Protein AF-A0A0R3WN40-F1 (afdb_monomer_lite)

Sequence (466 aa):
MASSASGSSLDDLSADDAWETELEIALLKGTDFADIKSISQARPVPARLRRDLWRSCLRVSPSIGGMSNFTEIYDLPNQEQLHSVCVTAASKAIASISRAMSSNLFILKEPPNVPQLTSDFESVLTHFCQTYALPFVSDNGWISILSTLYVFLHPIDREDLYVCFTSVYHRFIPSGTQDSHKLAPEAYAKSWLDSLFADCLSDEALPAFWDIYFLLGEPLFGMLVALVLLVNSKERLMEKEMHIDQETKETLPLNENDHVKVAERNATITFSEARNEILVELRGLPKPMRPSDLLALVEITRAYSHKTPSSFNTSYLPFLFGAPSPDSDNHLLDGALSLLISVEDVLSSQVSCRRLHRSPPNLDIEIEGEEEGAVRFFLVDCRPAEQYNAGHLETAFYLDTELMLTNPSEFNISVQVCHLRPSSWMFVLSNIGLKYSPAYSLIPLTFCSVSLHLFCHKFLPSFLAK

Structure (mmCIF, N/CA/C/O backbone):
data_AF-A0A0R3WN40-F1
#
_entry.id   AF-A0A0R3WN40-F1
#
loop_
_atom_site.group_PDB
_atom_site.id
_atom_site.type_symbol
_atom_site.label_atom_id
_atom_site.label_alt_id
_atom_site.label_comp_id
_atom_site.label_asym_id
_atom_site.label_entity_id
_atom_site.label_seq_id
_atom_site.pdbx_PDB_ins_code
_atom_site.Cartn_x
_atom_site.Cartn_y
_atom_site.Cartn_z
_atom_site.occupancy
_atom_site.B_iso_or_equiv
_atom_site.auth_seq_id
_atom_site.auth_comp_id
_atom_site.auth_asym_id
_atom_site.auth_atom_id
_atom_site.pdbx_PDB_model_num
ATOM 1 N N . MET A 1 1 ? -3.817 -43.123 55.091 1.00 34.22 1 MET A N 1
ATOM 2 C CA . MET A 1 1 ? -2.487 -42.978 54.461 1.00 34.22 1 MET A CA 1
ATOM 3 C C . MET A 1 1 ? -2.659 -43.394 53.008 1.00 34.22 1 MET A C 1
ATOM 5 O O . MET A 1 1 ? -2.990 -44.547 52.794 1.00 34.22 1 MET A O 1
ATOM 9 N N . ALA A 1 2 ? -2.913 -42.409 52.137 1.00 33.34 2 ALA A N 1
ATOM 10 C CA . ALA A 1 2 ? -2.016 -41.962 51.049 1.00 33.34 2 ALA A CA 1
ATOM 11 C C . ALA A 1 2 ? -2.042 -42.938 49.850 1.00 33.34 2 ALA A C 1
ATOM 13 O O . ALA A 1 2 ? -1.899 -44.130 50.054 1.00 33.34 2 ALA A O 1
ATOM 14 N N . SER A 1 3 ? -2.209 -42.554 48.587 1.00 32.66 3 SER A N 1
ATOM 15 C CA . SER A 1 3 ? -2.328 -41.260 47.916 1.00 32.66 3 SER A CA 1
ATOM 16 C C . SER A 1 3 ? -2.898 -41.538 46.517 1.00 32.66 3 SER A C 1
ATOM 18 O O . SER A 1 3 ? -2.484 -42.496 45.866 1.00 32.66 3 SER A O 1
ATOM 20 N N . SER A 1 4 ? -3.838 -40.713 46.070 1.00 36.81 4 SER A N 1
ATOM 21 C CA . SER A 1 4 ? -4.290 -40.594 44.685 1.00 36.81 4 SER A CA 1
ATOM 22 C C . SER A 1 4 ? -3.272 -39.779 43.885 1.00 36.81 4 SER A C 1
ATOM 24 O O . SER A 1 4 ? -3.014 -38.630 44.238 1.00 36.81 4 SER A O 1
ATOM 26 N N . ALA A 1 5 ? -2.734 -40.331 42.798 1.00 35.09 5 ALA A N 1
ATOM 27 C CA . ALA A 1 5 ? -1.979 -39.570 41.806 1.00 35.09 5 ALA A CA 1
ATOM 28 C C . ALA A 1 5 ? -2.825 -39.440 40.534 1.00 35.09 5 ALA A C 1
ATOM 30 O O . ALA A 1 5 ? -2.925 -40.358 39.724 1.00 35.09 5 ALA A O 1
ATOM 31 N N . SER A 1 6 ? -3.473 -38.286 40.416 1.00 37.47 6 SER A N 1
ATOM 32 C CA . SER A 1 6 ? -4.017 -37.732 39.184 1.00 37.47 6 SER A CA 1
ATOM 33 C C . SER A 1 6 ? -2.869 -37.436 38.215 1.00 37.47 6 SER A C 1
ATOM 35 O O . SER A 1 6 ? -2.084 -36.516 38.450 1.00 37.47 6 SER A O 1
ATOM 37 N N . GLY A 1 7 ? -2.772 -38.218 37.141 1.00 29.77 7 GLY A N 1
ATOM 38 C CA . GLY A 1 7 ? -1.952 -37.897 35.976 1.00 29.77 7 GLY A CA 1
ATOM 39 C C . GLY A 1 7 ? -2.582 -36.731 35.222 1.00 29.77 7 GLY A C 1
ATOM 40 O O . GLY A 1 7 ? -3.596 -36.889 34.550 1.00 29.77 7 GLY A O 1
ATOM 41 N N . SER A 1 8 ? -1.999 -35.559 35.433 1.00 35.94 8 SER A N 1
ATOM 42 C CA . SER A 1 8 ? -2.254 -34.286 34.768 1.00 35.94 8 SER A CA 1
ATOM 43 C C . SER A 1 8 ? -2.110 -34.408 33.243 1.00 35.94 8 SER A C 1
ATOM 45 O O . SER A 1 8 ? -1.044 -34.784 32.763 1.00 35.94 8 SER A O 1
ATOM 47 N N . SER A 1 9 ? -3.160 -34.066 32.487 1.00 39.53 9 SER A N 1
ATOM 48 C CA . SER A 1 9 ? -3.149 -33.987 31.018 1.00 39.53 9 SER A CA 1
ATOM 49 C C . SER A 1 9 ? -2.490 -32.684 30.540 1.00 39.53 9 SER A C 1
ATOM 51 O O . SER A 1 9 ? -3.172 -31.763 30.092 1.00 39.53 9 SER A O 1
ATOM 53 N N . LEU A 1 10 ? -1.171 -32.580 30.696 1.00 42.41 10 LEU A N 1
ATOM 54 C CA . LEU A 1 10 ? -0.398 -31.383 30.323 1.00 42.41 10 LEU A CA 1
ATOM 55 C C . LEU A 1 10 ? 0.674 -31.637 29.253 1.00 42.41 10 LEU A C 1
ATOM 57 O O . LEU A 1 10 ? 1.443 -30.731 28.961 1.00 42.41 10 LEU A O 1
ATOM 61 N N . ASP A 1 11 ? 0.686 -32.819 28.635 1.00 39.62 11 ASP A N 1
ATOM 62 C CA . ASP A 1 11 ? 1.722 -33.227 27.672 1.00 39.62 11 ASP A CA 1
ATOM 63 C C . ASP A 1 11 ? 1.231 -33.278 26.209 1.00 39.62 11 ASP A C 1
ATOM 65 O O . ASP A 1 11 ? 1.768 -34.041 25.414 1.00 39.62 11 ASP A O 1
ATOM 69 N N . ASP A 1 12 ? 0.224 -32.481 25.830 1.00 41.56 12 ASP A N 1
ATOM 70 C CA . ASP A 1 12 ? -0.267 -32.439 24.435 1.00 41.56 12 ASP A CA 1
ATOM 71 C C . ASP A 1 12 ? -0.455 -31.007 23.897 1.00 41.56 12 ASP A C 1
ATOM 73 O O . ASP A 1 12 ? -1.405 -30.710 23.176 1.00 41.56 12 ASP A O 1
ATOM 77 N N . LEU A 1 13 ? 0.445 -30.086 24.265 1.00 44.22 13 LEU A N 1
ATOM 78 C CA . LEU A 1 13 ? 0.616 -28.841 23.510 1.00 44.22 13 LEU A CA 1
ATOM 79 C C . LEU A 1 13 ? 1.529 -29.149 22.325 1.00 44.22 13 LEU A C 1
ATOM 81 O O . LEU A 1 13 ? 2.733 -29.363 22.487 1.00 44.22 13 LEU A O 1
ATOM 85 N N . SER A 1 14 ? 0.938 -29.220 21.136 1.00 53.94 14 SER A N 1
ATOM 86 C CA . SER A 1 14 ? 1.685 -29.360 19.891 1.00 53.94 14 SER A CA 1
ATOM 87 C C . SER A 1 14 ? 2.719 -28.229 19.770 1.00 53.94 14 SER A C 1
ATOM 89 O O . SER A 1 14 ? 2.489 -27.113 20.235 1.00 53.94 14 SER A O 1
ATOM 91 N N . ALA A 1 15 ? 3.866 -28.495 19.141 1.00 55.59 15 ALA A N 1
ATOM 92 C CA . ALA A 1 15 ? 4.917 -27.492 18.926 1.00 55.59 15 ALA A CA 1
ATOM 93 C C . ALA A 1 15 ? 4.422 -26.221 18.193 1.00 55.59 15 ALA A C 1
ATOM 95 O O . ALA A 1 15 ? 5.088 -25.187 18.250 1.00 55.59 15 ALA A O 1
ATOM 96 N N . ASP A 1 16 ? 3.247 -26.282 17.556 1.00 57.56 16 ASP A N 1
ATOM 97 C CA . ASP A 1 16 ? 2.594 -25.159 16.884 1.00 57.56 16 ASP A CA 1
ATOM 98 C C . ASP A 1 16 ? 1.990 -24.121 17.850 1.00 57.56 16 ASP A C 1
ATOM 100 O O . ASP A 1 16 ? 1.848 -22.971 17.448 1.00 57.56 16 ASP A O 1
ATOM 104 N N . ASP A 1 17 ? 1.740 -24.445 19.125 1.00 68.12 17 ASP A N 1
ATOM 105 C CA . ASP A 1 17 ? 1.223 -23.479 20.121 1.00 68.12 17 ASP A CA 1
ATOM 106 C C . ASP A 1 17 ? 2.341 -22.789 20.932 1.00 68.12 17 ASP A C 1
ATOM 108 O O . ASP A 1 17 ? 2.114 -21.801 21.645 1.00 68.12 17 ASP A O 1
ATOM 112 N N . ALA A 1 18 ? 3.576 -23.295 20.834 1.00 84.25 18 ALA A N 1
ATOM 113 C CA . ALA A 1 18 ? 4.707 -22.796 21.615 1.00 84.25 18 ALA A CA 1
ATOM 114 C C . ALA A 1 18 ? 5.075 -21.350 21.235 1.00 84.25 18 ALA A C 1
ATOM 116 O O . ALA A 1 18 ? 5.207 -20.498 22.114 1.00 84.25 18 ALA A O 1
ATOM 117 N N . TRP A 1 19 ? 5.153 -21.044 19.934 1.00 88.31 19 TRP A N 1
ATOM 118 C CA . TRP A 1 19 ? 5.483 -19.694 19.454 1.00 88.31 19 TRP A CA 1
ATOM 119 C C . TRP A 1 19 ? 4.373 -18.678 19.764 1.00 88.31 19 TRP A C 1
ATOM 121 O O . TRP A 1 19 ? 4.664 -17.513 20.031 1.00 88.31 19 TRP A O 1
ATOM 131 N N . GLU A 1 20 ? 3.101 -19.099 19.779 1.00 89.69 20 GLU A N 1
ATOM 132 C CA . GLU A 1 20 ? 1.993 -18.217 20.165 1.00 89.69 20 GLU A CA 1
ATOM 133 C C . GLU A 1 20 ? 2.087 -17.813 21.635 1.00 89.69 20 GLU A C 1
ATOM 135 O O . GLU A 1 20 ? 1.827 -16.663 21.992 1.00 89.69 20 GLU A O 1
ATOM 140 N N . THR A 1 21 ? 2.468 -18.765 22.489 1.00 88.94 21 THR A N 1
ATOM 141 C CA . THR A 1 21 ? 2.676 -18.528 23.920 1.00 88.94 21 THR A CA 1
ATOM 142 C C . THR A 1 21 ? 3.862 -17.588 24.141 1.00 88.94 21 THR A C 1
ATOM 144 O O . THR A 1 21 ? 3.785 -16.661 24.947 1.00 88.94 21 THR A O 1
ATOM 147 N N . GLU A 1 22 ? 4.954 -17.777 23.396 1.00 90.00 22 GLU A N 1
ATOM 148 C CA . GLU A 1 22 ? 6.104 -16.867 23.419 1.00 90.00 22 GLU A CA 1
ATOM 149 C C . GLU A 1 22 ? 5.724 -15.451 22.973 1.00 90.00 22 GLU A C 1
ATOM 151 O O . GLU A 1 22 ? 6.099 -14.480 23.636 1.00 90.00 22 GLU A O 1
ATOM 156 N N . LEU A 1 23 ? 4.932 -15.327 21.904 1.00 90.44 23 LEU A N 1
ATOM 157 C CA . LEU A 1 23 ? 4.447 -14.042 21.407 1.00 90.44 23 LEU A CA 1
ATOM 158 C C . LEU A 1 23 ? 3.557 -13.341 22.439 1.00 90.44 23 LEU A C 1
ATOM 160 O O . LEU A 1 23 ? 3.718 -12.147 22.681 1.00 90.44 23 LEU A O 1
ATOM 164 N N . GLU A 1 24 ? 2.647 -14.069 23.083 1.00 90.38 24 GLU A N 1
ATOM 165 C CA . GLU A 1 24 ? 1.801 -13.533 24.152 1.00 90.38 24 GLU A CA 1
ATOM 166 C C . GLU A 1 24 ? 2.637 -12.993 25.319 1.00 90.38 24 GLU A C 1
ATOM 168 O O . GLU A 1 24 ? 2.425 -11.870 25.780 1.00 90.38 24 GLU A O 1
ATOM 173 N N . ILE A 1 25 ? 3.646 -13.751 25.757 1.00 89.19 25 ILE A N 1
ATOM 174 C CA . ILE A 1 25 ? 4.567 -13.323 26.816 1.00 89.19 25 ILE A CA 1
ATOM 175 C C . ILE A 1 25 ? 5.352 -12.073 26.393 1.00 89.19 25 ILE A C 1
ATOM 177 O O . ILE A 1 25 ? 5.538 -11.166 27.209 1.00 89.19 25 ILE A O 1
ATOM 181 N N . ALA A 1 26 ? 5.824 -12.019 25.147 1.00 89.50 26 ALA A N 1
ATOM 182 C CA . ALA A 1 26 ? 6.567 -10.886 24.601 1.00 89.50 26 ALA A CA 1
ATOM 183 C C . ALA A 1 26 ? 5.709 -9.606 24.580 1.00 89.50 26 ALA A C 1
ATOM 185 O O . ALA A 1 26 ? 6.123 -8.562 25.095 1.00 89.50 26 ALA A O 1
ATOM 186 N N . LEU A 1 27 ? 4.466 -9.712 24.099 1.00 89.19 27 LEU A N 1
ATOM 187 C CA . LEU A 1 27 ? 3.508 -8.604 24.059 1.00 89.19 27 LEU A CA 1
ATOM 188 C C . LEU A 1 27 ? 3.156 -8.089 25.461 1.00 89.19 27 LEU A C 1
ATOM 190 O O . LEU A 1 27 ? 3.127 -6.878 25.675 1.00 89.19 27 LEU A O 1
ATOM 194 N N . LEU A 1 28 ? 2.969 -8.981 26.439 1.00 87.62 28 LEU A N 1
ATOM 195 C CA . LEU A 1 28 ? 2.700 -8.596 27.831 1.00 87.62 28 LEU A CA 1
ATOM 196 C C . LEU A 1 28 ? 3.883 -7.882 28.499 1.00 87.62 28 LEU A C 1
ATOM 198 O O . LEU A 1 28 ? 3.684 -7.026 29.361 1.00 87.62 28 LEU A O 1
ATOM 202 N N . LYS A 1 29 ? 5.116 -8.236 28.124 1.00 86.25 29 LYS A N 1
ATOM 203 C CA . LYS A 1 29 ? 6.340 -7.621 28.659 1.00 86.25 29 LYS A CA 1
ATOM 204 C C . LYS A 1 29 ? 6.680 -6.280 28.007 1.00 86.25 29 LYS A C 1
ATOM 206 O O . LYS A 1 29 ? 7.517 -5.565 28.553 1.00 86.25 29 LYS A O 1
ATOM 211 N N . GLY A 1 30 ? 6.066 -5.949 26.870 1.00 80.12 30 GLY A N 1
ATOM 212 C CA . GLY A 1 30 ? 6.437 -4.776 26.079 1.00 80.12 30 GLY A CA 1
ATOM 213 C C . GLY A 1 30 ? 7.853 -4.893 25.509 1.00 80.12 30 GLY A C 1
ATOM 214 O O . GLY A 1 30 ? 8.629 -3.944 25.605 1.00 80.12 30 GLY A O 1
ATOM 215 N N . THR A 1 31 ? 8.209 -6.073 24.988 1.00 76.44 31 THR A N 1
ATOM 216 C CA . THR A 1 31 ? 9.500 -6.307 24.319 1.00 76.44 31 THR A CA 1
ATOM 217 C C . THR A 1 31 ? 9.641 -5.461 23.057 1.00 76.44 31 THR A C 1
ATOM 219 O O . THR A 1 31 ? 8.664 -4.908 22.546 1.00 76.44 31 THR A O 1
ATOM 222 N N . ASP A 1 32 ? 10.864 -5.363 22.541 1.00 81.75 32 ASP A N 1
ATOM 223 C CA . ASP A 1 32 ? 11.111 -4.597 21.330 1.00 81.75 32 ASP A CA 1
ATOM 224 C C . ASP A 1 32 ? 10.443 -5.223 20.086 1.00 81.75 32 ASP A C 1
ATOM 226 O O . ASP A 1 32 ? 9.982 -6.370 20.067 1.00 81.75 32 ASP A O 1
ATOM 230 N N . PHE A 1 33 ? 10.361 -4.424 19.023 1.00 82.69 33 PHE A N 1
ATOM 231 C CA . PHE A 1 33 ? 9.759 -4.843 17.760 1.00 82.69 33 PHE A CA 1
ATOM 232 C C . PHE A 1 33 ? 10.559 -5.958 17.059 1.00 82.69 33 PHE A C 1
ATOM 234 O O . PHE A 1 33 ? 9.976 -6.757 16.325 1.00 82.69 33 PHE A O 1
ATOM 241 N N . ALA A 1 34 ? 11.877 -6.032 17.274 1.00 83.25 34 ALA A N 1
ATOM 242 C CA . ALA A 1 34 ? 12.736 -7.021 16.628 1.00 83.25 34 ALA A CA 1
ATOM 243 C C . ALA A 1 34 ? 12.480 -8.428 17.185 1.00 83.25 34 ALA A C 1
ATOM 245 O O . ALA A 1 34 ? 12.360 -9.379 16.409 1.00 83.25 34 ALA A O 1
ATOM 246 N N . ASP A 1 35 ? 12.295 -8.542 18.498 1.00 84.62 35 ASP A N 1
ATOM 247 C CA . ASP A 1 35 ? 11.923 -9.773 19.190 1.00 84.62 35 ASP A CA 1
ATOM 248 C C . ASP A 1 35 ? 10.553 -10.272 18.713 1.00 84.62 35 ASP A C 1
ATOM 250 O O . ASP A 1 35 ? 10.407 -11.431 18.323 1.00 84.62 35 ASP A O 1
ATOM 254 N N . ILE A 1 36 ? 9.555 -9.381 18.644 1.00 86.25 36 ILE A N 1
ATOM 255 C CA . ILE A 1 36 ? 8.203 -9.709 18.152 1.00 86.25 36 ILE A CA 1
ATOM 256 C C . ILE A 1 36 ? 8.253 -10.229 16.706 1.00 86.25 36 ILE A C 1
ATOM 258 O O . ILE A 1 36 ? 7.594 -11.217 16.357 1.00 86.25 36 ILE A O 1
ATOM 262 N N . LYS A 1 37 ? 9.058 -9.590 15.850 1.00 85.62 37 LYS A N 1
ATOM 263 C CA . LYS A 1 37 ? 9.262 -10.006 14.456 1.00 85.62 37 LYS A CA 1
ATOM 264 C C . LYS A 1 37 ? 9.974 -11.362 14.363 1.00 85.62 37 LYS A C 1
ATOM 266 O O . LYS A 1 37 ? 9.603 -12.185 13.527 1.00 85.62 37 LYS A O 1
ATOM 271 N N . SER A 1 38 ? 10.952 -11.608 15.235 1.00 86.81 38 SER A N 1
ATOM 272 C CA . SER A 1 38 ? 11.707 -12.865 15.304 1.00 86.81 38 SER A CA 1
ATOM 273 C C . SER A 1 38 ? 10.832 -14.053 15.719 1.00 86.81 38 SER A C 1
ATOM 275 O O . SER A 1 38 ? 10.898 -15.108 15.091 1.00 86.81 38 SER A O 1
ATOM 277 N N . ILE A 1 39 ? 9.961 -13.865 16.718 1.00 85.75 39 ILE A N 1
ATOM 278 C CA . ILE A 1 39 ? 9.052 -14.909 17.222 1.00 85.75 39 ILE A CA 1
ATOM 279 C C . ILE A 1 39 ? 7.970 -15.243 16.187 1.00 85.75 39 ILE A C 1
ATOM 281 O O . ILE A 1 39 ? 7.695 -16.408 15.910 1.00 85.75 39 ILE A O 1
ATOM 285 N N . SER A 1 40 ? 7.354 -14.217 15.594 1.00 84.50 40 SER A N 1
ATOM 286 C CA . SER A 1 40 ? 6.224 -14.396 14.673 1.00 84.50 40 SER A CA 1
ATOM 287 C C . SER A 1 40 ? 6.625 -14.930 13.295 1.00 84.50 40 SER A C 1
ATOM 289 O O . SER A 1 40 ? 5.806 -15.569 12.641 1.00 84.50 40 SER A O 1
ATOM 291 N N . GLN A 1 41 ? 7.850 -14.661 12.824 1.00 82.31 41 GLN A N 1
ATOM 292 C CA . GLN A 1 41 ? 8.376 -15.110 11.522 1.00 82.31 41 GLN A CA 1
ATOM 293 C C . GLN A 1 41 ? 7.429 -14.851 10.328 1.00 82.31 41 GLN A C 1
ATOM 295 O O . GLN A 1 41 ? 7.398 -15.629 9.375 1.00 82.31 41 GLN A O 1
ATOM 300 N N . ALA A 1 42 ? 6.652 -13.759 10.369 1.00 76.88 42 ALA A N 1
ATOM 301 C CA . ALA A 1 42 ? 5.619 -13.418 9.378 1.00 76.88 42 ALA A CA 1
ATOM 302 C C . ALA A 1 42 ? 4.513 -14.485 9.196 1.00 76.88 42 ALA A C 1
ATOM 304 O O . ALA A 1 42 ? 3.927 -14.607 8.118 1.00 76.88 42 ALA A O 1
ATOM 305 N N . ARG A 1 43 ? 4.218 -15.255 10.250 1.00 81.31 43 ARG A N 1
ATOM 306 C CA . ARG A 1 43 ? 3.090 -16.193 10.301 1.00 81.31 43 ARG A CA 1
ATOM 307 C C . ARG A 1 43 ? 1.770 -15.454 10.578 1.00 81.31 43 ARG A C 1
ATOM 309 O O . ARG A 1 43 ? 1.791 -14.391 11.204 1.00 81.31 43 ARG A O 1
ATOM 316 N N . PRO A 1 44 ? 0.617 -16.007 10.157 1.00 79.81 44 PRO A N 1
ATOM 317 C CA . PRO A 1 44 ? -0.692 -15.467 10.517 1.00 79.81 44 PRO A CA 1
ATOM 318 C C . PRO A 1 44 ? -0.877 -15.452 12.036 1.00 79.81 44 PRO A C 1
ATOM 320 O O . PRO A 1 44 ? -0.659 -16.467 12.695 1.00 79.81 44 PRO A O 1
ATOM 323 N N . VAL A 1 45 ? -1.286 -14.313 12.596 1.00 87.50 45 VAL A N 1
ATOM 324 C CA . VAL A 1 45 ? -1.383 -14.154 14.051 1.00 87.50 45 VAL A CA 1
ATOM 325 C C . VAL A 1 45 ? -2.785 -14.532 14.546 1.00 87.50 45 VAL A C 1
ATOM 327 O O . VAL A 1 45 ? -3.790 -14.159 13.928 1.00 87.50 45 VAL A O 1
ATOM 330 N N . PRO A 1 46 ? -2.899 -15.247 15.680 1.00 87.62 46 PRO A N 1
ATOM 331 C CA . PRO A 1 46 ? -4.185 -15.544 16.297 1.00 87.62 46 PRO A CA 1
ATOM 332 C C . PRO A 1 46 ? -4.992 -14.284 16.601 1.00 87.62 46 PRO A C 1
ATOM 334 O O . PRO A 1 46 ? -4.468 -13.283 17.094 1.00 87.62 46 PRO A O 1
ATOM 337 N N . ALA A 1 47 ? -6.312 -14.356 16.408 1.00 86.31 47 ALA A N 1
ATOM 338 C CA . ALA A 1 47 ? -7.197 -13.206 16.603 1.00 86.31 47 ALA A CA 1
ATOM 339 C C . ALA A 1 47 ? -7.120 -12.591 18.013 1.00 86.31 47 ALA A C 1
ATOM 341 O O . ALA A 1 47 ? -7.282 -11.382 18.157 1.00 86.31 47 ALA A O 1
ATOM 342 N N . ARG A 1 48 ? -6.821 -13.405 19.036 1.00 85.94 48 ARG A N 1
ATOM 343 C CA . ARG A 1 48 ? -6.668 -12.963 20.432 1.00 85.94 48 ARG A CA 1
ATOM 344 C C . ARG A 1 48 ? -5.442 -12.068 20.666 1.00 85.94 48 ARG A C 1
ATOM 346 O O . ARG A 1 48 ? -5.506 -11.199 21.522 1.00 85.94 48 ARG A O 1
ATOM 353 N N . LEU A 1 49 ? -4.358 -12.262 19.907 1.00 89.31 49 LEU A N 1
ATOM 354 C CA . LEU A 1 49 ? -3.100 -11.513 20.055 1.00 89.31 49 LEU A CA 1
ATOM 355 C C . LEU A 1 49 ? -3.013 -10.312 19.106 1.00 89.31 49 LEU A C 1
ATOM 357 O O . LEU A 1 49 ? -2.226 -9.397 19.337 1.00 89.31 49 LEU A O 1
ATOM 361 N N . ARG A 1 50 ? -3.844 -10.287 18.055 1.00 90.62 50 ARG A N 1
ATOM 362 C CA . ARG A 1 50 ? -3.835 -9.264 16.999 1.00 90.62 50 ARG A CA 1
ATOM 363 C C . ARG A 1 50 ? -3.871 -7.836 17.530 1.00 90.62 50 ARG A C 1
ATOM 365 O O . ARG A 1 50 ? -3.091 -6.997 17.094 1.00 90.62 50 ARG A O 1
ATOM 372 N N . ARG A 1 51 ? -4.766 -7.556 18.478 1.00 89.94 51 ARG A N 1
ATOM 373 C CA . ARG A 1 51 ? -4.939 -6.210 19.042 1.00 89.94 51 ARG A CA 1
ATOM 374 C C . ARG A 1 51 ? -3.655 -5.692 19.688 1.00 89.94 51 ARG A C 1
ATOM 376 O O . ARG A 1 51 ? -3.255 -4.556 19.434 1.00 89.94 51 ARG A O 1
ATOM 383 N N . ASP A 1 52 ? -3.025 -6.518 20.513 1.00 89.19 52 ASP A N 1
ATOM 384 C CA . ASP A 1 52 ? -1.817 -6.138 21.245 1.00 89.19 52 ASP A CA 1
ATOM 385 C C . ASP A 1 52 ? -0.602 -6.096 20.313 1.00 89.19 52 ASP A C 1
ATOM 387 O O . ASP A 1 52 ? 0.208 -5.171 20.399 1.00 89.19 52 ASP A O 1
ATOM 391 N N . LEU A 1 53 ? -0.543 -7.011 19.340 1.00 91.50 53 LEU A N 1
ATOM 392 C CA . LEU A 1 53 ? 0.447 -6.990 18.270 1.00 91.50 53 LEU A CA 1
ATOM 393 C C . LEU A 1 53 ? 0.396 -5.681 17.479 1.00 91.50 53 LEU A C 1
ATOM 395 O O . LEU A 1 53 ? 1.395 -4.974 17.407 1.00 91.50 53 LEU A O 1
ATOM 399 N N . TRP A 1 54 ? -0.759 -5.333 16.908 1.00 92.50 54 TRP A N 1
ATOM 400 C CA . TRP A 1 54 ? -0.905 -4.136 16.078 1.00 92.50 54 TRP A CA 1
ATOM 401 C C . TRP A 1 54 ? -0.567 -2.872 16.862 1.00 92.50 54 TRP A C 1
ATOM 403 O O . TRP A 1 54 ? 0.117 -1.992 16.344 1.00 92.50 54 TRP A O 1
ATOM 413 N N . ARG A 1 55 ? -0.976 -2.791 18.134 1.00 89.31 55 ARG A N 1
ATOM 414 C CA . ARG A 1 55 ? -0.578 -1.682 19.010 1.00 89.31 55 ARG A CA 1
ATOM 415 C C . ARG A 1 55 ? 0.929 -1.596 19.181 1.00 89.31 55 ARG A C 1
ATOM 417 O O . ARG A 1 55 ? 1.469 -0.500 19.060 1.00 89.31 55 ARG A O 1
ATOM 424 N N . SER A 1 56 ? 1.595 -2.720 19.428 1.00 88.81 56 SER A N 1
ATOM 425 C CA . SER A 1 56 ? 3.052 -2.756 19.554 1.00 88.81 56 SER A CA 1
ATOM 426 C C . SER A 1 56 ? 3.739 -2.341 18.245 1.00 88.81 56 SER A C 1
ATOM 428 O O . SER A 1 56 ? 4.595 -1.458 18.237 1.00 88.81 56 SER A O 1
ATOM 430 N N . CYS A 1 57 ? 3.289 -2.880 17.107 1.00 88.94 57 CYS A N 1
ATOM 431 C CA . CYS A 1 57 ? 3.858 -2.589 15.792 1.00 88.94 57 CYS A CA 1
ATOM 432 C C . CYS A 1 57 ? 3.624 -1.144 15.325 1.00 88.94 57 CYS A C 1
ATOM 434 O O . CYS A 1 57 ? 4.459 -0.602 14.599 1.00 88.94 57 CYS A O 1
ATOM 436 N N . LEU A 1 58 ? 2.510 -0.507 15.706 1.00 87.19 58 LEU A N 1
ATOM 437 C CA . LEU A 1 58 ? 2.163 0.853 15.274 1.00 87.19 58 LEU A CA 1
ATOM 438 C C . LEU A 1 58 ? 2.666 1.946 16.231 1.00 87.19 58 LEU A C 1
ATOM 440 O O . LEU A 1 58 ? 2.909 3.064 15.778 1.00 87.19 58 LEU A O 1
ATOM 444 N N . ARG A 1 59 ? 2.899 1.658 17.518 1.00 74.38 59 ARG A N 1
ATOM 445 C CA . ARG A 1 59 ? 3.376 2.642 18.520 1.00 74.38 59 ARG A CA 1
ATOM 446 C C . ARG A 1 59 ? 4.897 2.774 18.611 1.00 74.38 59 ARG A C 1
ATOM 448 O O . ARG A 1 59 ? 5.445 3.095 19.660 1.00 74.38 59 ARG A O 1
ATOM 455 N N . VAL A 1 60 ? 5.589 2.559 17.502 1.00 61.56 60 VAL A N 1
ATOM 456 C CA . VAL A 1 60 ? 7.059 2.562 17.458 1.00 61.56 60 VAL A CA 1
ATOM 457 C C . VAL A 1 60 ? 7.642 3.982 17.565 1.00 61.56 60 VAL A C 1
ATOM 459 O O . VAL A 1 60 ? 8.804 4.147 17.928 1.00 61.56 60 VAL A O 1
ATOM 462 N N . SER A 1 61 ? 6.849 5.028 17.303 1.00 58.12 61 SER A N 1
ATOM 463 C CA . SER A 1 61 ? 7.327 6.416 17.269 1.00 58.12 61 SER A CA 1
ATOM 464 C C . SER A 1 61 ? 6.671 7.284 18.352 1.00 58.12 61 SER A C 1
ATOM 466 O O . SER A 1 61 ? 5.527 7.703 18.182 1.00 58.12 61 SER A O 1
ATOM 468 N N . PRO A 1 62 ? 7.389 7.635 19.438 1.00 56.41 62 PRO A N 1
ATOM 469 C CA . PRO A 1 62 ? 6.877 8.523 20.487 1.00 56.41 62 PRO A CA 1
ATOM 470 C C . PRO A 1 62 ? 6.781 9.998 20.048 1.00 56.41 62 PRO A C 1
ATOM 472 O O . PRO A 1 62 ? 6.360 10.845 20.829 1.00 56.41 62 PRO A O 1
ATOM 475 N N . SER A 1 63 ? 7.199 10.323 18.819 1.00 61.16 63 SER A N 1
ATOM 476 C CA . SER A 1 63 ? 7.201 11.675 18.245 1.00 61.16 63 SER A CA 1
ATOM 477 C C . SER A 1 63 ? 5.861 12.108 17.645 1.00 61.16 63 SER A C 1
ATOM 479 O O . SER A 1 63 ? 5.709 13.283 17.311 1.00 61.16 63 SER A O 1
ATOM 481 N N . ILE A 1 64 ? 4.898 11.194 17.486 1.00 68.25 64 ILE A N 1
ATOM 482 C CA . ILE A 1 64 ? 3.561 11.539 16.996 1.00 68.25 64 ILE A CA 1
ATOM 483 C C . ILE A 1 64 ? 2.828 12.259 18.130 1.00 68.25 64 ILE A C 1
ATOM 485 O O . ILE A 1 64 ? 2.460 11.645 19.130 1.00 68.25 64 ILE A O 1
ATOM 489 N N . GLY A 1 65 ? 2.651 13.574 17.988 1.00 68.12 65 GLY A N 1
ATOM 490 C CA . GLY A 1 65 ? 1.858 14.363 18.929 1.00 68.12 65 GLY A CA 1
ATOM 491 C C . GLY A 1 65 ? 0.422 13.849 18.964 1.00 68.12 65 GLY A C 1
ATOM 492 O O . GLY A 1 65 ? -0.140 13.569 17.913 1.00 68.12 65 GLY A O 1
ATOM 493 N N . GLY A 1 66 ? -0.149 13.690 20.157 1.00 76.88 66 GLY A N 1
ATOM 494 C CA . GLY A 1 66 ? -1.543 13.277 20.326 1.00 76.88 66 GLY A CA 1
ATOM 495 C C . GLY A 1 66 ? -2.544 14.362 19.917 1.00 76.88 66 GLY A C 1
ATOM 496 O O . GLY A 1 66 ? -2.183 15.416 19.394 1.00 76.88 66 GLY A O 1
ATOM 497 N N . MET A 1 67 ? -3.821 14.134 20.220 1.00 81.12 67 MET A N 1
ATOM 498 C CA . MET A 1 67 ? -4.912 15.062 19.878 1.00 81.12 67 MET A CA 1
ATOM 499 C C . MET A 1 67 ? -5.135 16.170 20.920 1.00 81.12 67 MET A C 1
ATOM 501 O O . MET A 1 67 ? -6.160 16.850 20.895 1.00 81.12 67 MET A O 1
ATOM 505 N N . SER A 1 68 ? -4.209 16.368 21.858 1.00 78.69 68 SER A N 1
ATOM 506 C CA . SER A 1 68 ? -4.381 17.286 22.995 1.00 78.69 68 SER A CA 1
ATOM 507 C C . SER A 1 68 ? -4.589 18.755 22.601 1.00 78.69 68 SER A C 1
ATOM 509 O O . SER A 1 68 ? -5.192 19.510 23.361 1.00 78.69 68 SER A O 1
ATOM 511 N N . ASN A 1 69 ? -4.143 19.151 21.405 1.00 77.31 69 ASN A N 1
ATOM 512 C CA . ASN A 1 69 ? -4.304 20.506 20.868 1.00 77.31 69 ASN A CA 1
ATOM 513 C C . ASN A 1 69 ? -5.559 20.681 19.991 1.00 77.31 69 ASN A C 1
ATOM 515 O O . ASN A 1 69 ? -5.767 21.766 19.447 1.00 77.31 69 ASN A O 1
ATOM 519 N N . PHE A 1 70 ? -6.374 19.639 19.802 1.00 83.50 70 PHE A N 1
ATOM 520 C CA . PHE A 1 70 ? -7.557 19.725 18.952 1.00 83.50 70 PHE A CA 1
ATOM 521 C C . PHE A 1 70 ? -8.668 20.546 19.622 1.00 83.50 70 PHE A C 1
ATOM 523 O O . PHE A 1 70 ? -9.026 20.315 20.775 1.00 83.50 70 PHE A O 1
ATOM 530 N N . THR A 1 71 ? -9.226 21.510 18.890 1.00 82.19 71 THR A N 1
ATOM 531 C CA . THR A 1 71 ? -10.187 22.500 19.408 1.00 82.19 71 THR A CA 1
ATOM 532 C C . THR A 1 71 ? -11.655 22.100 19.238 1.00 82.19 71 THR A C 1
ATOM 534 O O . THR A 1 71 ? -12.524 22.896 19.585 1.00 82.19 71 THR A O 1
ATOM 537 N N . GLU A 1 72 ? -11.948 20.899 18.718 1.00 88.31 72 GLU A N 1
ATOM 538 C CA . GLU A 1 72 ? -13.310 20.446 18.359 1.00 88.31 72 GLU A CA 1
ATOM 539 C C . GLU A 1 72 ? -14.003 21.355 17.324 1.00 88.31 72 GLU A C 1
ATOM 541 O O . GLU A 1 72 ? -15.229 21.451 17.267 1.00 88.31 72 GLU A O 1
ATOM 546 N N . ILE A 1 73 ? -13.209 22.042 16.498 1.00 85.56 73 ILE A N 1
ATOM 547 C CA . ILE A 1 73 ? -13.694 22.875 15.397 1.00 85.56 73 ILE A CA 1
ATOM 548 C C . ILE A 1 73 ? -13.598 22.073 14.096 1.00 85.56 73 ILE A C 1
ATOM 550 O O . ILE A 1 73 ? -12.521 21.614 13.714 1.00 85.56 73 ILE A O 1
ATOM 554 N N . TYR A 1 74 ? -14.742 21.934 13.427 1.00 90.44 74 TYR A N 1
ATOM 555 C CA . TYR A 1 74 ? -14.928 21.178 12.189 1.00 90.44 74 TYR A CA 1
ATOM 556 C C . TYR A 1 74 ? -15.073 22.137 11.001 1.00 90.44 74 TYR A C 1
ATOM 558 O O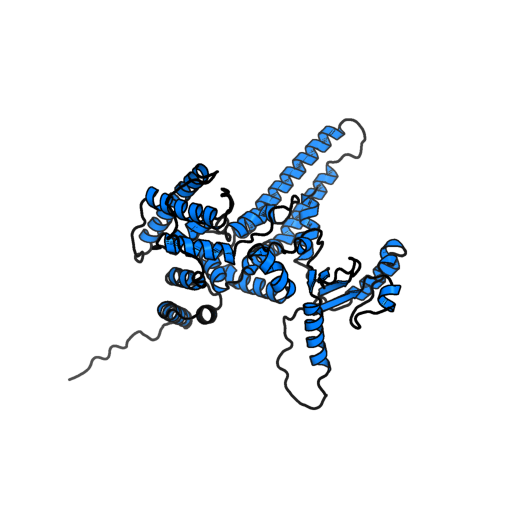 . TYR A 1 74 ? -16.185 22.491 10.613 1.00 90.44 74 TYR A O 1
ATOM 566 N N . ASP A 1 75 ? -13.951 22.620 10.468 1.00 89.12 75 ASP A N 1
ATOM 567 C CA . ASP A 1 75 ? -13.901 23.731 9.506 1.00 89.12 75 ASP A CA 1
ATOM 568 C C . ASP A 1 75 ? -13.184 23.400 8.185 1.00 89.12 75 ASP A C 1
ATOM 570 O O . ASP A 1 75 ? -12.747 24.303 7.465 1.00 89.12 75 ASP A O 1
ATOM 574 N N . LEU A 1 76 ? -13.086 22.117 7.816 1.00 90.81 76 LEU A N 1
ATOM 575 C CA . LEU A 1 76 ? -12.518 21.743 6.521 1.00 90.81 76 LEU A CA 1
ATOM 576 C C . LEU A 1 76 ? -13.429 22.161 5.350 1.00 90.81 76 LEU A C 1
ATOM 578 O O . LEU A 1 76 ? -14.655 22.124 5.470 1.00 90.81 76 LEU A O 1
ATOM 582 N N . PRO A 1 77 ? -12.865 22.438 4.156 1.00 89.81 77 PRO A N 1
ATOM 583 C CA . PRO A 1 77 ? -13.656 22.764 2.965 1.00 89.81 77 PRO A CA 1
ATOM 584 C C . PRO A 1 77 ? -14.701 21.699 2.588 1.00 89.81 77 PRO A C 1
ATOM 586 O O . PRO A 1 77 ? -15.791 22.041 2.140 1.00 89.81 77 PRO A O 1
ATOM 589 N N . ASN A 1 78 ? -14.383 20.417 2.806 1.00 91.12 78 ASN A N 1
ATOM 590 C CA . ASN A 1 78 ? -15.238 19.268 2.481 1.00 91.12 78 ASN A CA 1
ATOM 591 C C . ASN A 1 78 ? -15.815 18.590 3.743 1.00 91.12 78 ASN A C 1
ATOM 593 O O . ASN A 1 78 ? -16.011 17.373 3.758 1.00 91.12 78 ASN A O 1
ATOM 597 N N . GLN A 1 79 ? -16.066 19.350 4.818 1.00 93.38 79 GLN A N 1
ATOM 598 C CA . GLN A 1 79 ? -16.484 18.793 6.112 1.00 93.38 79 GLN A CA 1
ATOM 599 C C . GLN A 1 79 ? -17.796 17.995 6.039 1.00 93.38 79 GLN A C 1
ATOM 601 O O . GLN A 1 79 ? -17.885 16.912 6.607 1.00 93.38 79 GLN A O 1
ATOM 606 N N . GLU A 1 80 ? -18.805 18.471 5.301 1.00 93.31 80 GLU A N 1
ATOM 607 C CA . GLU A 1 80 ? -20.087 17.755 5.165 1.00 93.31 80 GLU A CA 1
ATOM 608 C C . GLU A 1 80 ? -19.914 16.376 4.510 1.00 93.31 80 GLU A C 1
ATOM 610 O O . GLU A 1 80 ? -20.549 15.392 4.905 1.00 93.31 80 GLU A O 1
ATOM 615 N N . GLN A 1 81 ? -19.019 16.290 3.523 1.00 94.31 81 GLN A N 1
ATOM 616 C CA . GLN A 1 81 ? -18.688 15.035 2.860 1.00 94.31 81 GLN A CA 1
ATOM 617 C C . GLN A 1 81 ? -17.954 14.092 3.817 1.00 94.31 81 GLN A C 1
ATOM 619 O O . GLN A 1 81 ? -18.309 12.916 3.898 1.00 94.31 81 GLN A O 1
ATOM 624 N N . LEU A 1 82 ? -16.975 14.612 4.569 1.00 95.06 82 LEU A N 1
ATOM 625 C CA . LEU A 1 82 ? -16.281 13.861 5.615 1.00 95.06 82 LEU A CA 1
ATOM 626 C C . LEU A 1 82 ? -17.280 13.297 6.633 1.00 95.06 82 LEU A C 1
ATOM 628 O O . LEU A 1 82 ? -17.276 12.094 6.885 1.00 95.06 82 LEU A O 1
ATOM 632 N N . HIS A 1 83 ? -18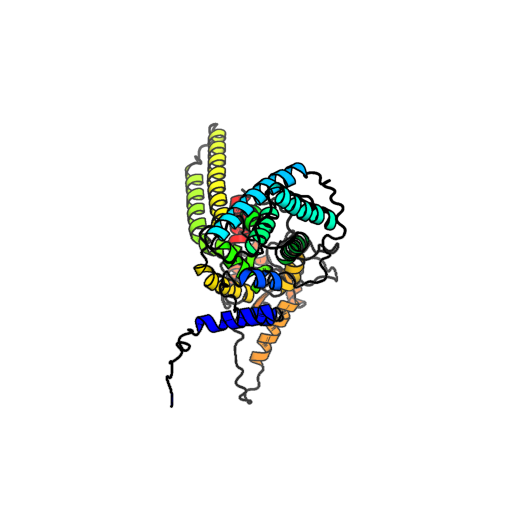.192 14.129 7.138 1.00 95.81 83 HIS A N 1
ATOM 633 C CA . HIS A 1 83 ? -19.227 13.720 8.080 1.00 95.81 83 HIS A CA 1
ATOM 634 C C . HIS A 1 83 ? -20.080 12.565 7.534 1.00 95.81 83 HIS A C 1
ATOM 636 O O . HIS A 1 83 ? -20.227 11.531 8.186 1.00 95.81 83 HIS A O 1
ATOM 642 N N . SER A 1 84 ? -20.602 12.688 6.307 1.00 95.81 84 SER A N 1
ATOM 643 C CA . SER A 1 84 ? -21.431 11.646 5.678 1.00 95.81 84 SER A CA 1
ATOM 644 C C . SER A 1 84 ? -20.703 10.299 5.552 1.00 95.81 84 SER A C 1
ATOM 646 O O . SER A 1 84 ? -21.270 9.230 5.829 1.00 95.81 84 SER A O 1
ATOM 648 N N . VAL A 1 85 ? -19.423 10.344 5.180 1.00 95.69 85 VAL A N 1
ATOM 649 C CA . VAL A 1 85 ? -18.579 9.154 5.060 1.00 95.69 85 VAL A CA 1
ATOM 650 C C . VAL A 1 85 ? -18.283 8.553 6.445 1.00 95.69 85 VAL A C 1
ATOM 652 O O . VAL A 1 85 ? -18.415 7.337 6.616 1.00 95.69 85 VAL A O 1
ATOM 655 N N . CYS A 1 86 ? -18.003 9.381 7.459 1.00 96.81 86 CYS A N 1
ATOM 656 C CA . CYS A 1 86 ? -17.835 8.954 8.853 1.00 96.81 86 CYS A CA 1
ATOM 657 C C . CYS A 1 86 ? -19.091 8.270 9.411 1.00 96.81 86 CYS A C 1
ATOM 659 O O . CYS A 1 86 ? -18.970 7.212 10.026 1.00 96.81 86 CYS A O 1
ATOM 661 N N . VAL A 1 87 ? -20.294 8.799 9.149 1.00 97.19 87 VAL A N 1
ATOM 662 C CA . VAL A 1 87 ? -21.569 8.188 9.585 1.00 97.19 87 VAL A CA 1
ATOM 663 C C . VAL A 1 87 ? -21.716 6.773 9.027 1.00 97.19 87 VAL A C 1
ATOM 665 O O . VAL A 1 87 ? -22.076 5.827 9.741 1.00 97.19 87 VAL A O 1
ATOM 668 N N . THR A 1 88 ? -21.419 6.614 7.737 1.00 96.44 88 THR A N 1
ATOM 669 C CA . THR A 1 88 ? -21.509 5.321 7.052 1.00 96.44 88 THR A CA 1
ATOM 670 C C . THR A 1 88 ? -20.496 4.328 7.622 1.00 96.44 88 THR A C 1
ATOM 672 O O . THR A 1 88 ? -20.847 3.180 7.909 1.00 96.44 88 THR A O 1
ATOM 675 N N . ALA A 1 89 ? -19.251 4.764 7.825 1.00 95.94 89 ALA A N 1
ATOM 676 C CA . ALA A 1 89 ? -18.187 3.938 8.387 1.00 95.94 89 ALA A CA 1
ATOM 677 C C . ALA A 1 89 ? -18.462 3.541 9.846 1.00 95.94 89 ALA A C 1
ATOM 679 O O . ALA A 1 89 ? -18.315 2.372 10.197 1.00 95.94 89 ALA A O 1
ATOM 680 N N . ALA A 1 90 ? -18.930 4.475 10.678 1.00 96.88 90 ALA A N 1
ATOM 681 C CA . ALA A 1 90 ? -19.281 4.229 12.075 1.00 96.88 90 ALA A CA 1
ATOM 682 C C . ALA A 1 90 ? -20.406 3.191 12.202 1.00 96.88 90 ALA A C 1
ATOM 684 O O . ALA A 1 90 ? -20.303 2.243 12.982 1.00 96.88 90 ALA A O 1
ATOM 685 N N . SER A 1 91 ? -21.451 3.319 11.378 1.00 96.44 91 SER A N 1
ATOM 686 C CA . SER A 1 91 ? -22.569 2.367 11.345 1.00 96.44 91 SER A CA 1
ATOM 687 C C . SER A 1 91 ? -22.103 0.950 10.995 1.00 96.44 91 SER A C 1
ATOM 689 O O . SER A 1 91 ? -22.489 -0.017 11.656 1.00 96.44 91 SER A O 1
ATOM 691 N N . LYS A 1 92 ? -21.234 0.819 9.982 1.00 95.06 92 LYS A N 1
ATOM 692 C CA . LYS A 1 92 ? -20.651 -0.469 9.575 1.00 95.06 92 LYS A CA 1
ATOM 693 C C . LYS A 1 92 ? -19.739 -1.050 10.659 1.00 95.06 92 LYS A C 1
ATOM 695 O O . LYS A 1 92 ? -19.866 -2.230 10.977 1.00 95.06 92 LYS A O 1
ATOM 700 N N . ALA A 1 93 ? -18.868 -0.234 11.251 1.00 93.81 93 ALA A N 1
ATOM 701 C CA . ALA A 1 93 ? -17.936 -0.659 12.293 1.00 93.81 93 ALA A CA 1
ATOM 702 C C . ALA A 1 93 ? -18.668 -1.200 13.530 1.00 93.81 93 ALA A C 1
ATOM 704 O O . ALA A 1 93 ? -18.352 -2.292 14.002 1.00 93.81 93 ALA A O 1
ATOM 705 N N . ILE A 1 94 ? -19.699 -0.491 14.004 1.00 93.12 94 ILE A N 1
ATOM 706 C CA . ILE A 1 94 ? -20.526 -0.939 15.133 1.00 93.12 94 ILE A CA 1
ATOM 707 C C . ILE A 1 94 ? -21.214 -2.263 14.800 1.00 93.12 94 ILE A C 1
ATOM 709 O O . ILE A 1 94 ? -21.134 -3.201 15.590 1.00 93.12 94 ILE A O 1
ATOM 713 N N . ALA A 1 95 ? -21.819 -2.390 13.615 1.00 92.06 95 ALA A N 1
ATOM 714 C CA . ALA A 1 95 ? -22.455 -3.638 13.195 1.00 92.06 95 ALA A CA 1
ATOM 715 C C . ALA A 1 95 ? -21.463 -4.818 13.136 1.00 92.06 95 ALA A C 1
ATOM 717 O O . ALA A 1 95 ? -21.815 -5.944 13.494 1.00 92.06 95 ALA A O 1
ATOM 718 N N . SER A 1 96 ? -20.222 -4.578 12.704 1.00 90.00 96 SER A N 1
ATOM 719 C CA . SER A 1 96 ? -19.153 -5.583 12.705 1.00 90.00 96 SER A CA 1
ATOM 720 C C . SER A 1 96 ? -18.742 -5.995 14.116 1.00 90.00 96 SER A C 1
ATOM 722 O O . SER A 1 96 ? -18.692 -7.192 14.404 1.00 90.00 96 SER A O 1
ATOM 724 N N . ILE A 1 97 ? -18.540 -5.034 15.020 1.00 88.19 97 ILE A N 1
ATOM 725 C CA . ILE A 1 97 ? -18.203 -5.313 16.421 1.00 88.19 97 ILE A CA 1
ATOM 726 C C . ILE A 1 97 ? -19.344 -6.072 17.106 1.00 88.19 97 ILE A C 1
ATOM 728 O O . ILE A 1 97 ? -19.092 -7.082 17.756 1.00 88.19 97 ILE A O 1
ATOM 732 N N . SER A 1 98 ? -20.604 -5.669 16.920 1.00 87.50 98 SER A N 1
ATOM 733 C CA . SER A 1 98 ? -21.758 -6.361 17.510 1.00 87.50 98 SER A CA 1
ATOM 734 C C . SER A 1 98 ? -21.889 -7.816 17.033 1.00 87.50 98 SER A C 1
ATOM 736 O O . SER A 1 98 ? -22.214 -8.702 17.830 1.00 87.50 98 SER A O 1
ATOM 738 N N . ARG A 1 99 ? -21.587 -8.103 15.757 1.00 85.44 99 ARG A N 1
ATOM 739 C CA . ARG A 1 99 ? -21.516 -9.486 15.245 1.00 85.44 99 ARG A CA 1
ATOM 740 C C . ARG A 1 99 ? -20.371 -10.276 15.882 1.00 85.44 99 ARG A C 1
ATOM 742 O O . ARG A 1 99 ? -20.563 -11.433 16.257 1.00 85.44 99 ARG A O 1
ATOM 749 N N . ALA A 1 100 ? -19.203 -9.657 16.039 1.00 79.56 100 ALA A N 1
ATOM 750 C CA . ALA A 1 100 ? -18.053 -10.279 16.689 1.00 79.56 100 ALA A CA 1
ATOM 751 C C . ALA A 1 100 ? -18.314 -10.563 18.183 1.00 79.56 100 ALA A C 1
ATOM 753 O O . ALA A 1 100 ? -18.002 -11.650 18.656 1.00 79.56 100 ALA A O 1
ATOM 754 N N . MET A 1 101 ? -18.975 -9.652 18.909 1.00 76.31 101 MET A N 1
ATOM 755 C CA . MET A 1 101 ? -19.403 -9.864 20.306 1.00 76.31 101 MET A CA 1
ATOM 756 C C . MET A 1 101 ? -20.339 -11.058 20.459 1.00 76.31 101 MET A C 1
ATOM 758 O O . MET A 1 101 ? -20.258 -11.801 21.431 1.00 76.31 101 MET A O 1
ATOM 762 N N . SER A 1 102 ? -21.237 -11.238 19.491 1.00 72.81 102 SER A N 1
ATOM 763 C CA . SER A 1 102 ? -22.221 -12.322 19.516 1.00 72.81 102 SER A CA 1
ATOM 764 C C . SER A 1 102 ? -21.589 -13.698 19.267 1.00 72.81 102 SER A C 1
ATOM 766 O O . SER A 1 102 ? -22.186 -14.713 19.615 1.00 72.81 102 SER A O 1
ATOM 768 N N . SER A 1 103 ? -20.399 -13.739 18.656 1.00 68.12 103 SER A N 1
ATOM 769 C CA . SER A 1 103 ? -19.669 -14.969 18.314 1.00 68.12 103 SER A CA 1
ATOM 770 C C . SER A 1 103 ? -18.498 -15.269 19.255 1.00 68.12 103 SER A C 1
ATOM 772 O O . SER A 1 103 ? -18.162 -16.434 19.443 1.00 68.12 103 SER A O 1
ATOM 774 N N . ASN A 1 104 ? -17.906 -14.248 19.881 1.00 58.47 104 ASN A N 1
ATOM 775 C CA . ASN A 1 104 ? -16.788 -14.367 20.812 1.00 58.47 104 ASN A CA 1
ATOM 776 C C . ASN A 1 104 ? -17.075 -13.603 22.114 1.00 58.47 104 ASN A C 1
ATOM 778 O O . ASN A 1 104 ? -17.181 -12.379 22.124 1.00 58.47 104 ASN A O 1
ATOM 782 N N . LEU A 1 105 ? -17.103 -14.326 23.239 1.00 48.44 105 LEU A N 1
ATOM 783 C CA . LEU A 1 105 ? -17.385 -13.803 24.589 1.00 48.44 105 LEU A CA 1
ATOM 784 C C . LEU A 1 105 ? -16.276 -12.885 25.162 1.00 48.44 105 LEU A C 1
ATOM 786 O O . LEU A 1 105 ? -16.371 -12.431 26.296 1.00 48.44 105 LEU A O 1
ATOM 790 N N . PHE A 1 106 ? -15.211 -12.607 24.407 1.00 53.56 106 PHE A N 1
ATOM 791 C CA . PHE A 1 106 ? -14.011 -11.914 24.895 1.00 53.56 106 PHE A CA 1
ATOM 792 C C . PHE A 1 106 ? -13.983 -10.394 24.651 1.00 53.56 106 PHE A C 1
ATOM 794 O O . PHE A 1 106 ? -12.957 -9.764 24.907 1.00 53.56 106 PHE A O 1
ATOM 801 N N . ILE A 1 107 ? -15.063 -9.764 24.167 1.00 54.78 107 ILE A N 1
ATOM 802 C CA . ILE A 1 107 ? -15.004 -8.322 23.874 1.00 54.78 107 ILE A CA 1
ATOM 803 C C . ILE A 1 107 ? -15.118 -7.472 25.148 1.00 54.78 107 ILE A C 1
ATOM 805 O O . ILE A 1 107 ? -16.088 -7.530 25.896 1.00 54.78 107 ILE A O 1
ATOM 809 N N . LEU A 1 108 ? -14.092 -6.643 25.348 1.00 63.19 108 LEU A N 1
ATOM 810 C CA . LEU A 1 108 ? -13.742 -5.949 26.589 1.00 63.19 108 LEU A CA 1
ATOM 811 C C . LEU A 1 108 ? -14.586 -4.694 26.919 1.00 63.19 108 LEU A C 1
ATOM 813 O O . LEU A 1 108 ? -14.386 -4.110 27.982 1.00 63.19 108 LEU A O 1
ATOM 817 N N . LYS A 1 109 ? -15.498 -4.242 26.040 1.00 75.81 109 LYS A N 1
ATOM 818 C CA . LYS A 1 109 ? -16.394 -3.081 26.263 1.00 75.81 109 LYS A CA 1
ATOM 819 C C . LYS A 1 109 ? -17.449 -2.978 25.155 1.00 75.81 109 LYS A C 1
ATOM 821 O O . LYS A 1 109 ? -17.089 -3.197 24.004 1.00 75.81 109 LYS A O 1
ATOM 826 N N . GLU A 1 110 ? -18.693 -2.595 25.453 1.00 80.12 110 GLU A N 1
ATOM 827 C CA . GLU A 1 110 ? -19.704 -2.261 24.426 1.00 80.12 110 GLU A CA 1
ATOM 828 C C . GLU A 1 110 ? -19.221 -1.122 23.503 1.00 80.12 110 GLU A C 1
ATOM 830 O O . GLU A 1 110 ? -18.589 -0.178 23.996 1.00 80.12 110 GLU A O 1
ATOM 835 N N . PRO A 1 111 ? -19.463 -1.190 22.175 1.00 84.38 111 PRO A N 1
ATOM 836 C CA . PRO A 1 111 ? -19.153 -0.075 21.293 1.00 84.38 111 PRO A CA 1
ATOM 837 C C . PRO A 1 111 ? -20.058 1.128 21.617 1.00 84.38 111 PRO A C 1
ATOM 839 O O . PRO A 1 111 ? -21.197 0.953 22.059 1.00 84.38 111 PRO A O 1
ATOM 842 N N . PRO A 1 112 ? -19.578 2.361 21.395 1.00 88.88 112 PRO A N 1
ATOM 843 C CA . PRO A 1 112 ? -20.391 3.559 21.530 1.00 88.88 112 PRO A CA 1
ATOM 844 C C . PRO A 1 112 ? -21.514 3.594 20.480 1.00 88.88 112 PRO A C 1
ATOM 846 O O . PRO A 1 112 ? -21.546 2.813 19.528 1.00 88.88 112 PRO A O 1
ATOM 849 N N . ASN A 1 113 ? -22.450 4.530 20.646 1.00 93.00 113 ASN A N 1
ATOM 850 C CA . ASN A 1 113 ? -23.497 4.760 19.652 1.00 93.00 113 ASN A CA 1
ATOM 851 C C . ASN A 1 113 ? -22.925 5.363 18.350 1.00 93.00 113 ASN A C 1
ATOM 853 O O . ASN A 1 113 ? -21.831 5.929 18.332 1.00 93.00 113 ASN A O 1
ATOM 857 N N . VAL A 1 114 ? -23.688 5.253 17.254 1.00 95.38 114 VAL A N 1
ATOM 858 C CA . VAL A 1 114 ? -23.268 5.732 15.922 1.00 95.38 114 VAL A CA 1
ATOM 859 C C . VAL A 1 114 ? -22.867 7.215 15.928 1.00 95.38 114 VAL A C 1
ATOM 861 O O . VAL A 1 114 ? -21.801 7.511 15.389 1.00 95.38 114 VAL A O 1
ATOM 864 N N . PRO A 1 115 ? -23.626 8.150 16.542 1.00 95.81 115 PRO A N 1
ATOM 865 C CA . PRO A 1 115 ? -23.225 9.558 16.588 1.00 95.81 115 PRO A CA 1
ATOM 866 C C . PRO A 1 115 ? -21.886 9.799 17.289 1.00 95.81 115 PRO A C 1
ATOM 868 O O . PRO A 1 115 ? -21.073 10.569 16.786 1.00 95.81 115 PRO A O 1
ATOM 871 N N . GLN A 1 116 ? -21.626 9.122 18.410 1.00 94.12 116 GLN A N 1
ATOM 872 C CA . GLN A 1 116 ? -20.366 9.269 19.134 1.00 94.12 116 GLN A CA 1
ATOM 873 C C . GLN A 1 116 ? -19.189 8.756 18.303 1.00 94.12 116 GLN A C 1
ATOM 875 O O . GLN A 1 116 ? -18.198 9.462 18.166 1.00 94.12 116 GLN A O 1
ATOM 880 N N . LEU A 1 117 ? -19.308 7.572 17.692 1.00 95.75 117 LEU A N 1
ATOM 881 C CA . LEU A 1 117 ? -18.237 7.043 16.843 1.00 95.75 117 LEU A CA 1
ATOM 882 C C . LEU A 1 117 ? -18.027 7.886 15.577 1.00 95.75 117 LEU A C 1
ATOM 884 O O . LEU A 1 117 ? -16.900 8.047 15.120 1.00 95.75 117 LEU A O 1
ATOM 888 N N . THR A 1 118 ? -19.107 8.445 15.025 1.00 96.69 118 THR A N 1
ATOM 889 C CA . THR A 1 118 ? -19.028 9.403 13.912 1.00 96.69 118 THR A CA 1
ATOM 890 C C . THR A 1 118 ? -18.202 10.614 14.325 1.00 96.69 118 THR A C 1
ATOM 892 O O . THR A 1 118 ? -17.272 10.972 13.609 1.00 96.69 118 THR A O 1
ATOM 895 N N . SER A 1 119 ? -18.507 11.194 15.492 1.00 95.38 119 SER A N 1
ATOM 896 C CA . SER A 1 119 ? -17.751 12.316 16.048 1.00 95.38 119 SER A CA 1
ATOM 897 C C . SER A 1 119 ? -16.286 11.943 16.243 1.00 95.38 119 SER A C 1
ATOM 899 O O . SER A 1 119 ? -15.428 12.710 15.835 1.00 95.38 119 SER A O 1
ATOM 901 N N . ASP A 1 120 ? -15.986 10.765 16.798 1.00 95.19 120 ASP A N 1
ATOM 902 C CA . ASP A 1 120 ? -14.606 10.328 17.019 1.00 95.19 120 ASP A CA 1
ATOM 903 C C . ASP A 1 120 ? -13.830 10.215 15.694 1.00 95.19 120 ASP A C 1
ATOM 905 O O . ASP A 1 120 ? -12.721 10.740 15.588 1.00 95.19 120 ASP A O 1
ATOM 909 N N . PHE A 1 121 ? -14.412 9.587 14.663 1.00 96.69 121 PHE A N 1
ATOM 910 C CA . PHE A 1 121 ? -13.787 9.483 13.338 1.00 96.69 121 PHE A CA 1
ATOM 911 C C . PHE A 1 121 ? -13.588 10.847 12.675 1.00 96.69 121 PHE A C 1
ATOM 913 O O . PHE A 1 121 ? -12.525 11.124 12.116 1.00 96.69 121 PHE A O 1
ATOM 920 N N . GLU A 1 122 ? -14.598 11.709 12.760 1.00 95.75 122 GLU A N 1
ATOM 921 C CA . GLU A 1 122 ? -14.556 13.053 12.204 1.00 95.75 122 GLU A CA 1
ATOM 922 C C . GLU A 1 122 ? -13.504 13.919 12.908 1.00 95.75 122 GLU A C 1
ATOM 924 O O . GLU A 1 122 ? -12.741 14.600 12.224 1.00 95.75 122 GLU A O 1
ATOM 929 N N . SER A 1 123 ? -13.380 13.844 14.241 1.00 95.56 123 SER A N 1
ATOM 930 C CA . SER A 1 123 ? -12.330 14.543 14.993 1.00 95.56 123 SER A CA 1
ATOM 931 C C . SER A 1 123 ? -10.938 14.090 14.553 1.00 95.56 123 SER A C 1
ATOM 933 O O . SER A 1 123 ? -10.072 14.927 14.311 1.00 95.56 123 SER A O 1
ATOM 935 N N . VAL A 1 124 ? -10.718 12.772 14.440 1.00 95.81 124 VAL A N 1
ATOM 936 C CA . VAL A 1 124 ? -9.416 12.190 14.072 1.00 95.81 124 VAL A CA 1
ATOM 937 C C . VAL A 1 124 ? -8.965 12.704 12.708 1.00 95.81 124 VAL A C 1
ATOM 939 O O . VAL A 1 124 ? -7.847 13.201 12.576 1.00 95.81 124 VAL A O 1
ATOM 942 N N . LEU A 1 125 ? -9.839 12.634 11.701 1.00 95.38 125 LEU A N 1
ATOM 943 C CA . LEU A 1 125 ? -9.491 13.049 10.343 1.00 95.38 125 LEU A CA 1
ATOM 944 C C . LEU A 1 125 ? -9.436 14.563 10.183 1.00 95.38 125 LEU A C 1
ATOM 946 O O . LEU A 1 125 ? -8.562 15.052 9.471 1.00 95.38 125 LEU A O 1
ATOM 950 N N . THR A 1 126 ? -10.306 15.310 10.866 1.00 95.12 126 THR A N 1
ATOM 951 C CA . THR A 1 126 ? -10.266 16.778 10.831 1.00 95.12 126 THR A CA 1
ATOM 952 C C . THR A 1 126 ? -8.965 17.291 11.433 1.00 95.12 126 THR A C 1
ATOM 954 O O . THR A 1 126 ? -8.252 18.065 10.792 1.00 95.12 126 THR A O 1
ATOM 957 N N . HIS A 1 127 ? -8.596 16.779 12.610 1.00 94.44 127 HIS A N 1
ATOM 958 C CA . HIS A 1 127 ? -7.332 17.119 13.248 1.00 94.44 127 HIS A CA 1
ATOM 959 C C . HIS A 1 127 ? -6.132 16.727 12.383 1.00 94.44 127 HIS A C 1
ATOM 961 O O . HIS A 1 127 ? -5.206 17.517 12.234 1.00 94.44 127 HIS A O 1
ATOM 967 N N . PHE A 1 128 ? -6.151 15.539 11.773 1.00 93.12 128 PHE A N 1
ATOM 968 C CA . PHE A 1 128 ? -5.091 15.097 10.870 1.00 93.12 128 PHE A CA 1
ATOM 969 C C . PHE A 1 128 ? -4.927 16.039 9.665 1.00 93.12 128 PHE A C 1
ATOM 971 O O . PHE A 1 128 ? -3.821 16.502 9.385 1.00 93.12 128 PHE A O 1
ATOM 978 N N . CYS A 1 129 ? -6.028 16.382 8.989 1.00 92.94 129 CYS A N 1
ATOM 979 C CA . CYS A 1 129 ? -6.019 17.300 7.849 1.00 92.94 129 CYS A CA 1
ATOM 980 C C . CYS A 1 129 ? -5.466 18.680 8.233 1.00 92.94 129 CYS A C 1
ATOM 982 O O . CYS A 1 129 ? -4.656 19.240 7.499 1.00 92.94 129 CYS A O 1
ATOM 984 N N . GLN A 1 130 ? -5.863 19.213 9.394 1.00 91.75 130 GLN A N 1
ATOM 985 C CA . GLN A 1 130 ? -5.366 20.493 9.908 1.00 91.75 130 GLN A CA 1
ATOM 986 C C . GLN A 1 130 ? -3.877 20.426 10.282 1.00 91.75 130 GLN A C 1
ATOM 988 O O . GLN A 1 130 ? -3.108 21.294 9.874 1.00 91.75 130 GLN A O 1
ATOM 993 N N . THR A 1 131 ? -3.457 19.393 11.019 1.00 90.50 131 THR A N 1
ATOM 994 C CA . THR A 1 131 ? -2.070 19.218 11.483 1.00 90.50 131 THR A CA 1
ATOM 995 C C . THR A 1 131 ? -1.084 19.124 10.322 1.00 90.50 131 THR A C 1
ATOM 997 O O . THR A 1 131 ? -0.004 19.710 10.388 1.00 90.50 131 THR A O 1
ATOM 1000 N N . TYR A 1 132 ? -1.454 18.414 9.254 1.00 88.25 132 TYR A N 1
ATOM 1001 C CA . TYR A 1 132 ? -0.584 18.198 8.093 1.00 88.25 132 TYR A CA 1
ATOM 1002 C C . TYR A 1 132 ? -0.910 19.095 6.891 1.00 88.25 132 TYR A C 1
ATOM 1004 O O . TYR A 1 132 ? -0.276 18.957 5.849 1.00 88.25 132 TYR A O 1
ATOM 1012 N N . ALA A 1 133 ? -1.869 20.018 7.028 1.00 89.25 133 ALA A N 1
ATOM 1013 C CA . ALA A 1 133 ? -2.351 20.891 5.954 1.00 89.25 133 ALA A CA 1
ATOM 1014 C C . ALA A 1 133 ? -2.758 20.131 4.670 1.00 89.25 133 ALA A C 1
ATOM 1016 O O . ALA A 1 133 ? -2.487 20.577 3.554 1.00 89.25 133 ALA A O 1
ATOM 1017 N N . LEU A 1 134 ? -3.419 18.981 4.829 1.00 88.44 134 LEU A N 1
ATOM 1018 C CA . LEU A 1 134 ? -3.875 18.131 3.727 1.00 88.44 134 LEU A CA 1
ATOM 1019 C C . LEU A 1 134 ? -5.387 18.286 3.499 1.00 88.44 134 LEU A C 1
ATOM 1021 O O . LEU A 1 134 ? -6.149 18.299 4.467 1.00 88.44 134 LEU A O 1
ATOM 1025 N N . PRO A 1 135 ? -5.861 18.363 2.241 1.00 89.31 135 PRO A N 1
ATOM 1026 C CA . PRO A 1 135 ? -7.289 18.374 1.955 1.00 89.31 135 PRO A CA 1
ATOM 1027 C C . PRO A 1 135 ? -7.896 16.972 2.105 1.00 89.31 135 PRO A C 1
ATOM 1029 O O . PRO A 1 135 ? -7.312 15.974 1.681 1.00 89.31 135 PRO A O 1
ATOM 1032 N N . PHE A 1 136 ? -9.116 16.902 2.639 1.00 89.88 136 PHE A N 1
ATOM 1033 C CA . PHE A 1 136 ? -9.882 15.657 2.656 1.00 89.88 136 PHE A CA 1
ATOM 1034 C C . PHE A 1 136 ? -10.478 15.337 1.274 1.00 89.88 136 PHE A C 1
ATOM 1036 O O . PHE A 1 136 ? -11.089 16.198 0.631 1.00 89.88 136 PHE A O 1
ATOM 1043 N N . VAL A 1 137 ? -10.352 14.072 0.855 1.00 87.94 137 VAL A N 1
ATOM 1044 C CA . VAL A 1 137 ? -10.905 13.522 -0.393 1.00 87.94 137 VAL A CA 1
ATOM 1045 C C . VAL A 1 137 ? -11.623 12.207 -0.079 1.00 87.94 137 VAL A C 1
ATOM 1047 O O . VAL A 1 137 ? -11.047 11.335 0.559 1.00 87.94 137 VAL A O 1
ATOM 1050 N N . SER A 1 138 ? -12.862 12.032 -0.548 1.00 80.50 138 SER A N 1
ATOM 1051 C CA . SER A 1 138 ? -13.740 10.912 -0.154 1.00 80.50 138 SER A CA 1
ATOM 1052 C C . SER A 1 138 ? -13.272 9.505 -0.531 1.00 80.50 138 SER A C 1
ATOM 1054 O O . SER A 1 138 ? -13.769 8.549 0.051 1.00 80.50 138 SER A O 1
ATOM 1056 N N . ASP A 1 139 ? -12.316 9.376 -1.452 1.00 81.81 139 ASP A N 1
ATOM 1057 C CA . ASP A 1 139 ? -11.838 8.093 -1.993 1.00 81.81 139 ASP A CA 1
ATOM 1058 C C . ASP A 1 139 ? -10.316 7.929 -1.835 1.00 81.81 139 ASP A C 1
ATOM 1060 O O . ASP A 1 139 ? -9.636 7.323 -2.664 1.00 81.81 139 ASP A O 1
ATOM 1064 N N . ASN A 1 140 ? -9.752 8.523 -0.783 1.00 85.31 140 ASN A N 1
ATOM 1065 C CA . ASN A 1 140 ? -8.331 8.406 -0.448 1.00 85.31 140 ASN A CA 1
ATOM 1066 C C . ASN A 1 140 ? -8.018 7.232 0.499 1.00 85.31 140 ASN A C 1
ATOM 1068 O O . ASN A 1 140 ? -6.923 7.181 1.043 1.00 85.31 140 ASN A O 1
ATOM 1072 N N . GLY A 1 141 ? -8.979 6.337 0.757 1.00 90.19 141 GLY A N 1
ATOM 1073 C CA . GLY A 1 141 ? -8.801 5.151 1.606 1.00 90.19 141 GLY A CA 1
ATOM 1074 C C . GLY A 1 141 ? -8.667 5.420 3.113 1.00 90.19 141 GLY A C 1
ATOM 1075 O O . GLY A 1 141 ? -8.712 4.476 3.904 1.00 90.19 141 GLY A O 1
ATOM 1076 N N . TRP A 1 142 ? -8.572 6.681 3.556 1.00 94.31 142 TRP A N 1
ATOM 1077 C CA . TRP A 1 142 ? -8.292 7.017 4.960 1.00 94.31 142 TRP A CA 1
ATOM 1078 C C . TRP A 1 142 ? -9.388 6.547 5.912 1.00 94.31 142 TRP A C 1
ATOM 1080 O O . TRP A 1 142 ? -9.100 6.024 6.986 1.00 94.31 142 TRP A O 1
ATOM 1090 N N . ILE A 1 143 ? -10.651 6.690 5.508 1.00 95.38 143 ILE A N 1
ATOM 1091 C CA . ILE A 1 143 ? -11.793 6.222 6.300 1.00 95.38 143 ILE A CA 1
ATOM 1092 C C . ILE A 1 143 ? -11.781 4.700 6.430 1.00 95.38 143 ILE A C 1
ATOM 1094 O O . ILE A 1 143 ? -12.064 4.181 7.509 1.00 95.38 143 ILE A O 1
ATOM 1098 N N . SER A 1 144 ? -11.450 3.983 5.359 1.00 95.38 144 SER A N 1
ATOM 1099 C CA . SER A 1 144 ? -11.386 2.522 5.366 1.00 95.38 144 SER A CA 1
ATOM 1100 C C . SER A 1 144 ? -10.288 2.028 6.301 1.00 95.38 144 SER A C 1
ATOM 1102 O O . SER A 1 144 ? -10.522 1.110 7.091 1.00 95.38 144 SER A O 1
ATOM 1104 N N . ILE A 1 145 ? -9.134 2.701 6.305 1.00 96.50 145 ILE A N 1
ATOM 1105 C CA . ILE A 1 145 ? -8.052 2.426 7.253 1.00 96.50 145 ILE A CA 1
ATOM 1106 C C . ILE A 1 145 ? -8.513 2.688 8.687 1.00 96.50 145 ILE A C 1
ATOM 1108 O O . ILE A 1 145 ? -8.400 1.813 9.544 1.00 96.50 145 ILE A O 1
ATOM 1112 N N . LEU A 1 146 ? -9.071 3.872 8.946 1.00 96.56 146 LEU A N 1
ATOM 1113 C CA . LEU A 1 146 ? -9.520 4.287 10.273 1.00 96.56 146 LEU A CA 1
ATOM 1114 C C . LEU A 1 146 ? -10.594 3.348 10.840 1.00 96.56 146 LEU A C 1
ATOM 1116 O O . LEU A 1 146 ? -10.515 2.926 11.994 1.00 96.56 146 LEU A O 1
ATOM 1120 N N . SER A 1 147 ? -11.573 2.983 10.012 1.00 95.62 147 SER A N 1
ATOM 1121 C CA . SER A 1 147 ? -12.648 2.057 10.367 1.00 95.62 147 SER A CA 1
ATOM 1122 C C . SER A 1 147 ? -12.102 0.662 10.683 1.00 95.62 147 SER A C 1
ATOM 1124 O O . SER A 1 147 ? -12.472 0.077 11.701 1.00 95.62 147 SER A O 1
ATOM 1126 N N . THR A 1 148 ? -11.167 0.161 9.870 1.00 95.81 148 THR A N 1
ATOM 1127 C CA . THR A 1 148 ? -10.513 -1.139 10.080 1.00 95.81 148 THR A CA 1
ATOM 1128 C C . THR A 1 148 ? -9.712 -1.150 11.382 1.00 95.81 148 THR A C 1
ATOM 1130 O O . THR A 1 148 ? -9.887 -2.048 12.208 1.00 95.81 148 THR A O 1
ATOM 1133 N N . LEU A 1 149 ? -8.895 -0.118 11.622 1.00 95.56 149 LEU A N 1
ATOM 1134 C CA . LEU A 1 149 ? -8.149 0.040 12.873 1.00 95.56 149 LEU A CA 1
ATOM 1135 C C . LEU A 1 149 ? -9.088 0.043 14.081 1.00 95.56 149 LEU A C 1
ATOM 1137 O O . LEU A 1 149 ? -8.829 -0.658 15.055 1.00 95.56 149 LEU A O 1
ATOM 1141 N N . TYR A 1 150 ? -10.201 0.776 14.011 1.00 94.75 150 TYR A N 1
ATOM 1142 C CA . TYR A 1 150 ? -11.172 0.811 15.099 1.00 94.75 150 TYR A CA 1
ATOM 1143 C C . TYR A 1 150 ? -11.766 -0.571 15.397 1.00 94.75 150 TYR A C 1
ATOM 1145 O O . TYR A 1 150 ? -11.778 -0.993 16.552 1.00 94.75 150 TYR A O 1
ATOM 1153 N N . VAL A 1 151 ? -12.213 -1.301 14.367 1.00 93.25 151 VAL A N 1
ATOM 1154 C CA . VAL A 1 151 ? -12.843 -2.623 14.524 1.00 93.25 151 VAL A CA 1
ATOM 1155 C C . VAL A 1 151 ? -11.898 -3.630 15.184 1.00 93.25 151 VAL A C 1
ATOM 1157 O O . VAL A 1 151 ? -12.314 -4.334 16.103 1.00 93.25 151 VAL A O 1
ATOM 1160 N N . PHE A 1 152 ? -10.635 -3.693 14.756 1.00 91.56 152 PHE A N 1
ATOM 1161 C CA . PHE A 1 152 ? -9.683 -4.696 15.251 1.00 91.56 152 PHE A CA 1
ATOM 1162 C C . PHE A 1 152 ? -8.946 -4.287 16.534 1.00 91.56 152 PHE A C 1
ATOM 1164 O O . PHE A 1 152 ? -8.476 -5.159 17.267 1.00 91.56 152 PHE A O 1
ATOM 1171 N N . LEU A 1 153 ? -8.859 -2.989 16.845 1.00 91.06 153 LEU A N 1
ATOM 1172 C CA . LEU A 1 153 ? -8.220 -2.498 18.074 1.00 91.06 153 LEU A CA 1
ATOM 1173 C C . LEU A 1 153 ? -9.207 -2.248 19.224 1.00 91.06 153 LEU A C 1
ATOM 1175 O O . LEU A 1 153 ? -8.778 -1.934 20.343 1.00 91.06 153 LEU A O 1
ATOM 1179 N N . HIS A 1 154 ? -10.512 -2.399 18.978 1.00 89.44 154 HIS A N 1
ATOM 1180 C CA . HIS A 1 154 ? -11.559 -2.182 19.974 1.00 89.44 154 HIS A CA 1
ATOM 1181 C C . HIS A 1 154 ? -11.350 -3.040 21.245 1.00 89.44 154 HIS A C 1
ATOM 1183 O O . HIS A 1 154 ? -11.132 -4.248 21.143 1.00 89.44 154 HIS A O 1
ATOM 1189 N N . PRO A 1 155 ? -11.447 -2.462 22.462 1.00 89.81 155 PRO A N 1
ATOM 1190 C CA . PRO A 1 155 ? -11.654 -1.045 22.751 1.00 89.81 155 PRO A CA 1
ATOM 1191 C C . PRO A 1 155 ? -10.374 -0.221 22.573 1.00 89.81 155 PRO A C 1
ATOM 1193 O O . PRO A 1 155 ? -9.320 -0.545 23.138 1.00 89.81 155 PRO A O 1
ATOM 1196 N N . ILE A 1 156 ? -10.501 0.873 21.827 1.00 90.19 156 ILE A N 1
ATOM 1197 C CA . ILE A 1 156 ? -9.482 1.899 21.599 1.00 90.19 156 ILE A CA 1
ATOM 1198 C C . ILE A 1 156 ? -10.120 3.268 21.840 1.00 90.19 156 ILE A C 1
ATOM 1200 O O . ILE A 1 156 ? -11.298 3.457 21.529 1.00 90.19 156 ILE A O 1
ATOM 1204 N N . ASP A 1 157 ? -9.383 4.187 22.458 1.00 90.06 157 ASP A N 1
ATOM 1205 C CA . ASP A 1 157 ? -9.841 5.564 22.609 1.00 90.06 157 ASP A CA 1
ATOM 1206 C C . ASP A 1 157 ? -9.486 6.408 21.376 1.00 90.06 157 ASP A C 1
ATOM 1208 O O . ASP A 1 157 ? -8.786 5.971 20.461 1.00 90.06 157 ASP A O 1
ATOM 1212 N N . ARG A 1 158 ? -10.029 7.624 21.330 1.00 91.75 158 ARG A N 1
ATOM 1213 C CA . ARG A 1 158 ? -9.901 8.522 20.182 1.00 91.75 158 ARG A CA 1
ATOM 1214 C C . ARG A 1 158 ? -8.457 8.969 19.933 1.00 91.75 158 ARG A C 1
ATOM 1216 O O . ARG A 1 158 ? -8.043 9.068 18.782 1.00 91.75 158 ARG A O 1
ATOM 1223 N N . GLU A 1 159 ? -7.697 9.226 20.995 1.00 90.44 159 GLU A N 1
ATOM 1224 C CA . GLU A 1 159 ? -6.312 9.693 20.890 1.00 90.44 159 GLU A CA 1
ATOM 1225 C C . GLU A 1 159 ? -5.395 8.574 20.388 1.00 90.44 159 GLU A C 1
ATOM 1227 O O . GLU A 1 159 ? -4.635 8.762 19.437 1.00 90.44 159 GLU A O 1
ATOM 1232 N N . ASP A 1 160 ? -5.544 7.375 20.943 1.00 90.75 160 ASP A N 1
ATOM 1233 C CA . ASP A 1 160 ? -4.839 6.182 20.500 1.00 90.75 160 ASP A CA 1
ATOM 1234 C C . ASP A 1 160 ? -5.183 5.818 19.053 1.00 90.75 160 ASP A C 1
ATOM 1236 O O . ASP A 1 160 ? -4.305 5.388 18.299 1.00 90.75 160 ASP A O 1
ATOM 1240 N N . LEU A 1 161 ? -6.448 5.985 18.655 1.00 93.88 161 LEU A N 1
ATOM 1241 C CA . LEU A 1 161 ? -6.889 5.762 17.282 1.00 93.88 161 LEU A CA 1
ATOM 1242 C C . LEU A 1 161 ? -6.203 6.739 16.319 1.00 93.88 161 LEU A C 1
ATOM 1244 O O . LEU A 1 161 ? -5.709 6.303 15.279 1.00 93.88 161 LEU A O 1
ATOM 1248 N N . TYR A 1 162 ? -6.111 8.023 16.679 1.00 93.88 162 TYR A N 1
ATOM 1249 C CA . TYR A 1 162 ? -5.379 9.023 15.897 1.00 93.88 162 TYR A CA 1
ATOM 1250 C C . TYR A 1 162 ? -3.896 8.676 15.759 1.00 93.88 162 TYR A C 1
ATOM 1252 O O . TYR A 1 162 ? -3.356 8.739 14.653 1.00 93.88 162 TYR A O 1
ATOM 1260 N N . VAL A 1 163 ? -3.237 8.262 16.846 1.00 92.38 163 VAL A N 1
ATOM 1261 C CA . VAL A 1 163 ? -1.822 7.862 16.808 1.00 92.38 163 VAL A CA 1
ATOM 1262 C C . VAL A 1 163 ? -1.624 6.651 15.894 1.00 92.38 163 VAL A C 1
ATOM 1264 O O . VAL A 1 163 ? -0.711 6.651 15.068 1.00 92.38 163 VAL A O 1
ATOM 1267 N N . CYS A 1 164 ? -2.493 5.638 15.987 1.00 93.44 164 CYS A N 1
ATOM 1268 C CA . CYS A 1 164 ? -2.422 4.460 15.120 1.00 93.44 164 CYS A CA 1
ATOM 1269 C C . CYS A 1 164 ? -2.658 4.826 13.649 1.00 93.44 164 CYS A C 1
ATOM 1271 O O . CYS A 1 164 ? -1.881 4.411 12.794 1.00 93.44 164 CYS A O 1
ATOM 1273 N N . PHE A 1 165 ? -3.680 5.634 13.356 1.00 94.88 165 PHE A N 1
ATOM 1274 C CA . PHE A 1 165 ? -3.973 6.106 12.002 1.00 94.88 165 PHE A CA 1
ATOM 1275 C C . PHE A 1 165 ? -2.800 6.900 11.412 1.00 94.88 165 PHE A C 1
ATOM 1277 O O . PHE A 1 165 ? -2.345 6.610 10.309 1.00 94.88 165 PHE A O 1
ATOM 1284 N N . THR A 1 166 ? -2.258 7.846 12.178 1.00 92.38 166 THR A N 1
ATOM 1285 C CA . THR A 1 166 ? -1.125 8.684 11.769 1.00 92.38 166 THR A CA 1
ATOM 1286 C C . THR A 1 166 ? 0.131 7.843 11.527 1.00 92.38 166 THR A C 1
ATOM 1288 O O . THR A 1 166 ? 0.836 8.054 10.543 1.00 92.38 166 THR A O 1
ATOM 1291 N N . SER A 1 167 ? 0.387 6.847 12.382 1.00 91.75 167 SER A N 1
ATOM 1292 C CA . SER A 1 167 ? 1.482 5.887 12.201 1.00 91.75 167 SER A CA 1
ATOM 1293 C C . SER A 1 167 ? 1.318 5.074 10.919 1.00 91.75 167 SER A C 1
ATOM 1295 O O . SER A 1 167 ? 2.278 4.927 10.165 1.00 91.75 167 SER A O 1
ATOM 1297 N N . VAL A 1 168 ? 0.101 4.594 10.631 1.00 93.31 168 VAL A N 1
ATOM 1298 C CA . VAL A 1 168 ? -0.181 3.877 9.383 1.00 93.31 168 VAL A CA 1
ATOM 1299 C C . VAL A 1 168 ? 0.055 4.775 8.172 1.00 93.31 168 VAL A C 1
ATOM 1301 O O . VAL A 1 168 ? 0.741 4.361 7.239 1.00 93.31 168 VAL A O 1
ATOM 1304 N N . TYR A 1 169 ? -0.457 6.007 8.209 1.00 91.19 169 TYR A N 1
ATOM 1305 C CA . TYR A 1 169 ? -0.313 6.965 7.119 1.00 91.19 169 TYR A CA 1
ATOM 1306 C C . TYR A 1 169 ? 1.160 7.222 6.780 1.00 91.19 169 TYR A C 1
ATOM 1308 O O . TYR A 1 169 ? 1.597 6.925 5.673 1.00 91.19 169 TYR A O 1
ATOM 1316 N N . HIS A 1 170 ? 1.956 7.690 7.744 1.00 87.38 170 HIS A N 1
ATOM 1317 C CA . HIS A 1 170 ? 3.346 8.089 7.476 1.00 87.38 170 HIS A CA 1
ATOM 1318 C C . HIS A 1 170 ? 4.282 6.921 7.163 1.00 87.38 170 HIS A C 1
ATOM 1320 O O . HIS A 1 170 ? 5.370 7.141 6.646 1.00 87.38 170 HIS A O 1
ATOM 1326 N N . ARG A 1 171 ? 3.908 5.683 7.503 1.00 87.94 171 ARG A N 1
ATOM 1327 C CA . ARG A 1 171 ? 4.765 4.511 7.274 1.00 87.94 171 ARG A CA 1
ATOM 1328 C C . ARG A 1 171 ? 4.393 3.722 6.031 1.00 87.94 171 ARG A C 1
ATOM 1330 O O . ARG A 1 171 ? 5.271 3.091 5.456 1.00 87.94 171 ARG A O 1
ATOM 1337 N N . PHE A 1 172 ? 3.123 3.697 5.645 1.00 89.75 172 PHE A N 1
ATOM 1338 C CA . PHE A 1 172 ? 2.643 2.759 4.629 1.00 89.75 172 PHE A CA 1
ATOM 1339 C C . PHE A 1 172 ? 1.879 3.418 3.480 1.00 89.75 172 PHE A C 1
ATOM 1341 O O . PHE A 1 172 ? 1.652 2.745 2.477 1.00 89.75 172 PHE A O 1
ATOM 1348 N N . ILE A 1 173 ? 1.508 4.700 3.585 1.00 87.75 173 ILE A N 1
ATOM 1349 C CA . ILE A 1 173 ? 0.821 5.422 2.508 1.00 87.75 173 ILE A CA 1
ATOM 1350 C C . ILE A 1 173 ? 1.838 6.210 1.677 1.00 87.75 173 ILE A C 1
ATOM 1352 O O . ILE A 1 173 ? 2.523 7.074 2.225 1.00 87.75 173 ILE A O 1
ATOM 1356 N N . PRO A 1 174 ? 1.941 5.953 0.359 1.00 80.25 174 PRO A N 1
ATOM 1357 C CA . PRO A 1 174 ? 2.760 6.773 -0.523 1.00 80.25 174 PRO A CA 1
ATOM 1358 C C . PRO A 1 174 ? 2.185 8.194 -0.661 1.00 80.25 174 PRO A C 1
ATOM 1360 O O . PRO A 1 174 ? 0.991 8.358 -0.905 1.00 80.25 174 PRO A O 1
ATOM 1363 N N . SER A 1 175 ? 3.025 9.224 -0.562 1.00 71.56 175 SER A N 1
ATOM 1364 C CA . SER A 1 175 ? 2.637 10.645 -0.615 1.00 71.56 175 SER A CA 1
ATOM 1365 C C . SER A 1 175 ? 3.061 11.376 -1.906 1.00 71.56 175 SER A C 1
ATOM 1367 O O . SER A 1 175 ? 2.633 12.506 -2.131 1.00 71.56 175 SER A O 1
ATOM 1369 N N . GLY A 1 176 ? 3.873 10.751 -2.772 1.00 56.06 176 GLY A N 1
ATOM 1370 C CA . GLY A 1 176 ? 4.643 11.440 -3.826 1.00 56.06 176 GLY A CA 1
ATOM 1371 C C . GLY A 1 176 ? 4.143 11.405 -5.287 1.00 56.06 176 GLY A C 1
ATOM 1372 O O . GLY A 1 176 ? 4.952 11.669 -6.171 1.00 56.06 176 GLY A O 1
ATOM 1373 N N . THR A 1 177 ? 2.887 11.054 -5.608 1.00 49.78 177 THR A N 1
ATOM 1374 C CA . THR A 1 177 ? 2.489 10.718 -7.009 1.00 49.78 177 THR A CA 1
ATOM 1375 C C . THR A 1 177 ? 1.379 11.570 -7.653 1.00 49.78 177 THR A C 1
ATOM 1377 O O . THR A 1 177 ? 0.764 11.146 -8.629 1.00 49.78 177 THR A O 1
ATOM 1380 N N . GLN A 1 178 ? 1.103 12.782 -7.166 1.00 50.06 178 GLN A N 1
ATOM 1381 C CA . GLN A 1 178 ? -0.131 13.504 -7.526 1.00 50.06 178 GLN A CA 1
ATOM 1382 C C . GLN A 1 178 ? -0.299 13.948 -9.002 1.00 50.06 178 GLN A C 1
ATOM 1384 O O . GLN A 1 178 ? -1.443 14.133 -9.412 1.00 50.06 178 GLN A O 1
ATOM 1389 N N . ASP A 1 179 ? 0.758 14.031 -9.828 1.00 45.84 179 ASP A N 1
ATOM 1390 C CA . ASP A 1 179 ? 0.700 14.798 -11.097 1.00 45.84 179 ASP A CA 1
ATOM 1391 C C . ASP A 1 179 ? 0.953 14.029 -12.421 1.00 45.84 179 ASP A C 1
ATOM 1393 O O . ASP A 1 179 ? 1.118 14.635 -13.484 1.00 45.84 179 ASP A O 1
ATOM 1397 N N . SER A 1 180 ? 0.938 12.692 -12.441 1.00 42.97 180 SER A N 1
ATOM 1398 C CA . SER A 1 180 ? 1.136 11.933 -13.694 1.00 42.97 180 SER A CA 1
ATOM 1399 C C . SER A 1 180 ? -0.180 11.700 -14.460 1.00 42.97 180 SER A C 1
ATOM 1401 O O . SER A 1 180 ? -0.893 10.723 -14.248 1.00 42.97 180 SER A O 1
ATOM 1403 N N . HIS A 1 181 ? -0.511 12.582 -15.409 1.00 42.31 181 HIS A N 1
ATOM 1404 C CA . HIS A 1 181 ? -1.714 12.504 -16.266 1.00 42.31 181 HIS A CA 1
ATOM 1405 C C . HIS A 1 181 ? -1.678 11.436 -17.383 1.00 42.31 181 HIS A C 1
ATOM 1407 O O . HIS A 1 181 ? -2.315 11.585 -18.428 1.00 42.31 181 HIS A O 1
ATOM 1413 N N . LYS A 1 182 ? -0.944 10.341 -17.205 1.00 45.31 182 LYS A N 1
ATOM 1414 C CA . LYS A 1 182 ? -0.935 9.205 -18.144 1.00 45.31 182 LYS A CA 1
ATOM 1415 C C . LYS A 1 182 ? -1.423 7.982 -17.385 1.00 45.31 182 LYS A C 1
ATOM 1417 O O . LYS A 1 182 ? -1.267 7.943 -16.175 1.00 45.31 182 LYS A O 1
ATOM 1422 N N . LEU A 1 183 ? -2.051 7.011 -18.050 1.00 51.34 183 LEU A N 1
ATOM 1423 C CA . LEU A 1 183 ? -2.581 5.814 -17.381 1.00 51.34 183 LEU A CA 1
ATOM 1424 C C . LEU A 1 183 ? -1.468 4.907 -16.864 1.00 51.34 183 LEU A C 1
ATOM 1426 O O . LEU A 1 183 ? -1.105 3.893 -17.457 1.00 51.34 183 LEU A O 1
ATOM 1430 N N . ALA A 1 184 ? -0.942 5.351 -15.742 1.00 60.81 184 ALA A N 1
ATOM 1431 C CA . ALA A 1 184 ? 0.062 4.763 -14.907 1.00 60.81 184 ALA A CA 1
ATOM 1432 C C . ALA A 1 184 ? -0.645 3.935 -13.804 1.00 60.81 184 ALA A C 1
ATOM 1434 O O . ALA A 1 184 ? -1.885 3.823 -13.801 1.00 60.81 184 ALA A O 1
ATOM 1435 N N . PRO A 1 185 ? 0.109 3.256 -12.922 1.00 68.31 185 PRO A N 1
ATOM 1436 C CA . PRO A 1 185 ? -0.441 2.356 -11.908 1.00 68.31 185 PRO A CA 1
ATOM 1437 C C . PRO A 1 185 ? -1.559 2.949 -11.039 1.00 68.31 185 PRO A C 1
ATOM 1439 O O . PRO A 1 185 ? -2.389 2.206 -10.517 1.00 68.31 185 PRO A O 1
ATOM 1442 N N . GLU A 1 186 ? -1.658 4.272 -10.932 1.00 70.94 186 GLU A N 1
ATOM 1443 C CA . GLU A 1 186 ? -2.685 4.994 -10.185 1.00 70.94 186 GLU A CA 1
ATOM 1444 C C . GLU A 1 186 ? -4.108 4.662 -10.665 1.00 70.94 186 GLU A C 1
ATOM 1446 O O . GLU A 1 186 ? -5.041 4.620 -9.864 1.00 70.94 186 GLU A O 1
ATOM 1451 N N . ALA A 1 187 ? -4.302 4.358 -11.953 1.00 74.88 187 ALA A N 1
ATOM 1452 C CA . ALA A 1 187 ? -5.632 4.082 -12.503 1.00 74.88 187 ALA A CA 1
ATOM 1453 C C . ALA A 1 187 ? -6.290 2.813 -11.920 1.00 74.88 187 ALA A C 1
ATOM 1455 O O . ALA A 1 187 ? -7.526 2.711 -11.890 1.00 74.88 187 ALA A O 1
ATOM 1456 N N . TYR A 1 188 ? -5.484 1.848 -11.464 1.00 81.75 188 TYR A N 1
ATOM 1457 C CA . TYR A 1 188 ? -5.962 0.559 -10.955 1.00 81.75 188 TYR A CA 1
ATOM 1458 C C . TYR A 1 188 ? -5.464 0.223 -9.543 1.00 81.75 188 TYR A C 1
ATOM 1460 O O . TYR A 1 188 ? -6.221 -0.375 -8.785 1.00 81.75 188 TYR A O 1
ATOM 1468 N N . ALA A 1 189 ? -4.249 0.632 -9.167 1.00 83.94 189 ALA A N 1
ATOM 1469 C CA . ALA A 1 189 ? -3.622 0.281 -7.893 1.00 83.94 189 ALA A CA 1
ATOM 1470 C C . ALA A 1 189 ? -3.736 1.366 -6.813 1.00 83.94 189 ALA A C 1
ATOM 1472 O O . ALA A 1 189 ? -3.514 1.055 -5.645 1.00 83.94 189 ALA A O 1
ATOM 1473 N N . LYS A 1 190 ? -4.130 2.606 -7.152 1.00 83.44 190 LYS A N 1
ATOM 1474 C CA . LYS A 1 190 ? -4.274 3.699 -6.167 1.00 83.44 190 LYS A CA 1
ATOM 1475 C C . LYS A 1 190 ? -5.170 3.294 -5.001 1.00 83.44 190 LYS A C 1
ATOM 1477 O O . LYS A 1 190 ? -4.754 3.353 -3.856 1.00 83.44 190 LYS A O 1
ATOM 1482 N N . SER A 1 191 ? -6.360 2.772 -5.305 1.00 87.69 191 SER A N 1
ATOM 1483 C CA . SER A 1 191 ? -7.299 2.289 -4.280 1.00 87.69 191 SER A CA 1
ATOM 1484 C C . SER A 1 191 ? -6.738 1.164 -3.402 1.00 87.69 191 SER A C 1
ATOM 1486 O O . SER A 1 191 ? -7.183 0.998 -2.271 1.00 87.69 191 SER A O 1
ATOM 1488 N N . TRP A 1 192 ? -5.763 0.390 -3.894 1.00 91.56 192 TRP A N 1
ATOM 1489 C CA . TRP A 1 192 ? -5.130 -0.664 -3.105 1.00 91.56 192 TRP A CA 1
ATOM 1490 C C . TRP A 1 192 ? -4.134 -0.074 -2.116 1.00 91.56 192 TRP A C 1
ATOM 1492 O O . TRP A 1 192 ? -4.170 -0.418 -0.944 1.00 91.56 192 TRP A O 1
ATOM 1502 N N . LEU A 1 193 ? -3.257 0.820 -2.572 1.00 89.38 193 LEU A N 1
ATOM 1503 C CA . LEU A 1 193 ? -2.201 1.375 -1.726 1.00 89.38 193 LEU A CA 1
ATOM 1504 C C . LEU A 1 193 ? -2.762 2.394 -0.725 1.00 89.38 193 LEU A C 1
ATOM 1506 O O . LEU A 1 193 ? -2.451 2.308 0.458 1.00 89.38 193 LEU A O 1
ATOM 1510 N N . ASP A 1 194 ? -3.667 3.268 -1.164 1.00 89.00 194 ASP A N 1
ATOM 1511 C CA . ASP A 1 194 ? -4.255 4.331 -0.337 1.00 89.00 194 ASP A CA 1
ATOM 1512 C C . ASP A 1 194 ? -5.122 3.808 0.817 1.00 89.00 194 ASP A C 1
ATOM 1514 O O . ASP A 1 194 ? -5.286 4.484 1.830 1.00 89.00 194 ASP A O 1
ATOM 1518 N N . SER A 1 195 ? -5.692 2.608 0.671 1.00 93.06 195 SER A N 1
ATOM 1519 C CA . SER A 1 195 ? -6.511 1.957 1.702 1.00 93.06 195 SER A CA 1
ATOM 1520 C C . SER A 1 195 ? -5.777 0.834 2.441 1.00 93.06 195 SER A C 1
ATOM 1522 O O . SER A 1 195 ? -6.395 0.134 3.244 1.00 93.06 195 SER A O 1
ATOM 1524 N N . LEU A 1 196 ? -4.486 0.601 2.158 1.00 93.81 196 LEU A N 1
ATOM 1525 C CA . LEU A 1 196 ? -3.758 -0.611 2.577 1.00 93.81 196 LEU A CA 1
ATOM 1526 C C . LEU A 1 196 ? -4.552 -1.894 2.260 1.00 93.81 196 LEU A C 1
ATOM 1528 O O . LEU A 1 196 ? -4.612 -2.833 3.051 1.00 93.81 196 LEU A O 1
ATOM 1532 N N . PHE A 1 197 ? -5.171 -1.933 1.083 1.00 95.12 197 PHE A N 1
ATOM 1533 C CA . PHE A 1 197 ? -5.999 -3.020 0.572 1.00 95.12 197 PHE A CA 1
ATOM 1534 C C . PHE A 1 197 ? -7.306 -3.265 1.358 1.00 95.12 197 PHE A C 1
ATOM 1536 O O . PHE A 1 197 ? -8.010 -4.240 1.081 1.00 95.12 197 PHE A O 1
ATOM 1543 N N . ALA A 1 198 ? -7.687 -2.380 2.289 1.00 94.62 198 ALA A N 1
ATOM 1544 C CA . ALA A 1 198 ? -8.927 -2.507 3.061 1.00 94.62 198 ALA A CA 1
ATOM 1545 C C . ALA A 1 198 ? -10.190 -2.440 2.189 1.00 94.62 198 ALA A C 1
ATOM 1547 O O . ALA A 1 198 ? -11.184 -3.091 2.498 1.00 94.62 198 ALA A O 1
ATOM 1548 N N . ASP A 1 199 ? -10.146 -1.707 1.073 1.00 92.06 199 ASP A N 1
ATOM 1549 C CA . ASP A 1 199 ? -11.294 -1.578 0.165 1.00 92.06 199 ASP A CA 1
ATOM 1550 C C . ASP A 1 199 ? -11.481 -2.780 -0.776 1.00 92.06 199 ASP A C 1
ATOM 1552 O O . ASP A 1 199 ? -12.501 -2.882 -1.465 1.00 92.06 199 ASP A O 1
ATOM 1556 N N . CYS A 1 200 ? -10.501 -3.688 -0.853 1.00 92.31 200 CYS A N 1
ATOM 1557 C CA . CYS A 1 200 ? -10.501 -4.777 -1.831 1.00 92.31 200 CYS A CA 1
ATOM 1558 C C . CYS A 1 200 ? -10.357 -6.182 -1.236 1.00 92.31 200 CYS A C 1
ATOM 1560 O O . CYS A 1 200 ? -10.835 -7.129 -1.864 1.00 92.31 200 CYS A O 1
ATOM 1562 N N . LEU A 1 201 ? -9.739 -6.342 -0.065 1.00 95.50 201 LEU A N 1
ATOM 1563 C CA . LEU A 1 201 ? -9.625 -7.638 0.607 1.00 95.50 201 LEU A CA 1
ATOM 1564 C C . LEU A 1 201 ? -10.902 -8.002 1.372 1.00 95.50 201 LEU A C 1
ATOM 1566 O O . LEU A 1 201 ? -11.695 -7.148 1.757 1.00 95.50 201 LEU A O 1
ATOM 1570 N N . SER A 1 202 ? -11.104 -9.302 1.581 1.00 93.69 202 SER A N 1
ATOM 1571 C CA . SER A 1 202 ? -12.222 -9.829 2.368 1.00 93.69 202 SER A CA 1
ATOM 1572 C C . SER A 1 202 ? -12.004 -9.641 3.874 1.00 93.69 202 SER A C 1
ATOM 1574 O O . SER A 1 202 ? -10.865 -9.544 4.330 1.00 93.69 202 SER A O 1
ATOM 1576 N N . ASP A 1 203 ? -13.088 -9.693 4.658 1.00 89.69 203 ASP A N 1
ATOM 1577 C CA . ASP A 1 203 ? -13.056 -9.610 6.132 1.00 89.69 203 ASP A CA 1
ATOM 1578 C C . ASP A 1 203 ? -12.155 -10.682 6.788 1.00 89.69 203 ASP A C 1
ATOM 1580 O O . ASP A 1 203 ? -11.695 -10.503 7.915 1.00 89.69 203 ASP A O 1
ATOM 1584 N N . GLU A 1 204 ? -11.894 -11.794 6.092 1.00 90.06 204 GLU A N 1
ATOM 1585 C CA . GLU A 1 204 ? -11.007 -12.872 6.548 1.00 90.06 204 GLU A CA 1
ATOM 1586 C C . GLU A 1 204 ? -9.541 -12.625 6.162 1.00 90.06 204 GLU A C 1
ATOM 1588 O O . GLU A 1 204 ? -8.642 -12.824 6.979 1.00 90.06 204 GLU A O 1
ATOM 1593 N N . ALA A 1 205 ? -9.284 -12.192 4.922 1.00 94.06 205 ALA A N 1
ATOM 1594 C CA . ALA A 1 205 ? -7.930 -12.000 4.404 1.00 94.06 205 ALA A CA 1
ATOM 1595 C C . ALA A 1 205 ? -7.284 -10.702 4.900 1.00 94.06 205 ALA A C 1
ATOM 1597 O O . ALA A 1 205 ? -6.088 -10.692 5.184 1.00 94.06 205 ALA A O 1
ATOM 1598 N N . LEU A 1 206 ? -8.065 -9.628 5.036 1.00 94.94 206 LEU A N 1
ATOM 1599 C CA . LEU A 1 206 ? -7.590 -8.309 5.450 1.00 94.94 206 LEU A CA 1
ATOM 1600 C C . LEU A 1 206 ? -6.831 -8.322 6.791 1.00 94.94 206 LEU A C 1
ATOM 1602 O O . LEU A 1 206 ? -5.690 -7.859 6.810 1.00 94.94 206 LEU A O 1
ATOM 1606 N N . PRO A 1 207 ? -7.380 -8.858 7.903 1.00 93.44 207 PRO A N 1
ATOM 1607 C CA . PRO A 1 207 ? -6.656 -8.865 9.171 1.00 93.44 207 PRO A CA 1
ATOM 1608 C C . PRO A 1 207 ? -5.370 -9.691 9.110 1.00 93.44 207 PRO A C 1
ATOM 1610 O O . PRO A 1 207 ? -4.352 -9.250 9.630 1.00 93.44 207 PRO A O 1
ATOM 1613 N N . ALA A 1 208 ? -5.381 -10.844 8.436 1.00 93.62 208 ALA A N 1
ATOM 1614 C CA . ALA A 1 208 ? -4.181 -11.666 8.278 1.00 93.62 208 ALA A CA 1
ATOM 1615 C C . ALA A 1 208 ? -3.116 -10.969 7.406 1.00 93.62 208 ALA A C 1
ATOM 1617 O O . ALA A 1 208 ? -1.920 -11.066 7.680 1.00 93.62 208 ALA A O 1
ATOM 1618 N N . PHE A 1 209 ? -3.543 -10.225 6.382 1.00 95.12 209 PHE A N 1
ATOM 1619 C CA . PHE A 1 209 ? -2.659 -9.410 5.553 1.00 95.12 209 PHE A CA 1
ATOM 1620 C C . PHE A 1 209 ? -2.022 -8.274 6.366 1.00 95.12 209 PHE A C 1
ATOM 1622 O O . PHE A 1 209 ? -0.811 -8.077 6.294 1.00 95.12 209 PHE A O 1
ATOM 1629 N N . TRP A 1 210 ? -2.805 -7.563 7.186 1.00 95.44 210 TRP A N 1
ATOM 1630 C CA . TRP A 1 210 ? -2.308 -6.485 8.050 1.00 95.44 210 TRP A CA 1
ATOM 1631 C C . TRP A 1 210 ? -1.431 -6.982 9.201 1.00 95.44 210 TRP A C 1
ATOM 1633 O O . TRP A 1 210 ? -0.467 -6.296 9.536 1.00 95.44 210 TRP A O 1
ATOM 1643 N N . ASP A 1 211 ? -1.689 -8.179 9.748 1.00 93.25 211 ASP A N 1
ATOM 1644 C CA . ASP A 1 211 ? -0.788 -8.830 10.711 1.00 93.25 211 ASP A CA 1
ATOM 1645 C C . ASP A 1 211 ? 0.634 -8.878 10.139 1.00 93.25 211 ASP A C 1
ATOM 1647 O O . ASP A 1 211 ? 1.579 -8.387 10.754 1.00 93.25 211 ASP A O 1
ATOM 1651 N N . ILE A 1 212 ? 0.774 -9.390 8.915 1.00 92.00 212 ILE A N 1
ATOM 1652 C CA . ILE A 1 212 ? 2.058 -9.495 8.219 1.00 92.00 212 ILE A CA 1
ATOM 1653 C C . ILE A 1 212 ? 2.598 -8.116 7.842 1.00 92.00 212 ILE A C 1
ATOM 1655 O O . ILE A 1 212 ? 3.778 -7.852 8.057 1.00 92.00 212 ILE A O 1
ATOM 1659 N N . TYR A 1 213 ? 1.766 -7.226 7.297 1.00 92.62 213 TYR A N 1
ATOM 1660 C CA . TYR A 1 213 ? 2.215 -5.904 6.855 1.00 92.62 213 TYR A CA 1
ATOM 1661 C C . TYR A 1 213 ? 2.825 -5.112 8.028 1.00 92.62 213 TYR A C 1
ATOM 1663 O O . TYR A 1 213 ? 3.935 -4.582 7.921 1.00 92.62 213 TYR A O 1
ATOM 1671 N N . PHE A 1 214 ? 2.163 -5.109 9.188 1.00 92.69 214 PHE A N 1
ATOM 1672 C CA . PHE A 1 214 ? 2.659 -4.429 10.385 1.00 92.69 214 PHE A CA 1
ATOM 1673 C C . PHE A 1 214 ? 3.842 -5.151 11.041 1.00 92.69 214 PHE A C 1
ATOM 1675 O O . PHE A 1 214 ? 4.753 -4.473 11.519 1.00 92.69 214 PHE A O 1
ATOM 1682 N N . LEU A 1 215 ? 3.881 -6.490 11.016 1.00 90.12 215 LEU A N 1
ATOM 1683 C CA . LEU A 1 215 ? 5.029 -7.284 11.480 1.00 90.12 215 LEU A CA 1
ATOM 1684 C C . LEU A 1 215 ? 6.288 -7.056 10.644 1.00 90.12 215 LEU A C 1
ATOM 1686 O O . LEU A 1 215 ? 7.395 -6.986 11.177 1.00 90.12 215 LEU A O 1
ATOM 1690 N N . LEU A 1 216 ? 6.141 -6.960 9.322 1.00 88.75 216 LEU A N 1
ATOM 1691 C CA . LEU A 1 216 ? 7.258 -6.644 8.443 1.00 88.75 216 LEU A CA 1
ATOM 1692 C C . LEU A 1 216 ? 7.726 -5.214 8.705 1.00 88.75 216 LEU A C 1
ATOM 1694 O O . LEU A 1 216 ? 8.930 -5.002 8.858 1.00 88.75 216 LEU A O 1
ATOM 1698 N N . GLY A 1 217 ? 6.786 -4.269 8.808 1.00 87.31 217 GLY A N 1
ATOM 1699 C CA . GLY A 1 217 ? 7.078 -2.855 9.035 1.00 87.31 217 GLY A CA 1
ATOM 1700 C C . GLY A 1 217 ? 7.735 -2.165 7.836 1.00 87.31 217 GLY A C 1
ATOM 1701 O O . GLY A 1 217 ? 8.238 -1.057 7.991 1.00 87.31 217 GLY A O 1
ATOM 1702 N N . GLU A 1 218 ? 7.725 -2.815 6.669 1.00 85.06 218 GLU A N 1
ATOM 1703 C CA . GLU A 1 218 ? 8.391 -2.378 5.441 1.00 85.06 218 GLU A CA 1
ATOM 1704 C C . GLU A 1 218 ? 7.383 -1.691 4.498 1.00 85.06 218 GLU A C 1
ATOM 1706 O O . GLU A 1 218 ? 6.466 -2.362 4.010 1.00 85.06 218 GLU A O 1
ATOM 1711 N N . PRO A 1 219 ? 7.551 -0.398 4.161 1.00 80.38 219 PRO A N 1
ATOM 1712 C CA . PRO A 1 219 ? 6.647 0.317 3.249 1.00 80.38 219 PRO A CA 1
ATOM 1713 C C . PRO A 1 219 ? 6.551 -0.340 1.860 1.00 80.38 219 PRO A C 1
ATOM 1715 O O . PRO A 1 219 ? 5.484 -0.392 1.248 1.00 80.38 219 PRO A O 1
ATOM 1718 N N . LEU A 1 220 ? 7.667 -0.915 1.393 1.00 83.50 220 LEU A N 1
ATOM 1719 C CA . LEU A 1 220 ? 7.806 -1.566 0.087 1.00 83.50 220 LEU A CA 1
ATOM 1720 C C . LEU A 1 220 ? 6.893 -2.791 -0.092 1.00 83.50 220 LEU A C 1
ATOM 1722 O O . LEU A 1 220 ? 6.549 -3.135 -1.224 1.00 83.50 220 LEU A O 1
ATOM 1726 N N . PHE A 1 221 ? 6.481 -3.448 0.997 1.00 89.56 221 PHE A N 1
ATOM 1727 C CA . PHE A 1 221 ? 5.730 -4.702 0.925 1.00 89.56 221 PHE A CA 1
ATOM 1728 C C . PHE A 1 221 ? 4.450 -4.573 0.087 1.00 89.56 221 PHE A C 1
ATOM 1730 O O . PHE A 1 221 ? 4.260 -5.354 -0.842 1.00 89.56 221 PHE A O 1
ATOM 1737 N N . GLY A 1 222 ? 3.622 -3.549 0.320 1.00 88.81 222 GLY A N 1
ATOM 1738 C CA . GLY A 1 222 ? 2.380 -3.346 -0.439 1.00 88.81 222 GLY A CA 1
ATOM 1739 C C . GLY A 1 222 ? 2.605 -3.124 -1.938 1.00 88.81 222 GLY A C 1
ATOM 1740 O O . GLY A 1 222 ? 1.845 -3.639 -2.759 1.00 88.81 222 GLY A O 1
ATOM 1741 N N . MET A 1 223 ? 3.688 -2.438 -2.320 1.00 85.81 223 MET A N 1
ATOM 1742 C CA . MET A 1 223 ? 4.050 -2.256 -3.732 1.00 85.81 223 MET A CA 1
ATOM 1743 C C . MET A 1 223 ? 4.502 -3.571 -4.378 1.00 85.81 223 MET A C 1
ATOM 1745 O O . MET A 1 223 ? 4.143 -3.857 -5.520 1.00 85.81 223 MET A O 1
ATOM 1749 N N . LEU A 1 224 ? 5.245 -4.407 -3.646 1.00 88.31 224 LEU A N 1
ATOM 1750 C CA . LEU A 1 224 ? 5.634 -5.736 -4.122 1.00 88.31 224 LEU A CA 1
ATOM 1751 C C . LEU A 1 224 ? 4.437 -6.685 -4.212 1.00 88.31 224 LEU A C 1
ATOM 1753 O O . LEU A 1 224 ? 4.368 -7.480 -5.142 1.00 88.31 224 LEU A O 1
ATOM 1757 N N . VAL A 1 225 ? 3.465 -6.582 -3.304 1.00 91.38 225 VAL A N 1
ATOM 1758 C CA . VAL A 1 225 ? 2.201 -7.323 -3.406 1.00 91.38 225 VAL A CA 1
ATOM 1759 C C . VAL A 1 225 ? 1.449 -6.910 -4.668 1.00 91.38 225 VAL A C 1
ATOM 1761 O O . VAL A 1 225 ? 1.055 -7.778 -5.446 1.00 91.38 225 VAL A O 1
ATOM 1764 N N . ALA A 1 226 ? 1.313 -5.604 -4.925 1.00 88.12 226 ALA A N 1
ATOM 1765 C CA . ALA A 1 226 ? 0.707 -5.107 -6.158 1.00 88.12 226 ALA A CA 1
ATOM 1766 C C . ALA A 1 226 ? 1.428 -5.666 -7.394 1.00 88.12 226 ALA A C 1
ATOM 1768 O O . ALA A 1 226 ? 0.780 -6.163 -8.311 1.00 88.12 226 ALA A O 1
ATOM 1769 N N . LEU A 1 227 ? 2.763 -5.679 -7.391 1.00 85.19 227 LEU A N 1
ATOM 1770 C CA . LEU A 1 227 ? 3.543 -6.300 -8.454 1.00 85.19 227 LEU A CA 1
ATOM 1771 C C . LEU A 1 227 ? 3.223 -7.791 -8.624 1.00 85.19 227 LEU A C 1
ATOM 1773 O O . LEU A 1 227 ? 2.985 -8.230 -9.745 1.00 85.19 227 LEU A O 1
ATOM 1777 N N . VAL A 1 228 ? 3.221 -8.577 -7.548 1.00 88.69 228 VAL A N 1
ATOM 1778 C CA . VAL A 1 228 ? 2.957 -10.022 -7.620 1.00 88.69 228 VAL A CA 1
ATOM 1779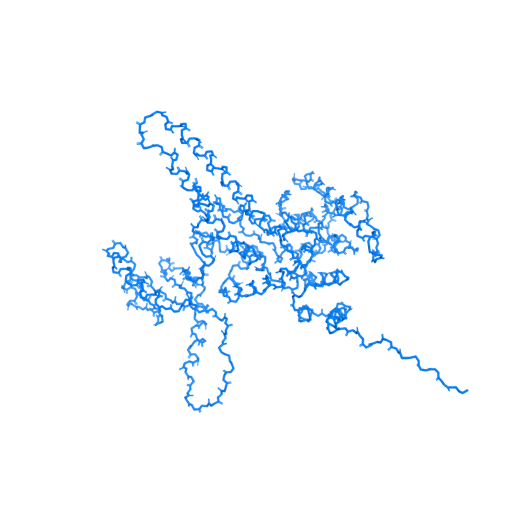 C C . VAL A 1 228 ? 1.572 -10.296 -8.207 1.00 88.69 228 VAL A C 1
ATOM 1781 O O . VAL A 1 228 ? 1.437 -11.160 -9.071 1.00 88.69 228 VAL A O 1
ATOM 1784 N N . LEU A 1 229 ? 0.557 -9.518 -7.821 1.00 88.94 229 LEU A N 1
ATOM 1785 C CA . LEU A 1 229 ? -0.792 -9.623 -8.388 1.00 88.94 229 LEU A CA 1
ATOM 1786 C C . LEU A 1 229 ? -0.807 -9.368 -9.905 1.00 88.94 229 LEU A C 1
ATOM 1788 O O . LEU A 1 229 ? -1.480 -10.078 -10.657 1.00 88.94 229 LEU A O 1
ATOM 1792 N N . LEU A 1 230 ? -0.035 -8.384 -10.367 1.00 84.94 230 LEU A N 1
ATOM 1793 C CA . LEU A 1 230 ? 0.099 -8.067 -11.790 1.00 84.94 230 LEU A CA 1
ATOM 1794 C C . LEU A 1 230 ? 0.858 -9.159 -12.552 1.00 84.94 230 LEU A C 1
ATOM 1796 O O . LEU A 1 230 ? 0.440 -9.576 -13.628 1.00 84.94 230 LEU A O 1
ATOM 1800 N N . VAL A 1 231 ? 1.950 -9.671 -11.982 1.00 84.19 231 VAL A N 1
ATOM 1801 C CA . VAL A 1 231 ? 2.740 -10.753 -12.587 1.00 84.19 231 VAL A CA 1
ATOM 1802 C C . VAL A 1 231 ? 1.906 -12.025 -12.718 1.00 84.19 231 VAL A C 1
ATOM 1804 O O . VAL A 1 231 ? 1.929 -12.651 -13.774 1.00 84.19 231 VAL A O 1
ATOM 1807 N N . ASN A 1 232 ? 1.117 -12.363 -11.698 1.00 87.38 232 ASN A N 1
ATOM 1808 C CA . ASN A 1 232 ? 0.257 -13.546 -11.705 1.00 87.38 232 ASN A CA 1
ATOM 1809 C C . ASN A 1 232 ? -0.898 -13.447 -12.712 1.00 87.38 232 ASN A C 1
ATOM 1811 O O . ASN A 1 232 ? -1.391 -14.466 -13.186 1.00 87.38 232 ASN A O 1
ATOM 1815 N N . SER A 1 233 ? -1.343 -12.233 -13.045 1.00 84.38 233 SER A N 1
ATOM 1816 C CA . SER A 1 233 ? -2.410 -11.999 -14.029 1.00 84.38 233 SER A CA 1
ATOM 1817 C C . SER A 1 233 ? -1.891 -11.703 -15.439 1.00 84.38 233 SER A C 1
ATOM 1819 O O . SER A 1 233 ? -2.685 -11.630 -16.375 1.00 84.38 233 SER A O 1
ATOM 1821 N N . LYS A 1 234 ? -0.568 -11.585 -15.609 1.00 80.06 234 LYS A N 1
ATOM 1822 C CA . LYS A 1 234 ? 0.100 -11.163 -16.846 1.00 80.06 234 LYS A CA 1
ATOM 1823 C C . LYS A 1 234 ? -0.366 -11.934 -18.077 1.00 80.06 234 LYS A C 1
ATOM 1825 O O . LYS A 1 234 ? -0.757 -11.310 -19.054 1.00 80.06 234 LYS A O 1
ATOM 1830 N N . GLU A 1 235 ? -0.302 -13.264 -18.043 1.00 77.88 235 GLU A N 1
ATOM 1831 C CA . GLU A 1 235 ? -0.610 -14.101 -19.213 1.00 77.88 235 GLU A CA 1
ATOM 1832 C C . GLU A 1 235 ? -2.068 -13.921 -19.647 1.00 77.88 235 GLU A C 1
ATOM 1834 O O . GLU A 1 235 ? -2.333 -13.595 -20.801 1.00 77.88 235 GLU A O 1
ATOM 1839 N N . ARG A 1 236 ? -3.000 -13.982 -18.688 1.00 82.50 236 ARG A N 1
ATOM 1840 C CA . ARG A 1 236 ? -4.436 -13.781 -18.928 1.00 82.50 236 ARG A CA 1
ATOM 1841 C C . ARG A 1 236 ? -4.748 -12.397 -19.503 1.00 82.50 236 ARG A C 1
ATOM 1843 O O . ARG A 1 236 ? -5.583 -12.273 -20.395 1.00 82.50 236 ARG A O 1
ATOM 1850 N N . LEU A 1 237 ? -4.099 -11.355 -18.986 1.00 78.31 237 LEU A N 1
ATOM 1851 C CA . LEU A 1 237 ? -4.288 -9.985 -19.468 1.00 78.31 237 LEU A CA 1
ATOM 1852 C C . LEU A 1 237 ? -3.719 -9.804 -20.884 1.00 78.31 237 LEU A C 1
ATOM 1854 O O . LEU A 1 237 ? -4.363 -9.168 -21.714 1.00 78.31 237 LEU A O 1
ATOM 1858 N N . MET A 1 238 ? -2.563 -10.410 -21.181 1.00 71.88 238 MET A N 1
ATOM 1859 C CA . MET A 1 238 ? -1.945 -10.366 -22.513 1.00 71.88 238 MET A CA 1
ATOM 1860 C C . MET A 1 238 ? -2.775 -11.097 -23.573 1.00 71.88 238 MET A C 1
ATOM 1862 O O . MET A 1 238 ? -2.889 -10.614 -24.698 1.00 71.88 238 MET A O 1
ATOM 1866 N N . GLU A 1 239 ? -3.377 -12.236 -23.227 1.00 77.19 239 GLU A N 1
ATOM 1867 C CA . GLU A 1 239 ? -4.282 -12.959 -24.128 1.00 77.19 239 GLU A CA 1
ATOM 1868 C C . GLU A 1 239 ? -5.500 -12.105 -24.496 1.00 77.19 239 GLU A C 1
ATOM 1870 O O . GLU A 1 239 ? 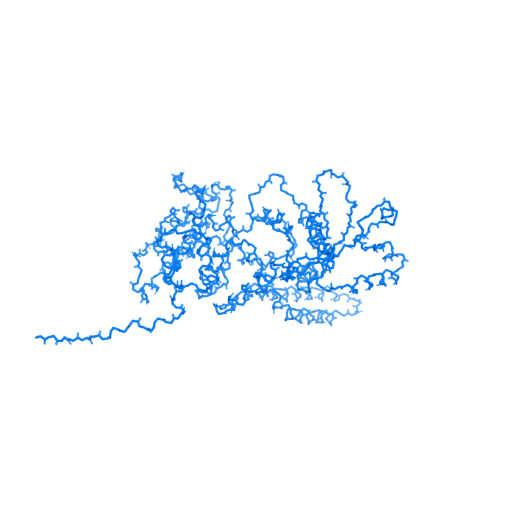-5.834 -11.973 -25.675 1.00 77.19 239 GLU A O 1
ATOM 1875 N N . LYS A 1 240 ? -6.128 -11.468 -23.500 1.00 73.00 240 LYS A N 1
ATOM 1876 C CA . LYS A 1 240 ? -7.272 -10.575 -23.720 1.00 73.00 240 LYS A CA 1
ATOM 1877 C C . LYS A 1 240 ? -6.914 -9.371 -24.587 1.00 73.00 240 LYS A C 1
ATOM 1879 O O . LYS A 1 240 ? -7.671 -9.037 -25.492 1.00 73.00 240 LYS A O 1
ATOM 1884 N N . GLU A 1 241 ? -5.760 -8.753 -24.353 1.00 68.06 241 GLU A N 1
ATOM 1885 C CA . GLU A 1 241 ? -5.285 -7.635 -25.174 1.00 68.06 241 GLU A CA 1
ATOM 1886 C C . GLU A 1 241 ? -5.080 -8.049 -26.635 1.00 68.06 241 GLU A C 1
ATOM 1888 O O . GLU A 1 241 ? -5.539 -7.360 -27.545 1.00 68.06 241 GLU A O 1
ATOM 1893 N N . MET A 1 242 ? -4.468 -9.213 -26.874 1.00 66.88 242 MET A N 1
ATOM 1894 C CA . MET A 1 242 ? -4.251 -9.713 -28.232 1.00 66.88 242 MET A CA 1
ATOM 1895 C C . MET A 1 242 ? -5.572 -9.956 -28.980 1.00 66.88 242 MET A C 1
ATOM 1897 O O . MET A 1 242 ? -5.653 -9.668 -30.176 1.00 66.88 242 MET A O 1
ATOM 1901 N N . HIS A 1 243 ? -6.604 -10.454 -28.292 1.00 68.12 243 HIS A N 1
ATOM 1902 C CA . HIS A 1 243 ? -7.941 -10.617 -28.867 1.00 68.12 243 HIS A CA 1
ATOM 1903 C C . HIS A 1 243 ? -8.583 -9.270 -29.235 1.00 68.12 243 HIS A C 1
ATOM 1905 O O . HIS A 1 243 ? -9.111 -9.134 -30.338 1.00 68.12 243 HIS A O 1
ATOM 1911 N N . ILE A 1 244 ? -8.463 -8.256 -28.372 1.00 67.56 244 ILE A N 1
ATOM 1912 C CA . ILE A 1 244 ? -8.988 -6.905 -28.632 1.00 67.56 244 ILE A CA 1
ATOM 1913 C C . ILE A 1 244 ? -8.286 -6.269 -29.843 1.00 67.56 244 ILE A C 1
ATOM 1915 O O . ILE A 1 244 ? -8.937 -5.708 -30.728 1.00 67.56 244 ILE A O 1
ATOM 1919 N N . ASP A 1 245 ? -6.962 -6.401 -29.935 1.00 63.44 245 ASP A N 1
ATOM 1920 C CA . ASP A 1 245 ? -6.172 -5.890 -31.060 1.00 63.44 245 ASP A CA 1
ATOM 1921 C C . ASP A 1 245 ? -6.519 -6.570 -32.395 1.00 63.44 245 ASP A C 1
ATOM 1923 O O . ASP A 1 245 ? -6.419 -5.945 -33.457 1.00 63.44 245 ASP A O 1
ATOM 1927 N N . GLN A 1 246 ? -6.908 -7.848 -32.367 1.00 63.06 246 GLN A N 1
ATOM 1928 C CA . GLN A 1 246 ? -7.363 -8.584 -33.550 1.00 63.06 246 GLN A CA 1
ATOM 1929 C C . GLN A 1 246 ? -8.759 -8.128 -33.992 1.00 63.06 246 GLN A C 1
ATOM 1931 O O . GLN A 1 246 ? -8.927 -7.765 -35.157 1.00 63.06 246 GLN A O 1
ATOM 1936 N N . GLU A 1 247 ? -9.724 -8.042 -33.072 1.00 61.38 247 GLU A N 1
ATOM 1937 C CA . GLU A 1 247 ? -11.087 -7.567 -33.369 1.00 61.38 247 GLU A CA 1
ATOM 1938 C C . GLU A 1 247 ? -11.096 -6.121 -33.898 1.00 61.38 247 GLU A C 1
ATOM 1940 O O . GLU A 1 247 ? -11.843 -5.777 -34.821 1.00 61.38 247 GLU A O 1
ATOM 1945 N N . THR A 1 248 ? -10.206 -5.268 -33.381 1.00 60.53 248 THR A N 1
ATOM 1946 C CA . THR A 1 248 ? -10.084 -3.868 -33.824 1.00 60.53 248 THR A CA 1
ATOM 1947 C C . THR A 1 248 ? -9.499 -3.761 -35.240 1.00 60.53 248 THR A C 1
ATOM 1949 O O . THR A 1 248 ? -9.878 -2.880 -36.012 1.00 60.53 248 THR A O 1
ATOM 1952 N N . LYS A 1 249 ? -8.597 -4.673 -35.631 1.00 59.47 249 LYS A N 1
ATOM 1953 C CA . LYS A 1 249 ? -8.024 -4.711 -36.991 1.00 59.47 249 LYS A CA 1
ATOM 1954 C C . LYS A 1 249 ? -8.994 -5.274 -38.027 1.00 59.47 249 LYS A C 1
ATOM 1956 O O . LYS A 1 249 ? -8.964 -4.824 -39.168 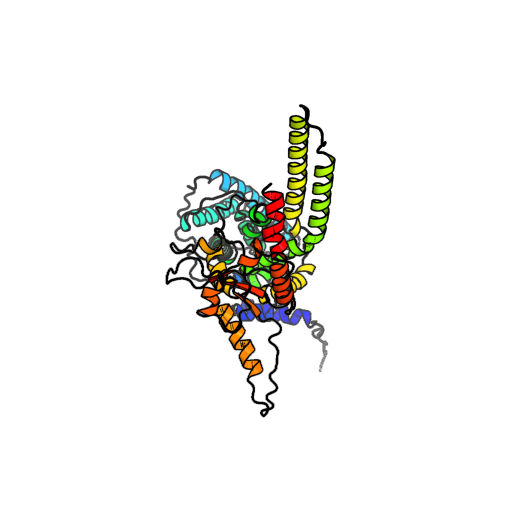1.00 59.47 249 LYS A O 1
ATOM 1961 N N . GLU A 1 250 ? -9.850 -6.220 -37.649 1.00 58.56 250 GLU A N 1
ATOM 1962 C CA . GLU A 1 250 ? -10.861 -6.793 -38.551 1.00 58.56 250 GLU A CA 1
ATOM 1963 C C . GLU A 1 250 ? -12.034 -5.839 -38.832 1.00 58.56 250 GLU A C 1
ATOM 1965 O O . GLU A 1 250 ? -12.680 -5.937 -39.876 1.00 58.56 250 GLU A O 1
ATOM 1970 N N . THR A 1 251 ? -12.294 -4.880 -37.940 1.00 56.50 251 THR A N 1
ATOM 1971 C CA . THR A 1 251 ? -13.420 -3.935 -38.044 1.00 56.50 251 THR A CA 1
ATOM 1972 C C . THR A 1 251 ? -13.110 -2.642 -38.813 1.00 56.50 251 THR A C 1
ATOM 1974 O O . THR A 1 251 ? -14.043 -1.913 -39.155 1.00 56.50 251 THR A O 1
ATOM 1977 N N . LEU A 1 252 ? -11.843 -2.364 -39.151 1.00 54.44 252 LEU A N 1
ATOM 1978 C CA . LEU A 1 252 ? -11.414 -1.232 -39.990 1.00 54.44 252 LEU A CA 1
ATOM 1979 C C . LEU A 1 252 ? -11.421 -1.627 -41.487 1.00 54.44 252 LEU A C 1
ATOM 1981 O O . LEU A 1 252 ? -10.525 -2.349 -41.929 1.00 54.44 252 LEU A O 1
ATOM 1985 N N . PRO A 1 253 ? -12.377 -1.165 -42.319 1.00 50.62 253 PRO A N 1
ATOM 1986 C CA . PRO A 1 253 ? -12.401 -1.511 -43.737 1.00 50.62 253 PRO A CA 1
ATOM 1987 C C . PRO A 1 253 ? -11.363 -0.692 -44.519 1.00 50.62 253 PRO A C 1
ATOM 1989 O O . PRO A 1 253 ? -11.291 0.525 -44.375 1.00 50.62 253 PRO A O 1
ATOM 1992 N N . LEU A 1 254 ? -10.633 -1.338 -45.434 1.00 48.69 254 LEU A N 1
ATOM 1993 C CA . LEU A 1 254 ? -9.629 -0.741 -46.338 1.00 48.69 254 LEU A CA 1
ATOM 1994 C C . LEU A 1 254 ? -10.185 0.236 -47.404 1.00 48.69 254 LEU A C 1
ATOM 1996 O O . LEU A 1 254 ? -9.469 0.558 -48.349 1.00 48.69 254 LEU A O 1
ATOM 2000 N N . ASN A 1 255 ? -11.437 0.698 -47.308 1.00 51.97 255 ASN A N 1
ATOM 2001 C CA . ASN A 1 255 ? -12.045 1.529 -48.352 1.00 51.97 255 ASN A CA 1
ATOM 2002 C C . ASN A 1 255 ? -12.263 2.978 -47.903 1.00 51.97 255 ASN A C 1
ATOM 2004 O O . ASN A 1 255 ? -13.123 3.280 -47.074 1.00 51.97 255 ASN A O 1
ATOM 2008 N N . GLU A 1 256 ? -11.510 3.877 -48.536 1.00 51.53 256 GLU A N 1
ATOM 2009 C CA . GLU A 1 256 ? -11.744 5.317 -48.554 1.00 51.53 256 GLU A CA 1
ATOM 2010 C C . GLU A 1 256 ? -13.113 5.599 -49.196 1.00 51.53 256 GLU A C 1
ATOM 2012 O O . GLU A 1 256 ? -13.273 5.403 -50.399 1.00 51.53 256 GLU A O 1
ATOM 2017 N N . ASN A 1 257 ? -14.119 5.972 -48.392 1.00 51.97 257 ASN A N 1
ATOM 2018 C CA . ASN A 1 257 ? -15.127 7.016 -48.675 1.00 51.97 257 ASN A CA 1
ATOM 2019 C C . ASN A 1 257 ? -16.250 7.028 -47.613 1.00 51.97 257 ASN A C 1
ATOM 2021 O O . ASN A 1 257 ? -16.855 5.997 -47.329 1.00 51.97 257 ASN A O 1
ATOM 2025 N N . ASP A 1 258 ? -16.515 8.218 -47.053 1.00 53.28 258 ASP A N 1
ATOM 2026 C CA . ASP A 1 258 ? -17.642 8.728 -46.232 1.00 53.28 258 ASP A CA 1
ATOM 2027 C C . ASP A 1 258 ? -18.256 7.910 -45.064 1.00 53.28 258 ASP A C 1
ATOM 2029 O O . ASP A 1 258 ? -18.789 8.513 -44.130 1.00 53.28 258 ASP A O 1
ATOM 2033 N N . HIS A 1 259 ? -18.116 6.584 -44.995 1.00 53.03 259 HIS A N 1
ATOM 2034 C CA . HIS A 1 259 ? -18.531 5.751 -43.850 1.00 53.03 259 HIS A CA 1
ATOM 2035 C C . HIS A 1 259 ? -17.488 5.687 -42.717 1.00 53.03 259 HIS A C 1
ATOM 2037 O O . HIS A 1 259 ? -17.782 5.220 -41.612 1.00 53.03 259 HIS A O 1
ATOM 2043 N N . VAL A 1 260 ? -16.289 6.217 -42.970 1.00 54.88 260 VAL A N 1
ATOM 2044 C CA . VAL A 1 260 ? -15.117 6.184 -42.081 1.00 54.88 260 VAL A CA 1
ATOM 2045 C C . VAL A 1 260 ? -15.413 6.820 -40.716 1.00 54.88 260 VAL A C 1
ATOM 2047 O O . VAL A 1 260 ? -15.111 6.232 -39.688 1.00 54.88 260 VAL A O 1
ATOM 2050 N N . LYS A 1 261 ? -16.142 7.944 -40.666 1.00 52.69 261 LYS A N 1
ATOM 2051 C CA . LYS A 1 261 ? -16.428 8.662 -39.405 1.00 52.69 261 LYS A CA 1
ATOM 2052 C C . LYS A 1 261 ? -17.394 7.951 -38.449 1.00 52.69 261 LYS A C 1
ATOM 2054 O O . LYS A 1 261 ? -17.484 8.349 -37.285 1.00 52.69 261 LYS A O 1
ATOM 2059 N N . VAL A 1 262 ? -18.185 6.991 -38.936 1.00 55.56 262 VAL A N 1
ATOM 2060 C CA . VAL A 1 262 ? -19.100 6.186 -38.104 1.00 55.56 262 VAL A CA 1
ATOM 2061 C C . VAL A 1 262 ? -18.393 4.911 -37.650 1.00 55.56 262 VAL A C 1
ATOM 2063 O O . VAL A 1 262 ? -18.482 4.564 -36.477 1.00 55.56 262 VAL A O 1
ATOM 2066 N N . ALA A 1 263 ? -17.624 4.275 -38.539 1.00 53.94 263 ALA A N 1
ATOM 2067 C CA . ALA A 1 263 ? -16.788 3.125 -38.199 1.00 53.94 263 ALA A CA 1
ATOM 2068 C C . ALA A 1 263 ? -15.687 3.489 -37.183 1.00 53.94 263 ALA A C 1
ATOM 2070 O O . ALA A 1 263 ? -15.539 2.793 -36.186 1.00 53.94 263 ALA A O 1
ATOM 2071 N N . GLU A 1 264 ? -15.001 4.624 -37.355 1.00 55.16 264 GLU A N 1
ATOM 2072 C CA . GLU A 1 264 ? -14.001 5.134 -36.401 1.00 55.16 264 GLU A CA 1
ATOM 2073 C C . GLU A 1 264 ? -14.607 5.444 -35.030 1.00 55.16 264 GLU A C 1
ATOM 2075 O O . GLU A 1 264 ? -14.021 5.111 -34.002 1.00 55.16 264 GLU A O 1
ATOM 2080 N N . ARG A 1 265 ? -15.801 6.052 -34.986 1.00 57.72 265 ARG A N 1
ATOM 2081 C CA . ARG A 1 265 ? -16.507 6.304 -33.720 1.00 57.72 265 ARG A CA 1
ATOM 2082 C C . ARG A 1 265 ? -16.908 5.008 -33.027 1.00 57.72 265 ARG A C 1
ATOM 2084 O O . ARG A 1 265 ? -16.705 4.901 -31.825 1.00 57.72 265 ARG A O 1
ATOM 2091 N N . ASN A 1 266 ? -17.433 4.033 -33.767 1.00 58.44 266 ASN A N 1
ATOM 2092 C CA . ASN A 1 266 ? -17.816 2.743 -33.200 1.00 58.44 266 ASN A CA 1
ATOM 2093 C C . ASN A 1 266 ? -16.590 1.964 -32.699 1.00 58.44 266 ASN A C 1
ATOM 2095 O O . ASN A 1 266 ? -16.641 1.449 -31.590 1.00 58.44 266 ASN A O 1
ATOM 2099 N N . ALA A 1 267 ? -15.477 1.973 -33.441 1.00 58.94 267 ALA A N 1
ATOM 2100 C CA . ALA A 1 267 ? -14.212 1.363 -33.023 1.00 58.94 267 ALA A CA 1
ATOM 2101 C C . ALA A 1 267 ? -13.605 2.046 -31.779 1.00 58.94 267 ALA A C 1
ATOM 2103 O O . ALA A 1 267 ? -13.062 1.387 -30.896 1.00 58.94 267 ALA A O 1
ATOM 2104 N N . THR A 1 268 ? -13.740 3.373 -31.673 1.00 60.59 268 THR A N 1
ATOM 2105 C CA . THR A 1 268 ? -13.305 4.139 -30.489 1.00 60.59 268 THR A CA 1
ATOM 2106 C C . THR A 1 268 ? -14.155 3.795 -29.259 1.00 60.59 268 THR A C 1
ATOM 2108 O O . THR A 1 268 ? -13.629 3.683 -28.152 1.00 60.59 268 THR A O 1
ATOM 2111 N N . ILE A 1 269 ? -15.467 3.604 -29.441 1.00 63.75 269 ILE A N 1
ATOM 2112 C CA . ILE A 1 269 ? -16.389 3.205 -28.368 1.00 63.75 269 ILE A CA 1
ATOM 2113 C C . ILE A 1 269 ? -16.070 1.781 -27.889 1.00 63.75 269 ILE A C 1
ATOM 2115 O O . ILE A 1 269 ? -15.884 1.584 -26.691 1.00 63.75 269 ILE A O 1
ATOM 2119 N N . THR A 1 270 ? -15.906 0.816 -28.799 1.00 64.50 270 THR A N 1
ATOM 2120 C CA . THR A 1 270 ? -15.585 -0.577 -28.438 1.00 64.50 270 THR A CA 1
ATOM 2121 C C . THR A 1 270 ? -14.227 -0.703 -27.747 1.00 64.50 270 THR A C 1
ATOM 2123 O O . THR A 1 270 ? -14.096 -1.436 -26.770 1.00 64.50 270 THR A O 1
ATOM 2126 N N . PHE A 1 271 ? -13.222 0.060 -28.188 1.00 65.50 271 PHE A N 1
ATOM 2127 C CA . PHE A 1 271 ? -11.913 0.096 -27.534 1.00 65.50 271 PHE A CA 1
ATOM 2128 C C . PHE A 1 271 ? -11.997 0.652 -26.102 1.00 65.50 271 PHE A C 1
ATOM 2130 O O . PHE A 1 271 ? -11.387 0.114 -25.177 1.00 65.50 271 PHE A O 1
ATOM 2137 N N . SER A 1 272 ? -12.801 1.701 -25.890 1.00 69.31 272 SER A N 1
ATOM 2138 C CA . SER A 1 272 ? -13.034 2.272 -24.559 1.00 69.31 272 SER A CA 1
ATOM 2139 C C . SER A 1 272 ? -13.746 1.292 -23.618 1.00 69.31 272 SER A C 1
ATOM 2141 O O . SER A 1 272 ? -13.397 1.211 -22.439 1.00 69.31 272 SER A O 1
ATOM 2143 N N . GLU A 1 273 ? -14.702 0.513 -24.125 1.00 73.38 273 GLU A N 1
ATOM 2144 C CA . GLU A 1 273 ? -15.418 -0.509 -23.354 1.00 73.38 273 GLU A CA 1
ATOM 2145 C C . GLU A 1 273 ? -14.504 -1.672 -22.942 1.00 73.38 273 GLU A C 1
ATOM 2147 O O . GLU A 1 273 ? -14.436 -1.996 -21.754 1.00 73.38 273 GLU A O 1
ATOM 2152 N N . ALA A 1 274 ? -13.726 -2.229 -23.875 1.00 71.44 274 ALA A N 1
ATOM 2153 C CA . ALA A 1 274 ? -12.783 -3.318 -23.596 1.00 71.44 274 ALA A CA 1
ATOM 2154 C C . ALA A 1 274 ? -11.694 -2.902 -22.591 1.00 71.44 274 ALA A C 1
ATOM 2156 O O . ALA A 1 274 ? -11.333 -3.628 -21.663 1.00 71.44 274 ALA A O 1
ATOM 2157 N N . ARG A 1 275 ? -11.214 -1.666 -22.717 1.00 73.94 275 ARG A N 1
ATOM 2158 C CA . ARG A 1 275 ? -10.303 -1.052 -21.755 1.00 73.94 275 ARG A CA 1
ATOM 2159 C C . ARG A 1 275 ? -10.905 -0.933 -20.357 1.00 73.94 275 ARG A C 1
ATOM 2161 O O . ARG A 1 275 ? -10.219 -1.199 -19.370 1.00 73.94 275 ARG A O 1
ATOM 2168 N N . ASN A 1 276 ? -12.158 -0.496 -20.257 1.00 81.00 276 ASN A N 1
ATOM 2169 C CA . ASN A 1 276 ? -12.842 -0.399 -18.972 1.00 81.00 276 ASN A CA 1
ATOM 2170 C C . ASN A 1 276 ? -13.019 -1.785 -18.339 1.00 81.00 276 ASN A C 1
ATOM 2172 O O . ASN A 1 276 ? -12.857 -1.911 -17.127 1.00 81.00 276 ASN A O 1
ATOM 2176 N N . GLU A 1 277 ? -13.265 -2.824 -19.139 1.00 83.12 277 GLU A N 1
ATOM 2177 C CA . GLU A 1 277 ? -13.309 -4.209 -18.661 1.00 83.12 277 GLU A CA 1
ATOM 2178 C C . GLU A 1 277 ? -11.965 -4.645 -18.059 1.00 83.12 277 GLU A C 1
ATOM 2180 O O . GLU A 1 277 ? -11.926 -5.128 -16.924 1.00 83.12 277 GLU A O 1
ATOM 2185 N N . ILE A 1 278 ? -10.853 -4.387 -18.758 1.00 81.19 278 ILE A N 1
ATOM 2186 C CA . ILE A 1 278 ? -9.501 -4.665 -18.248 1.00 81.19 278 ILE A CA 1
ATOM 2187 C C . ILE A 1 278 ? -9.239 -3.892 -16.950 1.00 81.19 278 ILE A C 1
ATOM 2189 O O . ILE A 1 278 ? -8.721 -4.458 -15.991 1.00 81.19 278 ILE A O 1
ATOM 2193 N N . LEU A 1 279 ? -9.621 -2.614 -16.873 1.00 83.19 279 LEU A N 1
ATOM 2194 C CA . LEU A 1 279 ? -9.455 -1.812 -15.656 1.00 83.19 279 LEU A CA 1
ATOM 2195 C C . LEU A 1 279 ? -10.276 -2.354 -14.479 1.00 83.19 279 LEU A C 1
ATOM 2197 O O . LEU A 1 279 ? -9.795 -2.344 -13.344 1.00 83.19 279 LEU A O 1
ATOM 2201 N N . VAL A 1 280 ? -11.498 -2.829 -14.726 1.00 87.38 280 VAL A N 1
ATOM 2202 C CA . VAL A 1 280 ? -12.338 -3.469 -13.703 1.00 87.38 280 VAL A CA 1
ATOM 2203 C C . VAL A 1 280 ? -11.701 -4.769 -13.219 1.00 87.38 280 VAL A C 1
ATOM 2205 O O . VAL A 1 280 ? -11.647 -5.005 -12.009 1.00 87.38 280 VAL A O 1
ATOM 2208 N N . GLU A 1 281 ? -11.181 -5.586 -14.135 1.00 88.19 281 GLU A N 1
ATOM 2209 C CA . GLU A 1 281 ? -10.472 -6.819 -13.796 1.00 88.19 281 GLU A CA 1
ATOM 2210 C C . GLU A 1 281 ? -9.208 -6.534 -12.980 1.00 88.19 281 GLU A C 1
ATOM 2212 O O . GLU A 1 281 ? -9.023 -7.139 -11.922 1.00 88.19 281 GLU A O 1
ATOM 2217 N N . LEU A 1 282 ? -8.390 -5.572 -13.425 1.00 88.19 282 LEU A N 1
ATOM 2218 C CA . LEU A 1 282 ? -7.192 -5.123 -12.722 1.00 88.19 282 LEU A CA 1
ATOM 2219 C C . LEU A 1 282 ? -7.547 -4.717 -11.295 1.00 88.19 282 LEU A C 1
ATOM 2221 O O . LEU A 1 282 ? -7.042 -5.328 -10.362 1.00 88.19 282 LEU A O 1
ATOM 2225 N N . ARG A 1 283 ? -8.481 -3.773 -11.107 1.00 90.19 283 ARG A N 1
ATOM 2226 C CA . ARG A 1 283 ? -8.943 -3.309 -9.780 1.00 90.19 283 ARG A CA 1
ATOM 2227 C C . ARG A 1 283 ? -9.444 -4.444 -8.882 1.00 90.19 283 ARG A C 1
ATOM 2229 O O . ARG A 1 283 ? -9.390 -4.320 -7.660 1.00 90.19 283 ARG A O 1
ATOM 2236 N N . GLY A 1 284 ? -9.939 -5.529 -9.477 1.00 92.75 284 GLY A N 1
ATOM 2237 C CA . GLY A 1 284 ? -10.428 -6.718 -8.788 1.00 92.75 284 GLY A CA 1
ATOM 2238 C C . GLY A 1 284 ? -9.363 -7.752 -8.413 1.00 92.75 284 GLY A C 1
ATOM 2239 O O . GLY A 1 284 ? -9.709 -8.695 -7.704 1.00 92.75 284 GLY A O 1
ATOM 2240 N N . LEU A 1 285 ? -8.103 -7.598 -8.835 1.00 92.62 285 LEU A N 1
ATOM 2241 C CA . LEU A 1 285 ? -7.041 -8.589 -8.609 1.00 92.62 285 LEU A CA 1
ATOM 2242 C C . LEU A 1 285 ? -6.798 -8.972 -7.140 1.00 92.62 285 LEU A C 1
ATOM 2244 O O . LEU A 1 285 ? -6.546 -10.152 -6.905 1.00 92.62 285 LEU A O 1
ATOM 2248 N N . PRO A 1 286 ? -6.890 -8.065 -6.146 1.00 95.06 286 PRO A N 1
ATOM 2249 C CA . PRO A 1 286 ? -6.687 -8.455 -4.749 1.00 95.06 286 PRO A CA 1
ATOM 2250 C C . PRO A 1 286 ? -7.834 -9.291 -4.156 1.00 95.06 286 PRO A C 1
ATOM 2252 O O . PRO A 1 286 ? -7.610 -10.060 -3.227 1.00 95.06 286 PRO A O 1
ATOM 2255 N N . LYS A 1 287 ? -9.061 -9.171 -4.685 1.00 93.94 287 LYS A N 1
ATOM 2256 C CA . LYS A 1 287 ? -10.283 -9.750 -4.086 1.00 93.94 287 LYS A CA 1
ATOM 2257 C C . LYS A 1 287 ? -10.228 -11.262 -3.810 1.00 93.94 287 LYS A C 1
ATOM 2259 O O . LYS A 1 287 ? -10.790 -11.681 -2.801 1.00 93.94 287 LYS A O 1
ATOM 2264 N N . PRO A 1 288 ? -9.617 -12.104 -4.668 1.00 93.81 288 PRO A N 1
ATOM 2265 C CA . PRO A 1 288 ? -9.570 -13.548 -4.448 1.00 93.81 288 PRO A CA 1
ATOM 2266 C C . PRO A 1 288 ? -8.575 -13.999 -3.370 1.00 93.81 288 PRO A C 1
ATOM 2268 O O . PRO A 1 288 ? -8.554 -15.192 -3.074 1.00 93.81 288 PRO A O 1
ATOM 2271 N N . MET A 1 289 ? -7.747 -13.095 -2.829 1.00 94.69 289 MET A N 1
ATOM 2272 C CA . MET A 1 289 ? -6.698 -13.425 -1.862 1.00 94.69 289 MET A CA 1
ATOM 2273 C C . MET A 1 289 ? -7.285 -14.046 -0.591 1.00 94.69 289 MET A C 1
ATOM 2275 O O . MET A 1 289 ? -8.239 -13.523 -0.009 1.00 94.69 289 MET A O 1
ATOM 2279 N N . ARG A 1 290 ? -6.691 -15.155 -0.148 1.00 93.94 290 ARG A N 1
ATOM 2280 C CA . ARG A 1 290 ? -7.068 -15.875 1.073 1.00 93.94 290 ARG A CA 1
ATOM 2281 C C . ARG A 1 290 ? -5.945 -15.819 2.108 1.00 93.94 290 ARG A C 1
ATOM 2283 O O . ARG A 1 290 ? -4.779 -15.704 1.730 1.00 93.94 290 ARG A O 1
ATOM 2290 N N . PRO A 1 291 ? -6.250 -16.005 3.406 1.00 92.00 291 PRO A N 1
ATOM 2291 C CA . PRO A 1 291 ? -5.222 -16.098 4.445 1.00 92.00 291 PRO A CA 1
ATOM 2292 C C . PRO A 1 291 ? -4.151 -17.169 4.172 1.00 92.00 291 PRO A C 1
ATOM 2294 O O . PRO A 1 291 ? -2.987 -16.972 4.507 1.00 92.00 291 PRO A O 1
ATOM 2297 N N . SER A 1 292 ? -4.524 -18.279 3.522 1.00 92.19 292 SER A N 1
ATOM 2298 C CA . SER A 1 292 ? -3.605 -19.362 3.141 1.00 92.19 292 SER A CA 1
ATOM 2299 C C . SER A 1 292 ? -2.533 -18.941 2.135 1.00 92.19 292 SER A C 1
ATOM 2301 O O . SER A 1 292 ? -1.469 -19.551 2.087 1.00 92.19 292 SER A O 1
ATOM 2303 N N . ASP A 1 293 ? -2.803 -17.911 1.334 1.00 92.69 293 ASP A N 1
ATOM 2304 C CA . ASP A 1 293 ? -1.920 -17.483 0.246 1.00 92.69 293 ASP A CA 1
ATOM 2305 C C . ASP A 1 293 ? -0.787 -16.583 0.761 1.00 92.69 293 ASP A C 1
ATOM 2307 O O . ASP A 1 293 ? 0.223 -16.380 0.087 1.00 92.69 293 ASP A O 1
ATOM 2311 N N . LEU A 1 294 ? -0.945 -16.037 1.971 1.00 90.94 294 LEU A N 1
ATOM 2312 C CA . LEU A 1 294 ? -0.088 -14.985 2.502 1.00 90.94 294 LEU A CA 1
ATOM 2313 C C . LEU A 1 294 ? 1.345 -15.444 2.772 1.00 90.94 294 LEU A C 1
ATOM 2315 O O . LEU A 1 294 ? 2.274 -14.675 2.547 1.00 90.94 294 LEU A O 1
ATOM 2319 N N . LEU A 1 295 ? 1.549 -16.692 3.200 1.00 90.06 295 LEU A N 1
ATOM 2320 C CA . LEU A 1 295 ? 2.894 -17.221 3.443 1.00 90.06 295 LEU A CA 1
ATOM 2321 C C . LEU A 1 295 ? 3.702 -17.288 2.139 1.00 90.06 295 LEU A C 1
ATOM 2323 O O . LEU A 1 295 ? 4.808 -16.753 2.066 1.00 90.06 295 LEU A O 1
ATOM 2327 N N . ALA A 1 296 ? 3.102 -17.838 1.080 1.00 91.75 296 ALA A N 1
ATOM 2328 C CA . ALA A 1 296 ? 3.709 -17.854 -0.249 1.00 91.75 296 ALA A CA 1
ATOM 2329 C C . ALA A 1 296 ? 3.917 -16.429 -0.788 1.00 91.75 296 ALA A C 1
ATOM 2331 O O . ALA A 1 296 ? 4.955 -16.122 -1.375 1.00 91.75 296 ALA A O 1
ATOM 2332 N N . LEU A 1 297 ? 2.962 -15.524 -0.552 1.00 92.19 297 LEU A N 1
ATOM 2333 C CA . LEU A 1 297 ? 3.085 -14.119 -0.940 1.00 92.19 297 LEU A CA 1
ATOM 2334 C C . LEU A 1 297 ? 4.282 -13.440 -0.255 1.00 92.19 297 LEU A C 1
ATOM 2336 O O . LEU A 1 297 ? 5.028 -12.710 -0.910 1.00 92.19 297 LEU A O 1
ATOM 2340 N N . VAL A 1 298 ? 4.511 -13.697 1.034 1.00 91.88 298 VAL A N 1
ATOM 2341 C CA . VAL A 1 298 ? 5.675 -13.186 1.775 1.00 91.88 298 VAL A CA 1
ATOM 2342 C C . VAL A 1 298 ? 6.983 -13.729 1.203 1.00 91.88 298 VAL A C 1
ATOM 2344 O O . VAL A 1 298 ? 7.935 -12.970 1.032 1.00 91.88 298 VAL A O 1
ATOM 2347 N N . GLU A 1 299 ? 7.050 -15.014 0.865 1.00 91.06 299 GLU A N 1
ATOM 2348 C CA . GLU A 1 299 ? 8.243 -15.608 0.248 1.00 91.06 299 GLU A CA 1
ATOM 2349 C C . GLU A 1 299 ? 8.551 -14.991 -1.120 1.00 91.06 299 GLU A C 1
ATOM 2351 O O . GLU A 1 299 ? 9.687 -14.586 -1.383 1.00 91.06 299 GLU A O 1
ATOM 2356 N N . ILE A 1 300 ? 7.532 -14.847 -1.971 1.00 88.69 300 ILE A N 1
ATOM 2357 C CA . ILE A 1 300 ? 7.674 -14.257 -3.306 1.00 88.69 300 ILE A CA 1
ATOM 2358 C C . ILE A 1 300 ? 8.100 -12.789 -3.196 1.00 88.69 300 ILE A C 1
ATOM 2360 O O . ILE A 1 300 ? 9.059 -12.370 -3.845 1.00 88.69 300 ILE A O 1
ATOM 2364 N N . THR A 1 301 ? 7.423 -11.995 -2.365 1.00 88.75 301 THR A N 1
ATOM 2365 C CA . THR A 1 301 ? 7.766 -10.576 -2.171 1.00 88.75 301 THR A CA 1
ATOM 2366 C C . THR A 1 301 ? 9.158 -10.408 -1.565 1.00 88.75 301 THR A C 1
ATOM 2368 O O . THR A 1 301 ? 9.906 -9.546 -2.019 1.00 88.75 301 THR A O 1
ATOM 2371 N N . ARG A 1 302 ? 9.579 -11.275 -0.635 1.00 88.31 302 ARG A N 1
ATOM 2372 C CA . ARG A 1 302 ? 10.960 -11.303 -0.129 1.00 88.31 302 ARG A CA 1
ATOM 2373 C C . ARG A 1 302 ? 11.962 -11.577 -1.251 1.00 88.31 302 ARG A C 1
ATOM 2375 O O . ARG A 1 302 ? 12.958 -10.866 -1.358 1.00 88.31 302 ARG A O 1
ATOM 2382 N N . ALA A 1 303 ? 11.682 -12.536 -2.132 1.00 84.31 303 ALA A N 1
ATOM 2383 C CA . ALA A 1 303 ? 12.534 -12.817 -3.286 1.00 84.31 303 ALA A CA 1
ATOM 2384 C C . ALA A 1 303 ? 12.627 -11.628 -4.263 1.00 84.31 303 ALA A C 1
ATOM 2386 O O . ALA A 1 303 ? 13.708 -11.353 -4.787 1.00 84.31 303 ALA A O 1
ATOM 2387 N N . TYR A 1 304 ? 11.531 -10.895 -4.495 1.00 84.25 304 TYR A N 1
ATOM 2388 C CA . TYR A 1 304 ? 11.565 -9.650 -5.276 1.00 84.25 304 TYR A CA 1
ATOM 2389 C C . TYR A 1 304 ? 12.348 -8.540 -4.572 1.00 84.25 304 TYR A C 1
ATOM 2391 O O . TYR A 1 304 ? 13.121 -7.842 -5.226 1.00 84.25 304 TYR A O 1
ATOM 2399 N N . SER A 1 305 ? 12.191 -8.403 -3.255 1.00 84.50 305 SER A N 1
ATOM 2400 C CA . SER A 1 305 ? 12.931 -7.429 -2.452 1.00 84.50 305 SER A CA 1
ATOM 2401 C C . SER A 1 305 ? 14.443 -7.656 -2.552 1.00 84.50 305 SER A C 1
ATOM 2403 O O . SER A 1 305 ? 15.174 -6.737 -2.906 1.00 84.50 305 SER A O 1
ATOM 2405 N N . HIS A 1 306 ? 14.914 -8.901 -2.395 1.00 82.62 306 HIS A N 1
ATOM 2406 C CA . HIS A 1 306 ? 16.337 -9.237 -2.560 1.00 82.62 306 HIS A CA 1
ATOM 2407 C C . HIS A 1 306 ? 16.872 -8.976 -3.974 1.00 82.62 306 HIS A C 1
ATOM 2409 O O . HIS A 1 306 ? 18.054 -8.701 -4.144 1.00 82.62 306 HIS A O 1
ATOM 2415 N N . LYS A 1 307 ? 16.009 -9.025 -4.995 1.00 80.38 307 LYS A N 1
ATOM 2416 C CA . LYS A 1 307 ? 16.366 -8.707 -6.387 1.00 80.38 307 LYS A CA 1
ATOM 2417 C C . LYS A 1 307 ? 16.181 -7.228 -6.745 1.00 80.38 307 LYS A C 1
ATOM 2419 O O . LYS A 1 307 ? 16.376 -6.864 -7.905 1.00 80.38 307 LYS A O 1
ATOM 2424 N N . THR A 1 308 ? 15.798 -6.385 -5.789 1.00 82.12 308 THR A N 1
ATOM 2425 C CA . THR A 1 308 ? 15.628 -4.943 -5.983 1.00 82.12 308 THR A CA 1
ATOM 2426 C C . THR A 1 308 ? 16.904 -4.215 -5.536 1.00 82.12 308 THR A C 1
ATOM 2428 O O . THR A 1 308 ? 17.392 -4.478 -4.439 1.00 82.12 308 THR A O 1
ATOM 2431 N N . PRO A 1 309 ? 17.477 -3.309 -6.351 1.00 83.25 309 PRO A N 1
ATOM 2432 C CA . PRO A 1 309 ? 18.683 -2.558 -5.984 1.00 83.25 309 PRO A CA 1
ATOM 2433 C C . PRO A 1 309 ? 18.499 -1.731 -4.712 1.00 83.25 309 PRO A C 1
ATOM 2435 O O . PRO A 1 309 ? 17.435 -1.142 -4.510 1.00 83.25 309 PRO A O 1
ATOM 2438 N N . SER A 1 310 ? 19.554 -1.589 -3.906 1.00 83.56 310 SER A N 1
ATOM 2439 C CA . SER A 1 310 ? 19.530 -0.766 -2.688 1.00 83.56 310 SER A CA 1
ATOM 2440 C C . SER A 1 310 ? 19.219 0.707 -2.958 1.00 83.56 310 SER A C 1
ATOM 2442 O O . SER A 1 310 ? 18.612 1.349 -2.106 1.00 83.56 310 SER A O 1
ATOM 2444 N N . SER A 1 311 ? 19.518 1.215 -4.155 1.00 81.06 311 SER A N 1
ATOM 2445 C CA . SER A 1 311 ? 19.158 2.560 -4.624 1.00 81.06 311 SER A CA 1
ATOM 2446 C C . SER A 1 311 ? 17.655 2.797 -4.588 1.00 81.06 311 SER A C 1
ATOM 2448 O O . SER A 1 311 ? 17.216 3.913 -4.331 1.00 81.06 311 SER A O 1
ATOM 2450 N N . PHE A 1 312 ? 16.843 1.751 -4.782 1.00 82.62 312 PHE A N 1
ATOM 2451 C CA . PHE A 1 312 ? 15.403 1.866 -4.581 1.00 82.62 312 PHE A CA 1
ATOM 2452 C C . PHE A 1 312 ? 15.092 2.259 -3.130 1.00 82.62 312 PHE A C 1
ATOM 2454 O O . PHE A 1 312 ? 14.345 3.200 -2.868 1.00 82.62 312 PHE A O 1
ATOM 2461 N N . ASN A 1 313 ? 15.724 1.580 -2.175 1.00 81.06 313 ASN A N 1
ATOM 2462 C CA . ASN A 1 313 ? 15.485 1.802 -0.755 1.00 81.06 313 ASN A CA 1
ATOM 2463 C C . ASN A 1 313 ? 16.073 3.124 -0.253 1.00 81.06 313 ASN A C 1
ATOM 2465 O O . ASN A 1 313 ? 15.483 3.753 0.617 1.00 81.06 313 ASN A O 1
ATOM 2469 N N . THR A 1 314 ? 17.217 3.558 -0.782 1.00 82.69 314 THR A N 1
ATOM 2470 C CA . THR A 1 314 ? 17.899 4.774 -0.314 1.00 82.69 314 THR A CA 1
ATOM 2471 C C . THR A 1 314 ? 17.437 6.043 -1.021 1.00 82.69 314 THR A C 1
ATOM 2473 O O . THR A 1 314 ? 17.494 7.110 -0.416 1.00 82.69 314 THR A O 1
ATOM 2476 N N . SER A 1 315 ? 16.968 5.955 -2.270 1.00 76.56 315 SER A N 1
ATOM 2477 C CA . SER A 1 315 ? 16.551 7.122 -3.061 1.00 76.56 315 SER A CA 1
ATOM 2478 C C . SER A 1 315 ? 15.036 7.206 -3.250 1.00 76.56 315 SER A C 1
ATOM 2480 O O . SER A 1 315 ? 14.463 8.278 -3.080 1.00 76.56 315 SER A O 1
ATOM 2482 N N . TYR A 1 316 ? 14.364 6.091 -3.558 1.00 78.06 316 TYR A N 1
ATOM 2483 C CA . TYR A 1 316 ? 12.940 6.107 -3.915 1.00 78.06 316 TYR A CA 1
ATOM 2484 C C . TYR A 1 316 ? 12.019 5.971 -2.704 1.00 78.06 316 TYR A C 1
ATOM 2486 O O . TYR A 1 316 ? 11.018 6.675 -2.635 1.00 78.06 316 TYR A O 1
ATOM 2494 N N . LEU A 1 317 ? 12.329 5.111 -1.726 1.00 77.88 317 LEU A N 1
ATOM 2495 C CA . LEU A 1 317 ? 11.470 4.975 -0.540 1.00 77.88 317 LEU A CA 1
ATOM 2496 C C . LEU A 1 317 ? 11.341 6.274 0.275 1.00 77.88 317 LEU A C 1
ATOM 2498 O O . LEU A 1 317 ? 10.209 6.616 0.614 1.00 77.88 317 LEU A O 1
ATOM 2502 N N . PRO A 1 318 ? 12.418 7.038 0.554 1.00 79.88 318 PRO A N 1
ATOM 2503 C CA . PRO A 1 318 ? 12.287 8.316 1.251 1.00 79.88 318 PRO A CA 1
ATOM 2504 C C . PRO A 1 318 ? 11.498 9.343 0.438 1.00 79.88 318 PRO A C 1
ATOM 2506 O O . PRO A 1 318 ? 10.800 10.164 1.016 1.00 79.88 318 PRO A O 1
ATOM 2509 N N . PHE A 1 319 ? 11.574 9.280 -0.892 1.00 76.44 319 PHE A N 1
ATOM 2510 C CA . PHE A 1 319 ? 10.772 10.130 -1.765 1.00 76.44 319 PHE A CA 1
ATOM 2511 C C . PHE A 1 319 ? 9.283 9.743 -1.738 1.00 76.44 319 PHE A C 1
ATOM 2513 O O . PHE A 1 319 ? 8.419 10.610 -1.677 1.00 76.44 319 PHE A O 1
ATOM 2520 N N . LEU A 1 320 ? 8.971 8.443 -1.769 1.00 77.00 320 LEU A N 1
ATOM 2521 C CA . LEU A 1 320 ? 7.598 7.939 -1.848 1.00 77.00 320 LEU A CA 1
ATOM 2522 C C . LEU A 1 320 ? 6.856 7.971 -0.507 1.00 77.00 320 LEU A C 1
ATOM 2524 O O . LEU A 1 320 ? 5.657 8.218 -0.507 1.00 77.00 320 LEU A O 1
ATOM 2528 N N . PHE A 1 321 ? 7.539 7.689 0.604 1.00 78.25 321 PHE A N 1
ATOM 2529 C CA . PHE A 1 321 ? 6.932 7.531 1.936 1.00 78.25 321 PHE A CA 1
ATOM 2530 C C . PHE A 1 321 ? 7.476 8.518 2.975 1.00 78.25 321 PHE A C 1
ATOM 2532 O O . PHE A 1 321 ? 6.986 8.566 4.099 1.00 78.25 321 PHE A O 1
ATOM 2539 N N . GLY A 1 322 ? 8.520 9.278 2.643 1.00 74.19 322 GLY A N 1
ATOM 2540 C CA . GLY A 1 322 ? 9.084 10.270 3.549 1.00 74.19 322 GLY A CA 1
ATOM 2541 C C . GLY A 1 322 ? 8.325 11.593 3.523 1.00 74.19 322 GLY A C 1
ATOM 2542 O O . GLY A 1 322 ? 7.401 11.818 2.739 1.00 74.19 322 GLY A O 1
ATOM 2543 N N . ALA A 1 323 ? 8.740 12.497 4.410 1.00 66.00 323 ALA A N 1
ATOM 2544 C CA . ALA A 1 323 ? 8.246 13.862 4.391 1.00 66.00 323 ALA A CA 1
ATOM 2545 C C . ALA A 1 323 ? 8.752 14.570 3.121 1.00 66.00 323 ALA A C 1
ATOM 2547 O O . ALA A 1 323 ? 9.952 14.488 2.834 1.00 66.00 323 ALA A O 1
ATOM 2548 N N . PRO A 1 324 ? 7.885 15.288 2.387 1.00 60.94 324 PRO A N 1
ATOM 2549 C CA . PRO A 1 324 ? 8.303 16.043 1.215 1.00 60.94 324 PRO A CA 1
ATOM 2550 C C . PRO A 1 324 ? 9.346 17.083 1.639 1.00 60.94 324 PRO A C 1
ATOM 2552 O O . PRO A 1 324 ? 9.058 17.987 2.427 1.00 60.94 324 PRO A O 1
ATOM 2555 N N . SER A 1 325 ? 10.582 16.933 1.162 1.00 59.44 325 SER A N 1
ATOM 2556 C CA . SER A 1 325 ? 11.618 17.947 1.335 1.00 59.44 325 SER A CA 1
ATOM 2557 C C . SER A 1 325 ? 11.525 18.953 0.184 1.00 59.44 325 SER A C 1
ATOM 2559 O O . SER A 1 325 ? 11.211 18.574 -0.936 1.00 59.44 325 SER A O 1
ATOM 2561 N N . PRO A 1 326 ? 11.801 20.247 0.398 1.00 56.97 326 PRO A N 1
ATOM 2562 C CA . PRO A 1 326 ? 11.812 21.223 -0.696 1.00 56.97 326 PRO A CA 1
ATOM 2563 C C . PRO A 1 326 ? 12.885 20.922 -1.761 1.00 56.97 326 PRO A C 1
ATOM 2565 O O . PRO A 1 326 ? 12.767 21.398 -2.887 1.00 56.97 326 PRO A O 1
ATOM 2568 N N . ASP A 1 327 ? 13.888 20.109 -1.413 1.00 54.56 327 ASP A N 1
ATOM 2569 C CA . ASP A 1 327 ? 14.931 19.604 -2.312 1.00 54.56 327 ASP A CA 1
ATOM 2570 C C . ASP A 1 327 ? 14.579 18.228 -2.916 1.00 54.56 327 ASP A C 1
ATOM 2572 O O . ASP A 1 327 ? 15.441 17.579 -3.505 1.00 54.56 327 ASP A O 1
ATOM 2576 N N . SER A 1 328 ? 13.348 17.728 -2.730 1.00 56.28 328 SER A N 1
ATOM 2577 C CA . SER A 1 328 ? 12.970 16.392 -3.188 1.00 56.28 328 SER A CA 1
ATOM 2578 C C . SER A 1 328 ? 13.029 16.316 -4.710 1.00 56.28 328 SER A C 1
ATOM 2580 O O . SER A 1 328 ? 12.328 17.024 -5.436 1.00 56.28 328 SER A O 1
ATOM 2582 N N . ASP A 1 329 ? 13.897 15.428 -5.166 1.00 53.59 329 ASP A N 1
ATOM 2583 C CA . ASP A 1 329 ? 14.314 15.242 -6.540 1.00 53.59 329 ASP A CA 1
ATOM 2584 C C . ASP A 1 329 ? 13.187 14.681 -7.428 1.00 53.59 329 ASP A C 1
ATOM 2586 O O . ASP A 1 329 ? 13.156 13.496 -7.762 1.00 53.59 329 ASP A O 1
ATOM 2590 N N . ASN A 1 330 ? 12.280 15.551 -7.891 1.00 57.66 330 ASN A N 1
ATOM 2591 C CA . ASN A 1 330 ? 11.239 15.207 -8.878 1.00 57.66 330 ASN A CA 1
ATOM 2592 C C . ASN A 1 330 ? 11.812 14.564 -10.160 1.00 57.66 330 ASN A C 1
ATOM 2594 O O . ASN A 1 330 ? 11.093 13.890 -10.895 1.00 57.66 330 ASN A O 1
ATOM 2598 N N . HIS A 1 331 ? 13.116 14.721 -10.409 1.00 60.53 331 HIS A N 1
ATOM 2599 C CA . HIS A 1 331 ? 13.834 14.124 -11.533 1.00 60.53 331 HIS A CA 1
ATOM 2600 C C . HIS A 1 331 ? 13.946 12.587 -11.472 1.00 60.53 331 HIS A C 1
ATOM 2602 O O . HIS A 1 331 ? 14.260 11.968 -12.487 1.00 60.53 331 HIS A O 1
ATOM 2608 N N . LEU A 1 332 ? 13.725 11.955 -10.309 1.00 62.25 332 LEU A N 1
ATOM 2609 C CA . LEU A 1 332 ? 13.774 10.490 -10.181 1.00 62.25 332 LEU A CA 1
ATOM 2610 C C . LEU A 1 332 ? 12.625 9.793 -10.920 1.00 62.25 332 LEU A C 1
ATOM 2612 O O . LEU A 1 332 ? 12.784 8.648 -11.350 1.00 62.25 332 LEU A O 1
ATOM 2616 N N . LEU A 1 333 ? 11.476 10.467 -11.032 1.00 64.38 333 LEU A N 1
ATOM 2617 C CA . LEU A 1 333 ? 10.266 9.947 -11.671 1.00 64.38 333 LEU A CA 1
ATOM 2618 C C . LEU A 1 333 ? 9.904 10.723 -12.941 1.00 64.38 333 LEU A C 1
ATOM 2620 O O . LEU A 1 333 ? 9.419 10.121 -13.899 1.00 64.38 333 LEU A O 1
ATOM 2624 N N . ASP A 1 334 ? 10.160 12.034 -12.987 1.00 60.81 334 ASP A N 1
ATOM 2625 C CA . ASP A 1 334 ? 9.847 12.843 -14.162 1.00 60.81 334 ASP A CA 1
ATOM 2626 C C . ASP A 1 334 ? 10.825 12.562 -15.313 1.00 60.81 334 ASP A C 1
ATOM 2628 O O . ASP A 1 334 ? 12.040 12.714 -15.195 1.00 60.81 334 ASP A O 1
ATOM 2632 N N . GLY A 1 335 ? 10.288 12.106 -16.445 1.00 60.56 335 GLY A N 1
ATOM 2633 C CA . GLY A 1 335 ? 11.070 11.753 -17.634 1.00 60.56 335 GLY A CA 1
ATOM 2634 C C . GLY A 1 335 ? 11.915 10.476 -17.518 1.00 60.56 335 GLY A C 1
ATOM 2635 O O . GLY A 1 335 ? 12.562 10.096 -18.499 1.00 60.56 335 GLY A O 1
ATOM 2636 N N . ALA A 1 336 ? 11.895 9.782 -16.376 1.00 63.56 336 ALA A N 1
ATOM 2637 C CA . ALA A 1 336 ? 12.594 8.515 -16.203 1.00 63.56 336 ALA A CA 1
ATOM 2638 C C . ALA A 1 336 ? 11.908 7.401 -17.016 1.00 63.56 336 ALA A C 1
ATOM 2640 O O . ALA A 1 336 ? 10.713 7.141 -16.891 1.00 63.56 336 ALA A O 1
ATOM 2641 N N . LEU A 1 337 ? 12.671 6.718 -17.873 1.00 66.69 337 LEU A N 1
ATOM 2642 C CA . LEU A 1 337 ? 12.181 5.566 -18.649 1.00 66.69 337 LEU A CA 1
ATOM 2643 C C . LEU A 1 337 ? 12.376 4.235 -17.910 1.00 66.69 337 LEU A C 1
ATOM 2645 O O . LEU A 1 337 ? 11.869 3.195 -18.341 1.00 66.69 337 LEU A O 1
ATOM 2649 N N . SER A 1 338 ? 13.157 4.266 -16.834 1.00 70.31 338 SER A N 1
ATOM 2650 C CA . SER A 1 338 ? 13.554 3.112 -16.050 1.00 70.31 338 SER A CA 1
ATOM 2651 C C . SER A 1 338 ? 14.087 3.524 -14.677 1.00 70.31 338 SER A C 1
ATOM 2653 O O . SER A 1 338 ? 14.305 4.706 -14.415 1.00 70.31 338 SER A O 1
ATOM 2655 N N . LEU A 1 339 ? 14.303 2.539 -13.801 1.00 73.44 339 LEU A N 1
ATOM 2656 C CA . LEU A 1 339 ? 14.869 2.773 -12.476 1.00 73.44 339 LEU A CA 1
ATOM 2657 C C . LEU A 1 339 ? 16.301 3.326 -12.583 1.00 73.44 339 LEU A C 1
ATOM 2659 O O . LEU A 1 339 ? 17.140 2.747 -13.276 1.00 73.44 339 LEU A O 1
ATOM 2663 N N . LEU A 1 340 ? 16.582 4.415 -11.872 1.00 74.44 340 LEU A N 1
ATOM 2664 C CA . LEU A 1 340 ? 17.919 4.983 -11.728 1.00 74.44 340 LEU A CA 1
ATOM 2665 C C . LEU A 1 340 ? 18.629 4.335 -10.537 1.00 74.44 340 LEU A C 1
ATOM 2667 O O . LEU A 1 340 ? 18.022 4.063 -9.502 1.00 74.44 340 LEU A O 1
ATOM 2671 N N . ILE A 1 341 ? 19.926 4.080 -10.682 1.00 79.00 341 ILE A N 1
ATOM 2672 C CA . ILE A 1 341 ? 20.757 3.435 -9.662 1.00 79.00 341 ILE A CA 1
ATOM 2673 C C . ILE A 1 341 ? 21.960 4.310 -9.368 1.00 79.00 341 ILE A C 1
ATOM 2675 O O . ILE A 1 341 ? 22.556 4.896 -10.271 1.00 79.00 341 ILE A O 1
ATOM 2679 N N . SER A 1 342 ? 22.338 4.379 -8.101 1.00 82.12 342 SER A N 1
ATOM 2680 C CA . SER A 1 342 ? 23.539 5.075 -7.672 1.00 82.12 342 SER A CA 1
ATOM 2681 C C . SER A 1 342 ? 24.810 4.367 -8.135 1.00 82.12 342 SER A C 1
ATOM 2683 O O . SER A 1 342 ? 24.901 3.141 -8.196 1.00 82.12 342 SER A O 1
ATOM 2685 N N . VAL A 1 343 ? 25.845 5.152 -8.424 1.00 81.94 343 VAL A N 1
ATOM 2686 C CA . VAL A 1 343 ? 27.179 4.596 -8.694 1.00 81.94 343 VAL A CA 1
ATOM 2687 C C . VAL A 1 343 ? 27.685 3.760 -7.507 1.00 81.94 343 VAL A C 1
ATOM 2689 O O . VAL A 1 343 ? 28.380 2.7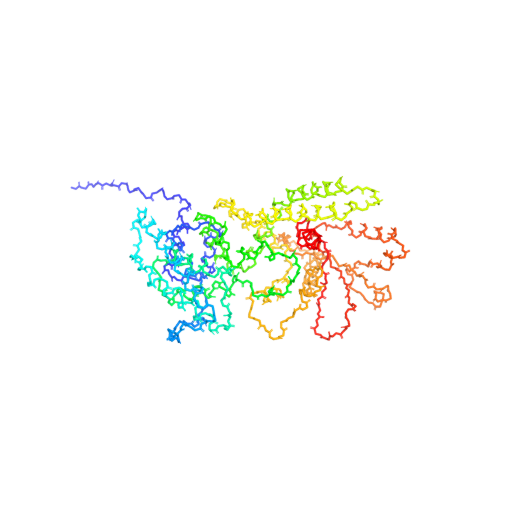70 -7.719 1.00 81.94 343 VAL A O 1
ATOM 2692 N N . GLU A 1 344 ? 27.299 4.097 -6.275 1.00 83.25 344 GLU A N 1
ATOM 2693 C CA . GLU A 1 344 ? 27.696 3.364 -5.066 1.00 83.25 344 GLU A CA 1
ATOM 2694 C C . GLU A 1 344 ? 27.177 1.914 -5.059 1.00 83.25 344 GLU A C 1
ATOM 2696 O O . GLU A 1 344 ? 27.936 0.986 -4.775 1.00 83.25 344 GLU A O 1
ATOM 2701 N N . ASP A 1 345 ? 25.923 1.684 -5.457 1.00 80.88 345 ASP A N 1
ATOM 2702 C CA . ASP A 1 345 ? 25.352 0.335 -5.615 1.00 80.88 345 ASP A CA 1
ATOM 2703 C C . ASP A 1 345 ? 26.125 -0.499 -6.642 1.00 80.88 345 ASP A C 1
ATOM 2705 O O . ASP A 1 345 ? 26.427 -1.679 -6.440 1.00 80.88 345 ASP A O 1
ATOM 2709 N N . VAL A 1 346 ? 26.473 0.132 -7.764 1.00 81.06 346 VAL A N 1
ATOM 2710 C CA . VAL A 1 346 ? 27.251 -0.513 -8.818 1.00 81.06 346 VAL A CA 1
ATOM 2711 C C . VAL A 1 346 ? 28.628 -0.900 -8.286 1.00 81.06 346 VAL A C 1
ATOM 2713 O O . VAL A 1 346 ? 29.043 -2.051 -8.430 1.00 81.06 346 VAL A O 1
ATOM 2716 N N . LEU A 1 347 ? 29.344 0.034 -7.658 1.00 81.50 347 LEU A N 1
ATOM 2717 C CA . LEU A 1 347 ? 30.706 -0.196 -7.179 1.00 81.50 347 LEU A CA 1
ATOM 2718 C C . LEU A 1 347 ? 30.751 -1.222 -6.042 1.00 81.50 347 LEU A C 1
ATOM 2720 O O . LEU A 1 347 ? 31.594 -2.122 -6.071 1.00 81.50 347 LEU A O 1
ATOM 2724 N N . SER A 1 348 ? 29.831 -1.138 -5.080 1.00 79.44 348 SER A N 1
ATOM 2725 C CA . SER A 1 348 ? 29.738 -2.081 -3.959 1.00 79.44 348 SER A CA 1
ATOM 2726 C C . SER A 1 348 ? 29.507 -3.519 -4.440 1.00 79.44 348 SER A C 1
ATOM 2728 O O . SER A 1 348 ? 30.239 -4.422 -4.025 1.00 79.44 348 SER A O 1
ATOM 2730 N N . SER A 1 349 ? 28.610 -3.731 -5.411 1.00 75.12 349 SER A N 1
ATOM 2731 C CA . SER A 1 349 ? 28.384 -5.058 -6.009 1.00 75.12 349 SER A CA 1
ATOM 2732 C C . SER A 1 349 ? 29.637 -5.640 -6.691 1.00 75.12 349 SER A C 1
ATOM 2734 O O . SER A 1 349 ? 29.906 -6.845 -6.623 1.00 75.12 349 SER A O 1
ATOM 2736 N N . GLN A 1 350 ? 30.446 -4.787 -7.331 1.00 71.38 350 GLN A N 1
ATOM 2737 C CA . GLN A 1 350 ? 31.648 -5.209 -8.048 1.00 71.38 350 GLN A CA 1
ATOM 2738 C C . GLN A 1 350 ? 32.801 -5.534 -7.096 1.00 71.38 350 GLN A C 1
ATOM 2740 O O . GLN A 1 350 ? 33.572 -6.462 -7.360 1.00 71.38 350 GLN A O 1
ATOM 2745 N N . VAL A 1 351 ? 32.916 -4.813 -5.976 1.00 70.25 351 VAL A N 1
ATOM 2746 C CA . VAL A 1 351 ? 33.902 -5.106 -4.925 1.00 70.25 351 VAL A CA 1
ATOM 2747 C C . VAL A 1 351 ? 33.643 -6.480 -4.308 1.00 70.25 351 VAL A C 1
ATOM 2749 O O . VAL A 1 351 ? 34.593 -7.254 -4.159 1.00 70.25 351 VAL A O 1
ATOM 2752 N N . SER A 1 352 ? 32.384 -6.820 -4.020 1.00 62.22 352 SER A N 1
ATOM 2753 C CA . SER A 1 352 ? 32.010 -8.147 -3.509 1.00 62.22 352 SER A CA 1
ATOM 2754 C C . SER A 1 352 ? 32.408 -9.265 -4.482 1.00 62.22 352 SER A C 1
ATOM 2756 O O . SER A 1 352 ? 33.021 -10.252 -4.075 1.00 62.22 352 SER A O 1
ATOM 2758 N N . CYS A 1 353 ? 32.208 -9.065 -5.790 1.00 57.41 353 CYS A N 1
ATOM 2759 C CA . CYS A 1 353 ? 32.627 -10.030 -6.815 1.00 57.41 353 CYS A CA 1
ATOM 2760 C C . CYS A 1 353 ? 34.160 -10.183 -6.922 1.00 57.41 353 CYS A C 1
ATOM 2762 O O . CYS A 1 353 ? 34.663 -11.285 -7.153 1.00 57.41 353 CYS A O 1
ATOM 2764 N N . ARG A 1 354 ? 34.928 -9.096 -6.735 1.00 57.06 354 ARG A N 1
ATOM 2765 C CA . ARG A 1 354 ? 36.403 -9.119 -6.799 1.00 57.06 354 ARG A CA 1
ATOM 2766 C C . ARG A 1 354 ? 37.045 -9.825 -5.601 1.00 57.06 354 ARG A C 1
ATOM 2768 O O . ARG A 1 354 ? 38.103 -10.426 -5.770 1.00 57.06 354 ARG A O 1
ATOM 2775 N N . ARG A 1 355 ? 36.431 -9.779 -4.411 1.00 54.69 355 ARG A N 1
ATOM 2776 C CA . ARG A 1 355 ? 36.945 -10.467 -3.208 1.00 54.69 355 ARG A CA 1
ATOM 2777 C C . ARG A 1 355 ? 36.915 -11.991 -3.355 1.00 54.69 355 ARG A C 1
ATOM 2779 O O . ARG A 1 355 ? 37.895 -12.632 -2.997 1.00 54.69 355 ARG A O 1
ATOM 2786 N N . LEU A 1 356 ? 35.875 -12.540 -3.986 1.00 50.53 356 LEU A N 1
ATOM 2787 C CA . LEU A 1 356 ? 35.755 -13.977 -4.280 1.00 50.53 356 LEU A CA 1
ATOM 2788 C C . LEU A 1 356 ? 36.848 -14.495 -5.233 1.00 50.53 356 LEU A C 1
ATOM 2790 O O . LEU A 1 356 ? 37.266 -15.641 -5.133 1.00 50.53 356 LEU A O 1
ATOM 2794 N N . HIS A 1 357 ? 37.342 -13.653 -6.145 1.00 49.78 357 HIS A N 1
ATOM 2795 C CA . HIS A 1 357 ? 38.345 -14.042 -7.148 1.00 49.78 357 HIS A CA 1
ATOM 2796 C C . HIS A 1 357 ? 39.800 -13.797 -6.714 1.00 49.78 357 HIS A C 1
ATOM 2798 O O . HIS A 1 357 ? 40.719 -14.126 -7.464 1.00 49.78 357 HIS A O 1
ATOM 2804 N N . ARG A 1 358 ? 40.040 -13.198 -5.537 1.00 42.41 358 ARG A N 1
ATOM 2805 C CA . ARG A 1 358 ? 41.393 -12.831 -5.070 1.00 42.41 358 ARG A CA 1
ATOM 2806 C C . ARG A 1 358 ? 41.896 -13.629 -3.870 1.00 42.41 358 ARG A C 1
ATOM 2808 O O . ARG A 1 358 ? 42.982 -13.319 -3.379 1.00 42.41 358 ARG A O 1
ATOM 2815 N N . SER A 1 359 ? 41.155 -14.635 -3.412 1.00 39.03 359 SER A N 1
ATOM 2816 C CA . SER A 1 359 ? 41.643 -15.554 -2.383 1.00 39.03 359 SER A CA 1
ATOM 2817 C C . SER A 1 359 ? 42.919 -16.254 -2.884 1.00 39.03 359 SER A C 1
ATOM 2819 O O . SER A 1 359 ? 42.901 -16.846 -3.967 1.00 39.03 359 SER A O 1
ATOM 2821 N N . PRO A 1 360 ? 44.050 -16.172 -2.159 1.00 46.66 360 PRO A N 1
ATOM 2822 C CA . PRO A 1 360 ? 45.238 -16.939 -2.504 1.00 46.66 360 PRO A CA 1
ATOM 2823 C C . PRO A 1 360 ? 44.928 -18.440 -2.378 1.00 46.66 360 PRO A C 1
ATOM 2825 O O . PRO A 1 360 ? 44.209 -18.824 -1.458 1.00 46.66 360 PRO A O 1
ATOM 2828 N N . PRO A 1 361 ? 45.489 -19.310 -3.237 1.00 49.22 361 PRO A N 1
ATOM 2829 C CA . PRO A 1 361 ? 45.138 -20.734 -3.297 1.00 49.22 361 PRO A CA 1
ATOM 2830 C C . PRO A 1 361 ? 45.641 -21.577 -2.104 1.00 49.22 361 PRO A C 1
ATOM 2832 O O . PRO A 1 361 ? 45.766 -22.783 -2.241 1.00 49.22 361 PRO A O 1
ATOM 2835 N N . ASN A 1 362 ? 45.979 -20.976 -0.956 1.00 43.66 362 ASN A N 1
ATOM 2836 C CA . ASN A 1 362 ? 46.617 -21.671 0.173 1.00 43.66 362 ASN A CA 1
ATOM 2837 C C . ASN A 1 362 ? 46.147 -21.176 1.551 1.00 43.66 362 ASN A C 1
ATOM 2839 O O . ASN A 1 362 ? 46.958 -20.953 2.448 1.00 43.66 362 ASN A O 1
ATOM 2843 N N . LEU A 1 363 ? 44.843 -21.014 1.738 1.00 42.00 363 LEU A N 1
ATOM 2844 C CA . LEU A 1 363 ? 44.233 -21.163 3.057 1.00 42.00 363 LEU A CA 1
ATOM 2845 C C . LEU A 1 363 ? 42.839 -21.744 2.846 1.00 42.00 363 LEU A C 1
ATOM 2847 O O . LEU A 1 363 ? 41.981 -21.076 2.273 1.00 42.00 363 LEU A O 1
ATOM 2851 N N . ASP A 1 364 ? 42.648 -22.979 3.309 1.00 37.31 364 ASP A N 1
ATOM 2852 C CA . ASP A 1 364 ? 41.348 -23.625 3.464 1.00 37.31 364 ASP A CA 1
ATOM 2853 C C . ASP A 1 364 ? 40.547 -22.851 4.521 1.00 37.31 364 ASP A C 1
ATOM 2855 O O . ASP A 1 364 ? 40.470 -23.220 5.691 1.00 37.31 364 ASP A O 1
ATOM 2859 N N . ILE A 1 365 ? 40.021 -21.697 4.126 1.00 43.38 365 ILE A N 1
ATOM 2860 C CA . ILE A 1 365 ? 38.871 -21.098 4.778 1.00 43.38 365 ILE A CA 1
ATOM 2861 C C . ILE A 1 365 ? 37.705 -21.571 3.928 1.00 43.38 365 ILE A C 1
ATOM 2863 O O . ILE A 1 365 ? 37.544 -21.128 2.790 1.00 43.38 365 ILE A O 1
ATOM 2867 N N . GLU A 1 366 ? 36.933 -22.514 4.460 1.00 36.53 366 GLU A N 1
ATOM 2868 C CA . GLU A 1 366 ? 35.585 -22.797 3.984 1.00 36.53 366 GLU A CA 1
ATOM 2869 C C . GLU A 1 366 ? 34.805 -21.476 4.068 1.00 36.53 366 GLU A C 1
ATOM 2871 O O . GLU A 1 366 ? 34.332 -21.079 5.130 1.00 36.53 366 GLU A O 1
ATOM 2876 N N . ILE A 1 367 ? 34.774 -20.715 2.971 1.00 40.72 367 ILE A N 1
ATOM 2877 C CA . ILE A 1 367 ? 33.910 -19.542 2.864 1.00 40.72 367 ILE A CA 1
ATOM 2878 C C . ILE A 1 367 ? 32.514 -20.103 2.634 1.00 40.72 367 ILE A C 1
ATOM 2880 O O . ILE A 1 367 ? 32.154 -20.490 1.522 1.00 40.72 367 ILE A O 1
ATOM 2884 N N . GLU A 1 368 ? 31.762 -20.202 3.724 1.00 34.16 368 GLU A N 1
ATOM 2885 C CA . GLU A 1 368 ? 30.321 -20.391 3.697 1.00 34.16 368 GLU A CA 1
ATOM 2886 C C . GLU A 1 368 ? 29.685 -19.314 2.800 1.00 34.16 368 GLU A C 1
ATOM 2888 O O . GLU A 1 368 ? 29.837 -18.118 3.041 1.00 34.16 368 GLU A O 1
ATOM 2893 N N . GLY A 1 369 ? 28.968 -19.764 1.767 1.00 37.38 369 GLY A N 1
ATOM 2894 C CA . GLY A 1 369 ? 27.969 -18.985 1.039 1.00 37.38 369 GLY A CA 1
ATOM 2895 C C . GLY A 1 369 ? 28.488 -18.140 -0.125 1.00 37.38 369 GLY A C 1
ATOM 2896 O O . GLY A 1 369 ? 29.022 -17.047 0.051 1.00 37.38 369 GLY A O 1
ATOM 2897 N N . GLU A 1 370 ? 28.168 -18.554 -1.354 1.00 43.19 370 GLU A N 1
ATOM 2898 C CA . GLU A 1 370 ? 27.690 -17.555 -2.313 1.00 43.19 370 GLU A CA 1
ATOM 2899 C C . GLU A 1 370 ? 26.549 -16.794 -1.612 1.00 43.19 370 GLU A C 1
ATOM 2901 O O . GLU A 1 370 ? 25.644 -17.433 -1.077 1.00 43.19 370 GLU A O 1
ATOM 2906 N N . GLU A 1 371 ? 26.575 -15.457 -1.561 1.00 50.06 371 GLU A N 1
ATOM 2907 C CA . GLU A 1 371 ? 25.380 -14.689 -1.186 1.00 50.06 371 GLU A CA 1
ATOM 2908 C C . GLU A 1 371 ? 24.326 -14.909 -2.286 1.00 50.06 371 GLU A C 1
ATOM 2910 O O . GLU A 1 371 ? 24.197 -14.120 -3.228 1.00 50.06 371 GLU A O 1
ATOM 2915 N N . GLU A 1 372 ? 23.621 -16.040 -2.204 1.00 49.69 372 GLU A N 1
ATOM 2916 C CA . GLU A 1 372 ? 22.477 -16.442 -3.017 1.00 49.69 372 GLU A CA 1
ATOM 2917 C C . GLU A 1 372 ? 21.372 -15.389 -2.839 1.00 49.69 372 GLU A C 1
ATOM 2919 O O . GLU A 1 372 ? 20.466 -15.510 -2.021 1.00 49.69 372 GLU A O 1
ATOM 2924 N N . GLY A 1 373 ? 21.486 -14.274 -3.561 1.00 55.44 373 GLY A N 1
ATOM 2925 C CA . GLY A 1 373 ? 20.535 -13.169 -3.456 1.00 55.44 373 GLY A CA 1
ATOM 2926 C C . GLY A 1 373 ? 21.089 -11.778 -3.741 1.00 55.44 373 GLY A C 1
ATOM 2927 O O . GLY A 1 373 ? 20.288 -10.876 -3.960 1.00 55.44 373 GLY A O 1
ATOM 2928 N N . ALA A 1 374 ? 22.410 -11.576 -3.787 1.00 68.62 374 ALA A N 1
ATOM 2929 C CA . ALA A 1 374 ? 22.965 -10.245 -4.034 1.00 68.62 374 ALA A CA 1
ATOM 2930 C C . ALA A 1 374 ? 22.721 -9.764 -5.481 1.00 68.62 374 ALA A C 1
ATOM 2932 O O . ALA A 1 374 ? 22.977 -10.479 -6.458 1.00 68.62 374 ALA A O 1
ATOM 2933 N N . VAL A 1 375 ? 22.253 -8.519 -5.624 1.00 77.12 375 VAL A N 1
ATOM 2934 C CA . VAL A 1 375 ? 22.041 -7.873 -6.928 1.00 77.12 375 VAL A CA 1
ATOM 2935 C C . VAL A 1 375 ? 23.388 -7.625 -7.608 1.00 77.12 375 VAL A C 1
ATOM 2937 O O . VAL A 1 375 ? 24.279 -6.985 -7.051 1.00 77.12 375 VAL A O 1
ATOM 2940 N N . ARG A 1 376 ? 23.536 -8.117 -8.843 1.00 78.62 376 ARG A N 1
ATOM 2941 C CA . ARG A 1 376 ? 24.736 -7.926 -9.670 1.00 78.62 376 ARG A CA 1
ATOM 2942 C C . ARG A 1 376 ? 24.412 -7.093 -10.895 1.00 78.62 376 ARG A C 1
ATOM 2944 O O . ARG A 1 376 ? 23.395 -7.321 -11.549 1.00 78.62 376 ARG A O 1
ATOM 2951 N N . PHE A 1 377 ? 25.316 -6.184 -11.243 1.00 78.44 377 PHE A N 1
ATOM 2952 C CA . PHE A 1 377 ? 25.137 -5.283 -12.375 1.00 78.44 377 PHE A CA 1
ATOM 2953 C C . PHE A 1 377 ? 26.101 -5.630 -13.506 1.00 78.44 377 PHE A C 1
ATOM 2955 O O . PHE A 1 377 ? 27.306 -5.782 -13.297 1.00 78.44 377 PHE A O 1
ATOM 2962 N N . PHE A 1 378 ? 25.563 -5.714 -14.718 1.00 79.81 378 PHE A N 1
ATOM 2963 C CA . PHE A 1 378 ? 26.341 -5.697 -15.944 1.00 79.81 378 PHE A CA 1
ATOM 2964 C C . PHE A 1 378 ? 26.342 -4.274 -16.487 1.00 79.81 378 PHE A C 1
ATOM 2966 O O . PHE A 1 378 ? 25.295 -3.734 -16.845 1.00 79.81 378 PHE A O 1
ATOM 2973 N N . LEU A 1 379 ? 27.512 -3.646 -16.509 1.00 81.56 379 LEU A N 1
ATOM 2974 C CA . LEU A 1 379 ? 27.632 -2.274 -16.979 1.00 81.56 379 LEU A CA 1
ATOM 2975 C C . LEU A 1 379 ? 27.753 -2.249 -18.494 1.00 81.56 379 LEU A C 1
ATOM 2977 O O . LEU A 1 379 ? 28.583 -2.959 -19.057 1.00 81.56 379 LEU A O 1
ATOM 2981 N N . VAL A 1 380 ? 26.957 -1.399 -19.131 1.00 83.12 380 VAL A N 1
ATOM 2982 C CA . VAL A 1 380 ? 27.016 -1.129 -20.563 1.00 83.12 380 VAL A CA 1
ATOM 2983 C C . VAL A 1 380 ? 27.286 0.358 -20.753 1.00 83.12 380 VAL A C 1
ATOM 2985 O O . VAL A 1 380 ? 26.470 1.200 -20.375 1.00 83.12 380 VAL A O 1
ATOM 2988 N N . ASP A 1 381 ? 28.438 0.695 -21.324 1.00 82.69 381 ASP A N 1
ATOM 2989 C CA . ASP A 1 381 ? 28.770 2.074 -21.670 1.00 82.69 381 ASP A CA 1
ATOM 2990 C C . ASP A 1 381 ? 28.213 2.393 -23.057 1.00 82.69 381 ASP A C 1
ATOM 2992 O O . ASP A 1 381 ? 28.602 1.764 -24.038 1.00 82.69 381 ASP A O 1
ATOM 2996 N N . CYS A 1 382 ? 27.271 3.334 -23.116 1.00 84.69 382 CYS A N 1
ATOM 2997 C CA . CYS A 1 382 ? 26.581 3.734 -24.347 1.00 84.69 382 CYS A CA 1
ATOM 2998 C C . CYS A 1 382 ? 27.049 5.092 -24.884 1.00 84.69 382 CYS A C 1
ATOM 3000 O O . CYS A 1 382 ? 26.438 5.628 -25.815 1.00 84.69 382 CYS A O 1
ATOM 3002 N N . ARG A 1 383 ? 28.083 5.689 -24.274 1.00 83.62 383 ARG A N 1
ATOM 3003 C CA . ARG A 1 383 ? 28.634 6.979 -24.706 1.00 83.62 383 ARG A CA 1
ATOM 3004 C C . ARG A 1 383 ? 29.339 6.836 -26.062 1.00 83.62 383 ARG A C 1
ATOM 3006 O O . ARG A 1 383 ? 29.723 5.732 -26.424 1.00 83.62 383 ARG A O 1
ATOM 3013 N N . PRO A 1 384 ? 29.581 7.934 -26.796 1.00 84.75 384 PRO A N 1
ATOM 3014 C CA . PRO A 1 384 ? 30.366 7.887 -28.029 1.00 84.75 384 PRO A CA 1
ATOM 3015 C C . PRO A 1 384 ? 31.775 7.312 -27.818 1.00 84.75 384 PRO A C 1
ATOM 3017 O O . PRO A 1 384 ? 32.383 7.514 -26.759 1.00 84.75 384 PRO A O 1
ATOM 3020 N N . ALA A 1 385 ? 32.332 6.681 -28.857 1.00 86.12 385 ALA A N 1
ATOM 3021 C CA . ALA A 1 385 ? 33.630 6.000 -28.814 1.00 86.12 385 ALA A CA 1
ATOM 3022 C C . ALA A 1 385 ? 34.761 6.889 -28.276 1.00 86.12 385 ALA A C 1
ATOM 3024 O O . ALA A 1 385 ? 35.601 6.435 -27.501 1.00 86.12 385 ALA A O 1
ATOM 3025 N N . GLU A 1 386 ? 34.778 8.173 -28.644 1.00 86.50 386 GLU A N 1
ATOM 3026 C CA . GLU A 1 386 ? 35.774 9.134 -28.158 1.00 86.50 386 GLU A CA 1
ATOM 3027 C C . GLU A 1 386 ? 35.748 9.274 -26.627 1.00 86.50 386 GLU A C 1
ATOM 3029 O O . GLU A 1 386 ? 36.800 9.291 -25.990 1.00 86.50 386 GLU A O 1
ATOM 3034 N N . GLN A 1 387 ? 34.556 9.312 -26.019 1.00 85.19 387 GLN A N 1
ATOM 3035 C CA . GLN A 1 387 ? 34.397 9.439 -24.567 1.00 85.19 387 GLN A CA 1
ATOM 3036 C C . GLN A 1 387 ? 34.739 8.141 -23.837 1.00 85.19 387 GLN A C 1
ATOM 3038 O O . GLN A 1 387 ? 35.350 8.186 -22.769 1.00 85.19 387 GLN A O 1
ATOM 3043 N N . TYR A 1 388 ? 34.367 6.995 -24.410 1.00 84.75 388 TYR A N 1
ATOM 3044 C CA . TYR A 1 388 ? 34.744 5.688 -23.878 1.00 84.75 388 TYR A CA 1
ATOM 3045 C C . TYR A 1 388 ? 36.270 5.513 -23.876 1.00 84.75 388 TYR A C 1
ATOM 3047 O O . TYR A 1 388 ? 36.867 5.156 -22.857 1.00 84.75 388 TYR A O 1
ATOM 3055 N N . ASN A 1 389 ? 36.921 5.843 -24.994 1.00 88.06 389 ASN A N 1
ATOM 3056 C CA . ASN A 1 389 ? 38.371 5.733 -25.152 1.00 88.06 389 ASN A CA 1
ATOM 3057 C C . ASN A 1 389 ? 39.147 6.751 -24.300 1.00 88.06 389 ASN A C 1
ATOM 3059 O O . ASN A 1 389 ? 40.273 6.465 -23.898 1.00 88.06 389 ASN A O 1
ATOM 3063 N N . ALA A 1 390 ? 38.557 7.910 -23.984 1.00 89.62 390 ALA A N 1
ATOM 3064 C CA . ALA A 1 390 ? 39.140 8.881 -23.056 1.00 89.62 390 ALA A CA 1
ATOM 3065 C C . ALA A 1 390 ? 39.168 8.384 -21.596 1.00 89.62 390 ALA A C 1
ATOM 3067 O O . ALA A 1 390 ? 39.990 8.845 -20.805 1.00 89.62 390 ALA A O 1
ATOM 3068 N N . GLY A 1 391 ? 38.286 7.447 -21.237 1.00 83.00 391 GLY A N 1
ATOM 3069 C CA . GLY A 1 391 ? 38.238 6.817 -19.921 1.00 83.00 391 GLY A CA 1
ATOM 3070 C C . GLY A 1 391 ? 36.888 6.155 -19.649 1.00 83.00 391 GLY A C 1
ATOM 3071 O O . GLY A 1 391 ? 35.828 6.757 -19.846 1.00 83.00 391 GLY A O 1
ATOM 3072 N N . HIS A 1 392 ? 36.922 4.918 -19.158 1.00 83.12 392 HIS A N 1
ATOM 3073 C CA . HIS A 1 392 ? 35.737 4.114 -18.858 1.00 83.12 392 HIS A CA 1
ATOM 3074 C C . HIS A 1 392 ? 35.965 3.219 -17.636 1.00 83.12 392 HIS A C 1
ATOM 3076 O O . HIS A 1 392 ? 37.092 3.028 -17.173 1.00 83.12 392 HIS A O 1
ATOM 3082 N N . LEU A 1 393 ? 34.871 2.668 -17.108 1.00 80.56 393 LEU A N 1
ATOM 3083 C CA . LEU A 1 393 ? 34.930 1.638 -16.076 1.00 80.56 393 LEU A CA 1
ATOM 3084 C C . LEU A 1 393 ? 35.419 0.330 -16.703 1.00 80.56 393 LEU A C 1
ATOM 3086 O O . LEU A 1 393 ? 34.827 -0.154 -17.658 1.00 80.56 393 LEU A O 1
ATOM 3090 N N . GLU A 1 394 ? 36.467 -0.258 -16.131 1.00 78.12 394 GLU A N 1
ATOM 3091 C CA . GLU A 1 394 ? 37.134 -1.471 -16.639 1.00 78.12 394 GLU A CA 1
ATOM 3092 C C . GLU A 1 394 ? 36.175 -2.656 -16.871 1.00 78.12 394 GLU A C 1
ATOM 3094 O O . GLU A 1 394 ? 36.398 -3.497 -17.734 1.00 78.12 394 GLU A O 1
ATOM 3099 N N . THR A 1 395 ? 35.100 -2.734 -16.089 1.00 79.56 395 THR A N 1
ATOM 3100 C CA . THR A 1 395 ? 34.097 -3.806 -16.132 1.00 79.56 395 THR A CA 1
ATOM 3101 C C . THR A 1 395 ? 32.927 -3.516 -17.075 1.00 79.56 395 THR A C 1
ATOM 3103 O O . THR A 1 395 ? 32.034 -4.357 -17.193 1.00 79.56 395 THR A O 1
ATOM 3106 N N . ALA A 1 396 ? 32.896 -2.347 -17.722 1.00 82.50 396 ALA A N 1
ATOM 3107 C CA . ALA A 1 396 ? 31.819 -1.953 -18.620 1.00 82.50 396 ALA A CA 1
ATOM 3108 C C . ALA A 1 396 ? 32.009 -2.523 -20.029 1.00 82.50 396 ALA A C 1
ATOM 3110 O O . ALA A 1 396 ? 33.087 -2.465 -20.615 1.00 82.50 396 ALA A O 1
ATOM 3111 N N . PHE A 1 397 ? 30.926 -3.050 -20.589 1.00 84.50 397 PHE A N 1
ATOM 3112 C CA . PHE A 1 397 ? 30.838 -3.438 -21.986 1.00 84.50 397 PHE A CA 1
ATOM 3113 C C . PHE A 1 397 ? 30.495 -2.217 -22.831 1.00 84.50 397 PHE A C 1
ATOM 3115 O O . PHE A 1 397 ? 29.464 -1.584 -22.622 1.00 84.50 397 PHE A O 1
ATOM 3122 N N . TYR A 1 398 ? 31.344 -1.887 -23.792 1.00 86.31 398 TYR A N 1
ATOM 3123 C CA . TYR A 1 398 ? 31.057 -0.809 -24.727 1.00 86.31 398 TYR A CA 1
ATOM 3124 C C . TYR A 1 398 ? 29.981 -1.227 -25.733 1.00 86.31 398 TYR A C 1
ATOM 3126 O O . TYR A 1 398 ? 30.138 -2.235 -26.425 1.00 86.31 398 TYR A O 1
ATOM 3134 N N . LEU A 1 399 ? 28.914 -0.437 -25.838 1.00 85.62 399 LEU A N 1
ATOM 3135 C CA . LEU A 1 399 ? 27.886 -0.576 -26.861 1.00 85.62 399 LEU A CA 1
ATOM 3136 C C . LEU A 1 399 ? 27.791 0.725 -27.657 1.00 85.62 399 LEU A C 1
ATOM 3138 O O . LEU A 1 399 ? 27.272 1.728 -27.175 1.00 85.62 399 LEU A O 1
ATOM 3142 N N . ASP A 1 400 ? 28.251 0.682 -28.903 1.00 82.44 400 ASP A N 1
ATOM 3143 C CA . ASP A 1 400 ? 28.173 1.827 -29.800 1.00 82.44 400 ASP A CA 1
ATOM 3144 C C . ASP A 1 400 ? 26.726 2.069 -30.252 1.00 82.44 400 ASP A C 1
ATOM 3146 O O . ASP A 1 400 ? 26.153 1.299 -31.028 1.00 82.44 400 ASP A O 1
ATOM 3150 N N . THR A 1 401 ? 26.119 3.140 -29.746 1.00 82.31 401 THR A N 1
ATOM 3151 C CA . THR A 1 401 ? 24.730 3.489 -30.054 1.00 82.31 401 THR A CA 1
ATOM 3152 C C . THR A 1 401 ? 24.570 4.207 -31.392 1.00 82.31 401 THR A C 1
ATOM 3154 O O . THR A 1 401 ? 23.464 4.212 -31.935 1.00 82.31 401 THR A O 1
ATOM 3157 N N . GLU A 1 402 ? 25.641 4.739 -31.993 1.00 82.44 402 GLU A N 1
ATOM 3158 C CA . GLU A 1 402 ? 25.576 5.336 -33.333 1.00 82.44 402 GLU A CA 1
ATOM 3159 C C . GLU A 1 402 ? 25.287 4.265 -34.393 1.00 82.44 402 GLU A C 1
ATOM 3161 O O . GLU A 1 402 ? 24.591 4.529 -35.384 1.00 82.44 402 GLU A O 1
ATOM 3166 N N . LEU A 1 403 ? 25.725 3.023 -34.147 1.00 80.69 403 LEU A N 1
ATOM 3167 C CA . LEU A 1 403 ? 25.401 1.865 -34.985 1.00 80.69 403 LEU A CA 1
ATOM 3168 C C . LEU A 1 403 ? 23.893 1.609 -35.073 1.00 80.69 403 LEU A C 1
ATOM 3170 O O . LEU A 1 403 ? 23.432 1.088 -36.086 1.00 80.69 403 LEU A O 1
ATOM 3174 N N . MET A 1 404 ? 23.097 2.019 -34.079 1.00 79.62 404 MET A N 1
ATOM 3175 C CA . MET A 1 404 ? 21.640 1.847 -34.112 1.00 79.62 404 MET A CA 1
ATOM 3176 C C . MET A 1 404 ? 20.999 2.556 -35.315 1.00 79.62 404 MET A C 1
ATOM 3178 O O . MET A 1 404 ? 20.015 2.064 -35.865 1.00 79.62 404 MET A O 1
ATOM 3182 N N . LEU A 1 405 ? 21.554 3.700 -35.729 1.00 81.31 405 LEU A N 1
ATOM 3183 C CA . LEU A 1 405 ? 21.062 4.481 -36.867 1.00 81.31 405 LEU A CA 1
ATOM 3184 C C . LEU A 1 405 ? 21.882 4.240 -38.138 1.00 81.31 405 LEU A C 1
ATOM 3186 O O . LEU A 1 405 ? 21.333 4.282 -39.237 1.00 81.31 405 LEU A O 1
ATOM 3190 N N . THR A 1 406 ? 23.187 4.001 -37.998 1.00 87.06 406 THR A N 1
ATOM 3191 C CA . THR A 1 406 ? 24.120 3.910 -39.132 1.00 87.06 406 THR A CA 1
ATOM 3192 C C . THR A 1 406 ? 24.277 2.490 -39.681 1.00 87.06 406 THR A C 1
ATOM 3194 O O . THR A 1 406 ? 24.331 2.320 -40.899 1.00 87.06 406 THR A O 1
ATOM 3197 N N . ASN A 1 407 ? 24.313 1.465 -38.820 1.00 86.94 407 ASN A N 1
ATOM 3198 C CA . ASN A 1 407 ? 24.460 0.058 -39.204 1.00 86.94 407 ASN A CA 1
ATOM 3199 C C . ASN A 1 407 ? 23.709 -0.890 -38.237 1.00 86.94 407 ASN A C 1
ATOM 3201 O O . ASN A 1 407 ? 24.324 -1.553 -37.390 1.00 86.94 407 ASN A O 1
ATOM 3205 N N . PRO A 1 408 ? 22.371 -1.010 -38.371 1.00 85.00 408 PRO A N 1
ATOM 3206 C CA . PRO A 1 408 ? 21.543 -1.764 -37.426 1.00 85.00 408 PRO A CA 1
ATOM 3207 C C . PRO A 1 408 ? 21.900 -3.254 -37.309 1.00 85.00 408 PRO A C 1
ATOM 3209 O O . PRO A 1 408 ? 21.694 -3.862 -36.259 1.00 85.00 408 PRO A O 1
ATOM 3212 N N . SER A 1 409 ? 22.435 -3.868 -38.371 1.00 84.50 409 SER A N 1
ATOM 3213 C CA . SER A 1 409 ? 22.882 -5.267 -38.333 1.00 84.50 409 SER A CA 1
ATOM 3214 C C . SER A 1 409 ? 24.048 -5.482 -37.373 1.00 84.50 409 SER A C 1
ATOM 3216 O O . SER A 1 409 ? 24.045 -6.452 -36.620 1.00 84.50 409 SER A O 1
ATOM 3218 N N . GLU A 1 410 ? 25.020 -4.573 -37.370 1.00 82.81 410 GLU A N 1
ATOM 3219 C CA . GLU A 1 410 ? 26.188 -4.649 -36.492 1.00 82.81 410 GLU A CA 1
ATOM 3220 C C . GLU A 1 410 ? 25.816 -4.314 -35.046 1.00 82.81 410 GLU A C 1
ATOM 3222 O O . GLU A 1 410 ? 26.228 -5.014 -34.121 1.00 82.81 410 GLU A O 1
ATOM 3227 N N . PHE A 1 411 ? 24.931 -3.329 -34.856 1.00 81.12 411 PHE A N 1
ATOM 3228 C CA . PHE A 1 411 ? 24.339 -3.039 -33.551 1.00 81.12 411 PHE A CA 1
ATOM 3229 C C . PHE A 1 411 ? 23.659 -4.275 -32.945 1.00 81.12 411 PHE A C 1
ATOM 3231 O O . PHE A 1 411 ? 23.922 -4.629 -31.797 1.00 81.12 411 PHE A O 1
ATOM 3238 N N . ASN A 1 412 ? 22.838 -4.990 -33.723 1.00 75.44 412 ASN A N 1
ATOM 3239 C CA . ASN A 1 412 ? 22.154 -6.196 -33.251 1.00 75.44 412 ASN A CA 1
ATOM 3240 C C . ASN A 1 412 ? 23.121 -7.321 -32.857 1.00 75.44 412 ASN A C 1
ATOM 3242 O O . ASN A 1 412 ? 22.855 -8.027 -31.886 1.00 75.44 412 ASN A O 1
ATOM 3246 N N . ILE A 1 413 ? 24.246 -7.479 -33.559 1.00 80.19 413 ILE A N 1
ATOM 3247 C CA . ILE A 1 413 ? 25.285 -8.452 -33.187 1.00 80.19 413 ILE A CA 1
ATOM 3248 C C . ILE A 1 413 ? 25.918 -8.059 -31.846 1.00 80.19 413 ILE A C 1
ATOM 3250 O O . ILE A 1 413 ? 26.024 -8.897 -30.950 1.00 80.19 413 ILE A O 1
ATOM 3254 N N . SER A 1 414 ? 26.272 -6.785 -31.663 1.00 77.31 414 SER A N 1
ATOM 3255 C CA . SER A 1 414 ? 26.822 -6.270 -30.399 1.00 77.31 414 SER A CA 1
ATOM 3256 C C . SER A 1 414 ? 25.849 -6.455 -29.231 1.00 77.31 414 SER A C 1
ATOM 3258 O O . SER A 1 414 ? 26.241 -6.891 -28.146 1.00 77.31 414 SER A O 1
ATOM 3260 N N . VAL A 1 415 ? 24.556 -6.222 -29.467 1.00 76.56 415 VAL A N 1
ATOM 3261 C CA . VAL A 1 415 ? 23.492 -6.493 -28.495 1.00 76.56 415 VAL A CA 1
ATOM 3262 C C . VAL A 1 415 ? 23.377 -7.992 -28.204 1.00 76.56 415 VAL A C 1
ATOM 3264 O O . VAL A 1 415 ? 23.259 -8.371 -27.042 1.00 76.56 415 VAL A O 1
ATOM 3267 N N . GLN A 1 416 ? 23.446 -8.874 -29.202 1.00 74.06 416 GLN A N 1
ATOM 3268 C CA . GLN A 1 416 ? 23.421 -10.325 -28.976 1.00 74.06 416 GLN A CA 1
ATOM 3269 C C . GLN A 1 416 ? 24.602 -10.792 -28.118 1.00 74.06 416 GLN A C 1
ATOM 3271 O O . GLN A 1 416 ? 24.404 -11.570 -27.189 1.00 74.06 416 GLN A O 1
ATOM 3276 N N . VAL A 1 417 ? 25.806 -10.271 -28.365 1.00 75.44 417 VAL A N 1
ATOM 3277 C CA . VAL A 1 417 ? 26.992 -10.551 -27.538 1.00 75.44 417 VAL A CA 1
ATOM 3278 C C . VAL A 1 417 ? 26.785 -10.079 -26.097 1.00 75.44 417 VAL A C 1
ATOM 3280 O O . VAL A 1 417 ? 27.129 -10.797 -25.158 1.00 75.44 417 VAL A O 1
ATOM 3283 N N . CYS A 1 418 ? 26.159 -8.915 -25.913 1.00 69.06 418 CYS A N 1
ATOM 3284 C CA . CYS A 1 418 ? 25.763 -8.400 -24.603 1.00 69.06 418 CYS A CA 1
ATOM 3285 C C . CYS A 1 418 ? 24.787 -9.356 -23.876 1.00 69.06 418 CYS A C 1
ATOM 3287 O O . CYS A 1 418 ? 24.939 -9.601 -22.680 1.00 69.06 418 CYS A O 1
ATOM 3289 N N . HIS A 1 419 ? 23.844 -9.975 -24.597 1.00 65.25 419 HIS A N 1
ATOM 3290 C CA . HIS A 1 419 ? 22.858 -10.920 -24.046 1.00 65.25 419 HIS A CA 1
ATOM 3291 C C . HIS A 1 419 ? 23.409 -12.320 -23.725 1.00 65.25 419 HIS A C 1
ATOM 3293 O O . HIS A 1 419 ? 22.742 -13.077 -23.026 1.00 65.25 419 HIS A O 1
ATOM 3299 N N . LEU A 1 420 ? 24.614 -12.685 -24.183 1.00 62.47 420 LEU A N 1
ATOM 3300 C CA . LEU A 1 420 ? 25.249 -13.972 -23.839 1.00 62.47 420 LEU A CA 1
ATOM 3301 C C . LEU A 1 420 ? 25.726 -14.041 -22.374 1.00 62.47 420 LEU A C 1
ATOM 3303 O O . LEU A 1 420 ? 26.249 -15.067 -21.933 1.00 62.47 420 LEU A O 1
ATOM 3307 N N . ARG A 1 421 ? 25.585 -12.951 -21.613 1.00 61.31 421 ARG A N 1
ATOM 3308 C CA . ARG A 1 421 ? 25.918 -12.881 -20.186 1.00 61.31 421 ARG A CA 1
ATOM 3309 C C . ARG A 1 421 ? 24.791 -13.462 -19.317 1.00 61.31 421 ARG A C 1
ATOM 3311 O O . ARG A 1 421 ? 23.653 -13.548 -19.772 1.00 61.31 421 ARG A O 1
ATOM 3318 N N . PRO A 1 422 ? 25.087 -13.892 -18.073 1.00 54.97 422 PRO A N 1
ATOM 3319 C CA . PRO A 1 422 ? 24.107 -14.592 -17.250 1.00 54.97 422 PRO A CA 1
ATOM 3320 C C . PRO A 1 422 ? 22.858 -13.739 -17.015 1.00 54.97 422 PRO A C 1
ATOM 3322 O O . PRO A 1 422 ? 22.956 -12.579 -16.621 1.00 54.97 422 PRO A O 1
ATOM 3325 N N . SER A 1 423 ? 21.682 -14.343 -17.177 1.00 48.69 423 SER A N 1
ATOM 3326 C CA . SER A 1 423 ? 20.369 -13.705 -17.000 1.00 48.69 423 SER A CA 1
ATOM 3327 C C . SER A 1 423 ? 20.097 -13.196 -15.577 1.00 48.69 423 SER A C 1
ATOM 3329 O O . SER A 1 423 ? 19.141 -12.456 -15.372 1.00 48.69 423 SER A O 1
ATOM 3331 N N . SER A 1 424 ? 20.941 -13.547 -14.602 1.00 47.25 424 SER A N 1
ATOM 3332 C CA . SER A 1 424 ? 20.900 -13.018 -13.232 1.00 47.25 424 SER A CA 1
ATOM 3333 C C . SER A 1 424 ? 21.536 -11.629 -13.076 1.00 47.25 424 SER A C 1
ATOM 3335 O O . SER A 1 424 ? 21.559 -11.110 -11.963 1.00 47.25 424 SER A O 1
ATOM 3337 N N . TRP A 1 425 ? 22.124 -11.061 -14.135 1.00 49.56 425 TRP A N 1
ATOM 3338 C CA . TRP A 1 425 ? 22.769 -9.748 -14.098 1.00 49.56 425 TRP A CA 1
ATOM 3339 C C . TRP A 1 425 ? 21.820 -8.676 -14.614 1.00 49.56 425 TRP A C 1
ATOM 3341 O O . TRP A 1 425 ? 21.091 -8.864 -15.587 1.00 49.56 425 TRP A O 1
ATOM 3351 N N . MET A 1 426 ? 21.867 -7.526 -13.962 1.00 54.12 426 MET A N 1
ATOM 3352 C CA . MET A 1 426 ? 21.005 -6.402 -14.257 1.00 54.12 426 MET A CA 1
ATOM 3353 C C . MET A 1 426 ? 21.769 -5.371 -15.091 1.00 54.12 426 MET A C 1
ATOM 3355 O O . MET A 1 426 ? 22.853 -4.940 -14.701 1.00 54.12 426 MET A O 1
ATOM 3359 N N . PHE A 1 427 ? 21.244 -4.996 -16.254 1.00 52.88 427 PHE A N 1
ATOM 3360 C CA . PHE A 1 427 ? 21.985 -4.178 -17.210 1.00 52.88 427 PHE A CA 1
ATOM 3361 C C . PHE A 1 427 ? 21.815 -2.688 -16.899 1.00 52.88 427 PHE A C 1
ATOM 3363 O O . PHE A 1 427 ? 20.699 -2.173 -16.841 1.00 52.88 427 PHE A O 1
ATOM 3370 N N . VAL A 1 428 ? 22.930 -1.993 -16.698 1.00 55.22 428 VAL A N 1
ATOM 3371 C CA . VAL A 1 428 ? 22.977 -0.551 -16.425 1.00 55.22 428 VAL A CA 1
ATOM 3372 C C . VAL A 1 428 ? 23.518 0.144 -17.668 1.00 55.22 428 VAL A C 1
ATOM 3374 O O . VAL A 1 428 ? 24.639 -0.154 -18.079 1.00 55.22 428 VAL A O 1
ATOM 3377 N N . LEU A 1 429 ? 22.753 1.067 -18.252 1.00 56.06 429 LEU A N 1
ATOM 3378 C CA . LEU A 1 429 ? 23.200 1.866 -19.393 1.00 56.06 429 LEU A CA 1
ATOM 3379 C C . LEU A 1 429 ? 23.778 3.183 -18.890 1.00 56.06 429 LEU A C 1
ATOM 3381 O O . LEU A 1 429 ? 23.052 4.011 -18.344 1.00 56.06 429 LEU A O 1
ATOM 3385 N N . SER A 1 430 ? 25.069 3.429 -19.099 1.00 53.00 430 SER A N 1
ATOM 3386 C CA . SER A 1 430 ? 25.615 4.752 -18.813 1.00 53.00 430 SER A CA 1
ATOM 3387 C C . SER A 1 430 ? 25.246 5.729 -19.929 1.00 53.00 430 SER A C 1
ATOM 3389 O O . SER A 1 430 ? 25.576 5.540 -21.098 1.00 53.00 430 SER A O 1
ATOM 3391 N N . ASN A 1 431 ? 24.548 6.804 -19.566 1.00 47.94 431 ASN A N 1
ATOM 3392 C CA . ASN A 1 431 ? 24.399 7.973 -20.421 1.00 47.94 431 ASN A CA 1
ATOM 3393 C C . ASN A 1 431 ? 24.799 9.202 -19.600 1.00 47.94 431 ASN A C 1
ATOM 3395 O O . ASN A 1 431 ? 23.959 9.942 -19.098 1.00 47.94 431 ASN A O 1
ATOM 3399 N N . ILE A 1 432 ? 26.108 9.412 -19.416 1.00 40.47 432 ILE A N 1
ATOM 3400 C CA . ILE A 1 432 ? 26.671 10.579 -18.696 1.00 40.47 432 ILE A CA 1
ATOM 3401 C C . ILE A 1 432 ? 26.625 11.833 -19.611 1.00 40.47 432 ILE A C 1
ATOM 3403 O O . ILE A 1 432 ? 27.521 12.668 -19.639 1.00 40.47 432 ILE A O 1
ATOM 3407 N N . GLY A 1 433 ? 25.571 11.940 -20.426 1.00 28.64 433 GLY A N 1
ATOM 3408 C CA . GLY A 1 433 ? 25.303 13.031 -21.362 1.00 28.64 433 GLY A CA 1
ATOM 3409 C C . GLY A 1 433 ? 24.338 14.092 -20.825 1.00 28.64 433 GLY A C 1
ATOM 3410 O O . GLY A 1 433 ? 24.026 15.042 -21.541 1.00 28.64 433 GLY A O 1
ATOM 3411 N N . LEU A 1 434 ? 23.872 13.981 -19.576 1.00 29.36 434 LEU A N 1
ATOM 3412 C CA . LEU A 1 434 ? 23.303 15.121 -18.858 1.00 29.36 434 LEU A CA 1
ATOM 3413 C C . LEU A 1 434 ? 24.475 15.921 -18.290 1.00 29.36 434 LEU A C 1
ATOM 3415 O O . LEU A 1 434 ? 25.276 15.394 -17.523 1.00 29.36 434 LEU A O 1
ATOM 3419 N N . LYS A 1 435 ? 24.613 17.171 -18.745 1.00 22.22 435 LYS A N 1
ATOM 3420 C CA . LYS A 1 435 ? 25.646 18.129 -18.330 1.00 22.22 435 LYS A CA 1
ATOM 3421 C C . LYS A 1 435 ? 26.019 17.948 -16.858 1.00 22.22 435 LYS A C 1
ATOM 3423 O O . LYS A 1 435 ? 25.139 18.002 -16.006 1.00 22.22 435 LYS A O 1
ATOM 3428 N N . TYR A 1 436 ? 27.322 17.824 -16.600 1.00 25.53 436 TYR A N 1
ATOM 3429 C CA . TYR A 1 436 ? 27.954 18.016 -15.295 1.00 25.53 436 TYR A CA 1
ATOM 3430 C C . TYR A 1 436 ? 27.232 19.125 -14.503 1.00 25.53 436 TYR A C 1
ATOM 3432 O O . TYR A 1 436 ? 27.450 20.314 -14.734 1.00 25.53 436 TYR A O 1
ATOM 3440 N N . SER A 1 437 ? 26.368 18.721 -13.577 1.00 23.36 437 SER A N 1
ATOM 3441 C CA . SER A 1 437 ? 26.071 19.475 -12.369 1.00 23.36 437 SER A CA 1
ATOM 3442 C C . SER A 1 437 ? 26.774 18.699 -11.254 1.00 23.36 437 SER A C 1
ATOM 3444 O O . SER A 1 437 ? 26.590 17.482 -11.195 1.00 23.36 437 SER A O 1
ATOM 3446 N N . PRO A 1 438 ? 27.619 19.314 -10.409 1.00 23.19 438 PRO A N 1
ATOM 3447 C CA . PRO A 1 438 ? 28.529 18.594 -9.511 1.00 23.19 438 PRO A CA 1
ATOM 3448 C C . PRO A 1 438 ? 27.844 17.830 -8.359 1.00 23.19 438 PRO A C 1
ATOM 3450 O O . PRO A 1 438 ? 28.508 17.486 -7.387 1.00 23.19 438 PRO A O 1
ATOM 3453 N N . ALA A 1 439 ? 26.536 17.579 -8.440 1.00 24.62 439 ALA A N 1
ATOM 3454 C CA . ALA A 1 439 ? 25.727 17.108 -7.326 1.00 24.62 439 ALA A CA 1
ATOM 3455 C C . ALA A 1 439 ? 25.161 15.679 -7.466 1.00 24.62 439 ALA A C 1
ATOM 3457 O O . ALA A 1 439 ? 24.771 15.133 -6.441 1.00 24.62 439 ALA A O 1
ATOM 3458 N N . TYR A 1 440 ? 25.144 15.024 -8.644 1.00 33.22 440 TYR A N 1
ATOM 3459 C CA . TYR A 1 440 ? 24.423 13.739 -8.779 1.00 33.22 440 TYR A CA 1
ATOM 3460 C C . TYR A 1 440 ? 25.111 12.692 -9.675 1.00 33.22 440 TYR A C 1
ATOM 3462 O O . TYR A 1 440 ? 25.501 12.968 -10.808 1.00 33.22 440 TYR A O 1
ATOM 3470 N N . SER A 1 441 ? 25.233 11.470 -9.144 1.00 35.72 441 SER A N 1
ATOM 3471 C CA . SER A 1 441 ? 25.905 10.288 -9.709 1.00 35.72 441 SER A CA 1
ATOM 3472 C C . SER A 1 441 ? 24.931 9.101 -9.852 1.00 35.72 441 SER A C 1
ATOM 3474 O O . SER A 1 441 ? 25.105 8.048 -9.233 1.00 35.72 441 SER A O 1
ATOM 3476 N N . LEU A 1 442 ? 23.878 9.270 -10.658 1.00 35.62 442 LEU A N 1
ATOM 3477 C CA . LEU A 1 442 ? 22.864 8.240 -10.933 1.00 35.62 442 LEU A CA 1
ATOM 3478 C C . LEU A 1 442 ? 22.968 7.731 -12.385 1.00 35.62 442 LEU A C 1
ATOM 3480 O O . LEU A 1 442 ? 23.214 8.515 -13.301 1.00 35.62 442 LEU A O 1
ATOM 3484 N N . ILE A 1 443 ? 22.782 6.423 -12.601 1.00 39.03 443 ILE A N 1
ATOM 3485 C CA . ILE A 1 443 ? 22.858 5.748 -13.907 1.00 39.03 443 ILE A CA 1
ATOM 3486 C C . ILE A 1 443 ? 21.556 4.958 -14.177 1.00 39.03 443 ILE A C 1
ATOM 3488 O O . ILE A 1 443 ? 21.103 4.239 -13.286 1.00 39.03 443 ILE A O 1
ATOM 3492 N N . PRO A 1 444 ? 20.939 5.047 -15.374 1.00 37.78 444 PRO A N 1
ATOM 3493 C CA . PRO A 1 444 ? 19.713 4.311 -15.683 1.00 37.78 444 PRO A CA 1
ATOM 3494 C C . PRO A 1 444 ? 19.932 2.802 -15.873 1.00 37.78 444 PRO A C 1
ATOM 3496 O O . PRO A 1 444 ? 20.863 2.355 -16.542 1.00 37.78 444 PRO A O 1
ATOM 3499 N N . LEU A 1 445 ? 19.020 1.998 -15.326 1.00 36.34 445 LEU A N 1
ATOM 3500 C CA . LEU A 1 445 ? 18.950 0.555 -15.540 1.00 36.34 445 LEU A CA 1
ATOM 3501 C C . LEU A 1 445 ? 18.046 0.199 -16.715 1.00 36.34 445 LEU A C 1
ATOM 3503 O O . LEU A 1 445 ? 16.910 0.643 -16.731 1.00 36.34 445 LEU A O 1
ATOM 3507 N N . THR A 1 446 ? 18.422 -0.693 -17.625 1.00 38.47 446 THR A N 1
ATOM 3508 C CA . THR A 1 446 ? 17.452 -1.274 -18.571 1.00 38.47 446 THR A CA 1
ATOM 3509 C C . THR A 1 446 ? 17.613 -2.784 -18.684 1.00 38.47 446 THR A C 1
ATOM 3511 O O . THR A 1 446 ? 18.633 -3.234 -19.172 1.00 38.47 446 THR A O 1
ATOM 3514 N N . PHE A 1 447 ? 16.558 -3.538 -18.343 1.00 30.81 447 PHE A N 1
ATOM 3515 C CA . PHE A 1 447 ? 16.359 -4.982 -18.592 1.00 30.81 447 PHE A CA 1
ATOM 3516 C C . PHE A 1 447 ? 17.357 -5.971 -17.957 1.00 30.81 447 PHE A C 1
ATOM 3518 O O . PHE A 1 447 ? 18.466 -6.103 -18.430 1.00 30.81 447 PHE A O 1
ATOM 3525 N N . CYS A 1 448 ? 16.920 -6.768 -16.969 1.00 25.89 448 CYS A N 1
ATOM 3526 C CA . CYS A 1 448 ? 16.759 -8.236 -17.070 1.00 25.89 448 CYS A CA 1
ATOM 3527 C C . CYS A 1 448 ? 16.181 -8.792 -15.748 1.00 25.89 448 CYS A C 1
ATOM 3529 O O . CYS A 1 448 ? 16.879 -9.284 -14.872 1.00 25.89 448 CYS A O 1
ATOM 3531 N N . SER A 1 449 ? 14.863 -8.667 -15.592 1.00 28.34 449 SER A N 1
ATOM 3532 C CA . SER A 1 449 ? 14.027 -9.595 -14.825 1.00 28.34 449 SER A CA 1
ATOM 3533 C C . SER A 1 449 ? 12.649 -9.531 -15.479 1.00 28.34 449 SER A C 1
ATOM 3535 O O . SER A 1 449 ? 12.000 -8.484 -15.501 1.00 28.34 449 SER A O 1
ATOM 3537 N N . VAL A 1 450 ? 12.261 -10.629 -16.124 1.00 28.39 450 VAL A N 1
ATOM 3538 C CA . VAL A 1 450 ? 11.208 -10.765 -17.157 1.00 28.39 450 VAL A CA 1
ATOM 3539 C C . VAL A 1 450 ? 9.771 -10.466 -16.665 1.00 28.39 450 VAL A C 1
ATOM 3541 O O . VAL A 1 450 ? 8.803 -10.560 -17.425 1.00 28.39 450 VAL A O 1
ATOM 3544 N N . SER A 1 451 ? 9.609 -9.989 -15.432 1.00 31.62 451 SER A N 1
ATOM 3545 C CA . SER A 1 451 ? 8.297 -9.699 -14.843 1.00 31.62 451 SER A CA 1
ATOM 3546 C C . SER A 1 451 ? 8.043 -8.219 -14.525 1.00 31.62 451 SER A C 1
ATOM 3548 O O . SER A 1 451 ? 6.895 -7.797 -14.584 1.00 31.62 451 SER A O 1
ATOM 3550 N N . LEU A 1 452 ? 9.073 -7.401 -14.264 1.00 34.47 452 LEU A N 1
ATOM 3551 C CA . LEU A 1 452 ? 8.883 -6.032 -13.744 1.00 34.47 452 LEU A CA 1
ATOM 3552 C C . LEU A 1 452 ? 8.748 -4.962 -14.846 1.00 34.47 452 LEU A C 1
ATOM 3554 O O . LEU A 1 452 ? 7.940 -4.043 -14.746 1.00 34.47 452 LEU A O 1
ATOM 3558 N N . HIS A 1 453 ? 9.527 -5.078 -15.925 1.00 33.69 453 HIS A N 1
ATOM 3559 C CA . HIS A 1 453 ? 9.667 -3.992 -16.904 1.00 33.69 453 HIS A CA 1
ATOM 3560 C C . HIS A 1 453 ? 8.676 -4.067 -18.081 1.00 33.69 453 HIS A C 1
ATOM 3562 O O . HIS A 1 453 ? 8.261 -3.028 -18.596 1.00 33.69 453 HIS A O 1
ATOM 3568 N N . LEU A 1 454 ? 8.240 -5.273 -18.479 1.00 31.14 454 LEU A N 1
ATOM 3569 C CA . LEU A 1 454 ? 7.205 -5.419 -19.513 1.00 31.14 454 LEU A CA 1
ATOM 3570 C C . LEU A 1 454 ? 5.843 -4.906 -19.029 1.00 31.14 454 LEU A C 1
ATOM 3572 O O . LEU A 1 454 ? 5.142 -4.257 -19.799 1.00 31.14 454 LEU A O 1
ATOM 3576 N N . PHE A 1 455 ? 5.493 -5.150 -17.764 1.00 32.88 455 PHE A N 1
ATOM 3577 C CA . PHE A 1 455 ? 4.158 -4.846 -17.258 1.00 32.88 455 PHE A CA 1
ATOM 3578 C C . PHE A 1 455 ? 3.974 -3.355 -16.919 1.00 32.88 455 PHE A C 1
ATOM 3580 O O . PHE A 1 455 ? 3.019 -2.743 -17.385 1.00 32.88 455 PHE A O 1
ATOM 3587 N N . CYS A 1 456 ? 4.912 -2.738 -16.185 1.00 33.50 456 CYS A N 1
ATOM 3588 C CA . CYS A 1 456 ? 4.715 -1.378 -15.663 1.00 33.50 456 CYS A CA 1
ATOM 3589 C C . CYS A 1 456 ? 5.058 -0.234 -16.638 1.00 33.50 456 CYS A C 1
ATOM 3591 O O . CYS A 1 456 ? 4.513 0.851 -16.474 1.00 33.50 456 CYS A O 1
ATOM 3593 N N . HIS A 1 457 ? 5.938 -0.430 -17.634 1.00 36.75 457 HIS A N 1
ATOM 3594 C CA . HIS A 1 457 ? 6.462 0.702 -18.429 1.00 36.75 457 HIS A CA 1
ATOM 3595 C C . HIS A 1 457 ? 6.313 0.589 -19.954 1.00 36.75 457 HIS A C 1
ATOM 3597 O O . HIS A 1 457 ? 6.345 1.616 -20.628 1.00 36.75 457 HIS A O 1
ATOM 3603 N N . LYS A 1 458 ? 6.154 -0.617 -20.525 1.00 32.16 458 LYS A N 1
ATOM 3604 C CA . LYS A 1 458 ? 6.011 -0.782 -21.987 1.00 32.16 458 LYS A CA 1
ATOM 3605 C C . LYS A 1 458 ? 4.611 -1.166 -22.457 1.00 32.16 458 LYS A C 1
ATOM 3607 O O . LYS A 1 458 ? 4.236 -0.718 -23.531 1.00 32.16 458 LYS A O 1
ATOM 3612 N N . PHE A 1 459 ? 3.856 -1.964 -21.704 1.00 36.31 459 PHE A N 1
ATOM 3613 C CA . PHE A 1 459 ? 2.622 -2.556 -22.234 1.00 36.31 459 PHE A CA 1
ATOM 3614 C C . PHE A 1 459 ? 1.367 -1.792 -21.798 1.00 36.31 459 PHE A C 1
ATOM 3616 O O . PHE A 1 459 ? 0.751 -1.125 -22.632 1.00 36.31 459 PHE A O 1
ATOM 3623 N N . LEU A 1 460 ? 1.076 -1.740 -20.492 1.00 32.59 460 LEU A N 1
ATOM 3624 C CA . LEU A 1 460 ? -0.131 -1.082 -19.975 1.00 32.59 460 LEU A CA 1
ATOM 3625 C C . LEU A 1 460 ? -0.232 0.411 -20.343 1.00 32.59 460 LEU A C 1
ATOM 3627 O O . LEU A 1 460 ? -1.289 0.830 -20.807 1.00 32.59 460 LEU A O 1
ATOM 3631 N N . PRO A 1 461 ? 0.842 1.222 -20.251 1.00 33.12 461 PRO A N 1
ATOM 3632 C CA . PRO A 1 461 ? 0.770 2.619 -20.664 1.00 33.12 461 PRO A CA 1
ATOM 3633 C C . PRO A 1 461 ? 0.599 2.793 -22.177 1.00 33.12 461 PRO A C 1
ATOM 3635 O O . PRO A 1 461 ? 0.084 3.816 -22.591 1.00 33.12 461 PRO A O 1
ATOM 3638 N N . SER A 1 462 ? 1.011 1.843 -23.026 1.00 30.98 462 SER A N 1
ATOM 3639 C CA . SER A 1 462 ? 0.914 1.994 -24.491 1.00 30.98 462 SER A CA 1
ATOM 3640 C C . SER A 1 462 ? -0.475 1.657 -25.044 1.00 30.98 462 SER A C 1
ATOM 3642 O O . SER A 1 462 ? -0.922 2.304 -25.992 1.00 30.98 462 SER A O 1
ATOM 3644 N N . PHE A 1 463 ? -1.161 0.702 -24.410 1.00 29.98 463 PHE A N 1
ATOM 3645 C CA . PHE A 1 463 ? -2.555 0.346 -24.676 1.00 29.98 463 PHE A CA 1
ATOM 3646 C C . PHE A 1 463 ? -3.519 1.342 -24.021 1.00 29.98 463 PHE A C 1
ATOM 3648 O O . PHE A 1 463 ? -4.567 1.661 -24.568 1.00 29.98 463 PHE A O 1
ATOM 3655 N N . LEU A 1 464 ? -3.142 1.894 -22.862 1.00 31.97 464 LEU A N 1
ATOM 3656 C CA . LEU A 1 464 ? -3.955 2.880 -22.166 1.00 31.97 464 LEU A CA 1
ATOM 3657 C C . LEU A 1 464 ? -3.653 4.339 -22.587 1.00 31.97 464 LEU A C 1
ATOM 3659 O O . LEU A 1 464 ? -4.494 5.208 -22.412 1.00 31.97 464 LEU A O 1
ATOM 3663 N N . ALA A 1 465 ? -2.498 4.686 -23.153 1.00 31.11 465 ALA A N 1
ATOM 3664 C CA . ALA A 1 465 ? -2.251 6.057 -23.641 1.00 31.11 465 ALA A CA 1
ATOM 3665 C C . ALA A 1 465 ? -2.753 6.315 -25.073 1.00 31.11 465 ALA A C 1
ATOM 3667 O O . ALA A 1 465 ? -2.749 7.468 -25.506 1.00 31.11 465 ALA A O 1
ATOM 3668 N N . LYS A 1 466 ? -3.155 5.266 -25.796 1.00 28.52 466 LYS A N 1
ATOM 3669 C CA . LYS A 1 466 ? -3.942 5.363 -27.031 1.00 28.52 466 LYS A CA 1
ATOM 3670 C C . LYS A 1 466 ? -5.427 5.262 -26.699 1.00 28.52 466 LYS A C 1
ATOM 3672 O O . LYS A 1 466 ? -6.208 5.777 -27.524 1.00 28.52 466 LYS A O 1
#

Secondary structure (DSSP, 8-state):
----------S---HHHHHHHHHHHHHHHT--HHHHHHHHTTPPPPHHHHHHHHHHHH---TTS--STT-------TTHHHHHHHHHHHHHHHHHHHHHHHHH-TT--SPPPPHHHHHHHHHHHHHHHHHHHTPPP-TTSSHHHHHHHHHHHH-S--HHHHHHHHHHHHHHHS--S-TT--SS-THHHHHHHHHTTTTTTS-TTHHHHHHHHHHHH--THHHHHHHHHHHHHHHHHHHHHHHHHHHHHHHSS-S--SSSHHHHHHHHHHHHHHHHHHHHHHHHTTTTT--GGGHHHHHHHHHHHHHTS-HHIIIIIHHHHHS---TT--GGGTTT-SS-EEEHHHHHHHHHHHHHHT---SS---------TT--EEEEEE-S-HHHHHH---TTPEE--STHHHH-HHHHHHHHHHHHTS-TTEEEEEE-TTS---TT--EEEB----TTTHIIIIIIHHHHH--

Foldseek 3Di:
DDDDDDDDPPPPPPPVCVLLVVLVVCLVVLHALVSNLVSCVLAQHDLVCLLSLLLSLLVPDPPPDFCPPQPLDQDAPCSVLLLVLLLVLLVVLLVLLVVVVVVDVPADDRDDDSVVSSSLSSSLVSSVCVVVVHHDDNQLLLSLQLSVSVNSNPVDDSRSSSSSSVSCQLQAAWDFDPDDPFPFCCLQCSSCRSNVNSVAEDPQQVSSSVSSCSSVSHNCLSVLLLLVLCLVCVVVLVVLVVVLVVVLVVQQDPDDDDCNVVSVVVSVVSLVVSVVVSSVVSNNSNNVDHSVCSVVSVVSSVLVVLQDQCCCVVQVCCNTNNDDDPPNPPVQPVPALAHKDFPCSQVVQVVVVVVVVPDDPPDPPPPPDDPPRHAAAAEEEADAPVVVVVDDDPRYHYQDCVCVVVPVVVNVVSVVVVVVDDLSHWYWYDDPVPDDDPPDGITGTDDRDVRPNCRRRPDSSVSRVD

pLDDT: mean 73.89, std 20.15, range [22.22, 97.19]

Radius of gyration: 27.66 Å; chains: 1; bounding box: 70×67×103 Å

InterPro domains:
  IPR001763 Rhodanese-like domain [PS50206] (373-405)
  IPR035969 Rab-GAP-TBC domain superfamily [SSF47923] (180-242)
  IPR036873 Rhodanese-like domain superfamily [SSF52821] (373-421)
  IPR039755 TBC1 domain family member 23 [PTHR13297] (3-416)

Organism: Hydatigena taeniaeformis (NCBI:txid6205)